Protein AF-A0A8J6H8M8-F1 (afdb_monomer_lite)

Radius of gyration: 42.15 Å; chains: 1; bounding box: 96×74×134 Å

Organism: Tenebrio molitor (NCBI:txid7067)

pLDDT: mean 73.3, std 17.49, range [31.73, 97.5]

InterPro domains:
  IPR005024 Snf7 family [PF03357] (13-196)
  IPR019358 NEMP family [PF10225] (205-386)
  IPR019358 NEMP family [PTHR13598] (204-412)

Sequence (413 aa):
MNRLFGRGKPKEPGPSITDCITGVDQRAEGVEKKIQTLENDLRKFRDQMSKMREGPGKNAVKAKALRILKQKKMYEQQLDNLRGQSFNMEQANYAHQALKDTHTTVVAMKDGMKQMKKEFKKINIDDIDDVQDELADLMEQADEVQEALGRSYNTPELDEDDLAAELDALGDEIALDDDTSYLDDMMKAPEAPKNKPESETDKNKKPVMYGVAACGWTVGIYLLQLLWDNVRIILLNYKSYVLWYAVITGIISFVVCYRWGPIENERSRNLIRWALQAGGLGAIFFSTHFQEAAMGQIVALLLFHNIPPSWLSQPKKYWKKRFPPKVKPLTNDEYYEQGVRETTRALKDLRNYCNSPECKQWQIALKLKDVKRFASFIEGSSHLSDEEILEYETSIHTTDLTDDESEYTEEEQ

Secondary structure (DSSP, 8-state):
---SSPPPPP-PPPPPHHHHHHHHHHHHHHHHHHHHHHHHHHHHHHHHHHTSPSSHHHHHHHHHHHHHHHHHHHHHHHHHHHHHHHHHHHHHHHHHHHHHHHHHHHHHHHHHHHHHHHHHTTS-GGGHHHHHHHHHHHHHHHHHHHHHHHT--------HHHHHHHHHHHHTTTTT----TTSGGG--PPPPPP----------SHHHHHHHHHHHHHHHHHHHHHHHHHHHHHHHHSHHHHHHHHHHHHHHHHHHHHHH-S---HHHHHHHHHHHHHHHHHHHHHH-S-HHHHHHHHHHHHHHHTS-HHHHHHHHHHHHHHS----PPPPHHHHHHHHHHHHHHHHHHHHHHHTSTTS-HHHHHTT-S-HHHHHHHHHT--SS-HHHHHHHHHHHHHHHHHHTTSSS-----

Structure (mmCIF, N/CA/C/O backbone):
data_AF-A0A8J6H8M8-F1
#
_entry.id   AF-A0A8J6H8M8-F1
#
loop_
_atom_site.group_PDB
_atom_site.id
_atom_site.type_symbol
_atom_site.label_atom_id
_atom_site.label_alt_id
_atom_site.label_comp_id
_atom_site.label_asym_id
_atom_site.label_entity_id
_atom_site.label_seq_id
_atom_site.pdbx_PDB_ins_code
_atom_site.Cartn_x
_atom_site.Cartn_y
_atom_site.Cartn_z
_atom_site.occupancy
_atom_site.B_iso_or_equiv
_atom_site.auth_seq_id
_atom_site.auth_comp_id
_atom_site.auth_asym_id
_atom_site.auth_atom_id
_atom_site.pdbx_PDB_model_num
ATOM 1 N N . MET A 1 1 ? -6.252 -37.979 -16.093 1.00 39.66 1 MET A N 1
ATOM 2 C CA . MET A 1 1 ? -5.726 -38.600 -14.858 1.00 39.66 1 MET A CA 1
ATOM 3 C C . MET A 1 1 ? -5.737 -37.556 -13.756 1.00 39.66 1 MET A C 1
ATOM 5 O O . MET A 1 1 ? -4.860 -36.711 -13.713 1.00 39.66 1 MET A O 1
ATOM 9 N N . ASN A 1 2 ? -6.775 -37.567 -12.923 1.00 43.62 2 ASN A N 1
ATOM 10 C CA . ASN A 1 2 ? -6.897 -36.692 -11.759 1.00 43.62 2 ASN A CA 1
ATOM 11 C C . ASN A 1 2 ? -6.797 -37.563 -10.508 1.00 43.62 2 ASN A C 1
ATOM 13 O O . ASN A 1 2 ? -7.384 -38.645 -10.516 1.00 43.62 2 ASN A O 1
ATOM 17 N N . ARG A 1 3 ? -6.179 -37.016 -9.447 1.00 56.25 3 ARG A N 1
ATOM 18 C CA . ARG A 1 3 ? -6.099 -37.492 -8.043 1.00 56.25 3 ARG A CA 1
ATOM 19 C C . ARG A 1 3 ? -4.729 -38.067 -7.656 1.00 56.25 3 ARG A C 1
ATOM 21 O O . ARG A 1 3 ? -4.477 -39.245 -7.859 1.00 56.25 3 ARG A O 1
ATOM 28 N N . LEU A 1 4 ? -3.895 -37.242 -7.014 1.00 56.88 4 LEU A N 1
ATOM 29 C CA . LEU A 1 4 ? -2.853 -37.737 -6.095 1.00 56.88 4 LEU A CA 1
ATOM 30 C C . LEU A 1 4 ? -2.537 -36.792 -4.919 1.00 56.88 4 LEU A C 1
ATOM 32 O O . LEU A 1 4 ? -1.989 -37.240 -3.922 1.00 56.88 4 LEU A O 1
ATOM 36 N N . PHE A 1 5 ? -2.950 -35.522 -4.963 1.00 56.94 5 PHE A N 1
ATOM 37 C CA . PHE A 1 5 ? -2.874 -34.628 -3.806 1.00 56.94 5 PHE A CA 1
ATOM 38 C C . PHE A 1 5 ? -4.255 -34.050 -3.525 1.00 56.94 5 PHE A C 1
ATOM 40 O O . PHE A 1 5 ? -4.879 -33.445 -4.399 1.00 56.94 5 PHE A O 1
ATOM 47 N N . GLY A 1 6 ? -4.766 -34.322 -2.323 1.00 48.16 6 GLY A N 1
ATOM 48 C CA . GLY A 1 6 ? -6.047 -33.810 -1.861 1.00 48.16 6 GLY A CA 1
ATOM 49 C C . GLY A 1 6 ? -6.087 -32.295 -2.015 1.00 48.16 6 GLY A C 1
ATOM 50 O O . GLY A 1 6 ? -5.167 -31.596 -1.593 1.00 48.16 6 GLY A O 1
ATOM 51 N N . ARG A 1 7 ? -7.158 -31.787 -2.633 1.00 53.78 7 ARG A N 1
ATOM 52 C CA . ARG A 1 7 ? -7.513 -30.370 -2.545 1.00 53.78 7 ARG A CA 1
ATOM 53 C C . ARG A 1 7 ? -7.527 -30.028 -1.054 1.00 53.78 7 ARG A C 1
ATOM 55 O O . ARG A 1 7 ? -8.325 -30.603 -0.314 1.00 53.78 7 ARG A O 1
ATOM 62 N N . GLY A 1 8 ? -6.644 -29.128 -0.617 1.00 54.72 8 GLY A N 1
ATOM 63 C CA . GLY A 1 8 ? -6.841 -28.451 0.660 1.00 54.72 8 GLY A CA 1
ATOM 64 C C . GLY A 1 8 ? -8.275 -27.933 0.676 1.00 54.72 8 GLY A C 1
ATOM 65 O O . GLY A 1 8 ? -8.757 -27.462 -0.362 1.00 54.72 8 GLY A O 1
ATOM 66 N N . LYS A 1 9 ? -8.982 -28.110 1.799 1.00 51.97 9 LYS A N 1
ATOM 67 C CA . LYS A 1 9 ? -10.339 -27.573 1.944 1.00 51.97 9 LYS A CA 1
ATOM 68 C C . LYS A 1 9 ? -10.310 -26.120 1.451 1.00 51.97 9 LYS A C 1
ATOM 70 O O . LYS A 1 9 ? -9.353 -25.422 1.803 1.00 51.97 9 LYS A O 1
ATOM 75 N N . PRO A 1 10 ? -11.258 -25.692 0.594 1.00 52.41 10 PRO A N 1
ATOM 76 C CA . PRO A 1 10 ? -11.319 -24.299 0.180 1.00 52.41 10 PRO A CA 1
ATOM 77 C C . PRO A 1 10 ? -11.256 -23.470 1.456 1.00 52.41 10 PRO A C 1
ATOM 79 O O . PRO A 1 10 ? -12.024 -23.716 2.383 1.00 52.41 10 PRO A O 1
ATOM 82 N N . LYS A 1 11 ? -10.240 -22.608 1.547 1.00 52.25 11 LYS A N 1
ATOM 83 C CA . LYS A 1 11 ? -10.073 -21.700 2.674 1.00 52.25 11 LYS A CA 1
ATOM 84 C C . LYS A 1 11 ? -11.365 -20.900 2.699 1.00 52.25 11 LYS A C 1
ATOM 86 O O . LYS A 1 11 ? -11.609 -20.157 1.749 1.00 52.25 11 LYS A O 1
ATOM 91 N N . GLU A 1 12 ? -12.225 -21.181 3.677 1.00 51.44 12 GLU A N 1
ATOM 92 C CA . GLU A 1 12 ? -13.502 -20.489 3.793 1.00 51.44 12 GLU A CA 1
ATOM 93 C C . GLU A 1 12 ? -13.186 -18.994 3.746 1.00 51.44 12 GLU A C 1
ATOM 95 O O . GLU A 1 12 ? -12.218 -18.563 4.395 1.00 51.44 12 GLU A O 1
ATOM 100 N N . PRO A 1 13 ? -13.878 -18.227 2.886 1.00 53.97 13 PRO A N 1
ATOM 101 C CA . PRO A 1 13 ? -13.680 -16.793 2.862 1.00 53.97 13 PRO A CA 1
ATOM 102 C C . PRO A 1 13 ? -13.843 -16.302 4.300 1.00 53.97 13 PRO A C 1
ATOM 104 O O . PRO A 1 13 ? -14.752 -16.737 5.008 1.00 53.97 13 PRO A O 1
ATOM 107 N N . GLY A 1 14 ? -12.903 -15.468 4.757 1.00 62.81 14 GLY A N 1
ATOM 108 C CA . GLY A 1 14 ? -13.049 -14.812 6.055 1.00 62.81 14 GLY A CA 1
ATOM 109 C C . GLY A 1 14 ? -14.428 -14.146 6.137 1.00 62.81 14 GLY A C 1
ATOM 110 O O . GLY A 1 14 ? -14.993 -13.840 5.083 1.00 62.81 14 GLY A O 1
ATOM 111 N N . PRO A 1 15 ? -14.977 -13.959 7.348 1.00 69.38 15 PRO A N 1
ATOM 112 C CA . PRO A 1 15 ? -16.349 -13.495 7.529 1.00 69.38 15 PRO A CA 1
ATOM 113 C C . PRO A 1 15 ? -16.613 -12.277 6.643 1.00 69.38 15 PRO A C 1
ATOM 115 O O . PRO A 1 15 ? -15.841 -11.313 6.661 1.00 69.38 15 PRO A O 1
ATOM 118 N N . SER A 1 16 ? -17.655 -12.369 5.815 1.00 81.25 16 SER A N 1
ATOM 119 C CA . SER A 1 16 ? -18.013 -11.294 4.898 1.00 81.25 16 SER A CA 1
ATOM 120 C C . SER A 1 16 ? -18.400 -10.059 5.707 1.00 81.25 16 SER A C 1
ATOM 122 O O . SER A 1 16 ? -18.915 -10.171 6.822 1.00 81.25 16 SER A O 1
ATOM 124 N N . ILE A 1 17 ? -18.201 -8.864 5.145 1.00 82.06 17 ILE A N 1
ATOM 125 C CA . ILE A 1 17 ? -18.669 -7.618 5.772 1.00 82.06 17 ILE A CA 1
ATOM 126 C C . ILE A 1 17 ? -20.177 -7.719 6.057 1.00 82.06 17 ILE A C 1
ATOM 128 O O . ILE A 1 17 ? -20.621 -7.322 7.130 1.00 82.06 17 ILE A O 1
ATOM 132 N N . THR A 1 18 ? -20.934 -8.369 5.167 1.00 86.44 18 THR A N 1
ATOM 133 C CA . THR A 1 18 ? -22.362 -8.680 5.348 1.00 86.44 18 THR A CA 1
ATOM 134 C C . THR A 1 18 ? -22.647 -9.573 6.557 1.00 86.44 18 THR A C 1
ATOM 136 O O . THR A 1 18 ? -23.628 -9.353 7.267 1.00 86.44 18 THR A O 1
ATOM 139 N N . ASP A 1 19 ? -21.788 -10.557 6.832 1.00 88.31 19 ASP A N 1
ATOM 140 C CA . ASP A 1 19 ? -21.957 -11.467 7.973 1.00 88.31 19 ASP A CA 1
ATOM 141 C C . ASP A 1 19 ? -21.694 -10.721 9.286 1.00 88.31 19 ASP A C 1
ATOM 143 O O . ASP A 1 19 ? -22.400 -10.902 10.279 1.00 88.31 19 ASP A O 1
ATOM 147 N N . CYS A 1 20 ? -20.697 -9.833 9.278 1.00 87.38 20 CYS A N 1
ATOM 148 C CA . CYS A 1 20 ? -20.386 -8.982 10.416 1.00 87.38 20 CYS A CA 1
ATOM 149 C C . CYS A 1 20 ? -21.499 -7.950 10.680 1.00 87.38 20 CYS A C 1
ATOM 151 O O . CYS A 1 20 ? -21.833 -7.755 11.848 1.00 87.38 20 CYS A O 1
ATOM 153 N N . ILE A 1 21 ? -22.090 -7.335 9.639 1.00 90.06 21 ILE A N 1
ATOM 154 C CA . ILE A 1 21 ? -23.266 -6.444 9.762 1.00 90.06 21 ILE A CA 1
ATOM 155 C C . ILE A 1 21 ? -24.411 -7.206 10.441 1.00 90.06 21 ILE A C 1
ATOM 157 O O . ILE A 1 21 ? -24.850 -6.825 11.523 1.00 90.06 21 ILE A O 1
ATOM 161 N N . THR A 1 22 ? -24.765 -8.380 9.905 1.00 92.38 22 THR A N 1
ATOM 162 C CA . THR A 1 22 ? -25.823 -9.242 10.465 1.00 92.38 22 THR A CA 1
ATOM 163 C C . THR A 1 22 ? -25.584 -9.561 11.949 1.00 92.38 22 THR A C 1
ATOM 165 O O . THR A 1 22 ? -26.508 -9.553 12.762 1.00 92.38 22 THR A O 1
ATOM 168 N N . GLY A 1 23 ? -24.332 -9.826 12.341 1.00 92.81 23 GLY A N 1
ATOM 169 C CA . GLY A 1 23 ? -23.974 -10.089 13.737 1.00 92.81 23 GLY A CA 1
ATOM 170 C C . GLY A 1 23 ? -24.020 -8.856 14.654 1.00 92.81 23 GLY A C 1
ATOM 171 O O . GLY A 1 23 ? -24.230 -8.993 15.864 1.00 92.81 23 GLY A O 1
ATOM 172 N N . VAL A 1 24 ? -23.802 -7.648 14.129 1.00 93.19 24 VAL A N 1
ATOM 173 C CA . VAL A 1 24 ? -24.000 -6.391 14.871 1.00 93.19 24 VAL A CA 1
ATOM 174 C C . VAL A 1 24 ? -25.494 -6.133 15.062 1.00 93.19 24 VAL A C 1
ATOM 176 O O . VAL A 1 24 ? -25.904 -5.870 16.194 1.00 93.19 24 VAL A O 1
ATOM 179 N N . ASP A 1 25 ? -26.301 -6.318 14.019 1.00 93.56 25 ASP A N 1
ATOM 180 C CA . ASP A 1 25 ? -27.749 -6.088 14.058 1.00 93.56 25 ASP A CA 1
ATOM 181 C C . ASP A 1 25 ? -28.451 -7.036 15.035 1.00 93.56 25 ASP A C 1
ATOM 183 O O . ASP A 1 25 ? -29.214 -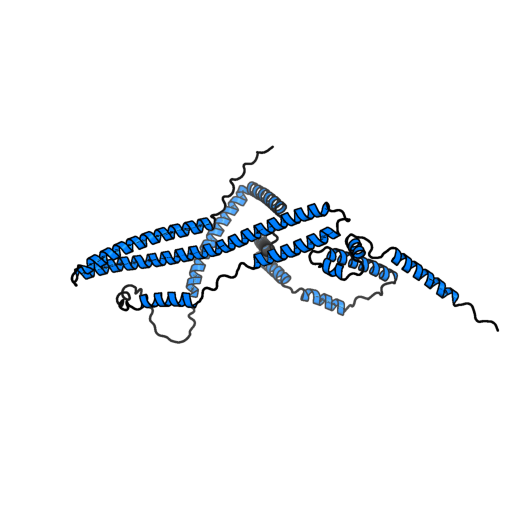6.598 15.893 1.00 93.56 25 ASP A O 1
ATOM 187 N N . GLN A 1 26 ? -28.097 -8.325 15.035 1.00 95.50 26 GLN A N 1
ATOM 188 C CA . GLN A 1 26 ? -28.624 -9.283 16.018 1.00 95.50 26 GLN A CA 1
ATOM 189 C C . GLN A 1 26 ? -28.301 -8.889 17.469 1.00 95.50 26 GLN A C 1
ATOM 191 O O . GLN A 1 26 ? -29.097 -9.121 18.386 1.00 95.50 26 GLN A O 1
ATOM 196 N N . ARG A 1 27 ? -27.127 -8.290 17.715 1.00 94.31 27 ARG A N 1
ATOM 197 C CA . ARG A 1 27 ? -26.779 -7.767 19.046 1.00 94.31 27 ARG A CA 1
ATOM 198 C C . ARG A 1 27 ? -27.591 -6.520 19.380 1.00 94.31 27 ARG A C 1
ATOM 200 O O . ARG A 1 27 ? -28.026 -6.405 20.526 1.00 94.31 27 ARG A O 1
ATOM 207 N N . ALA A 1 28 ? -27.809 -5.632 18.410 1.00 95.75 28 ALA A N 1
ATOM 208 C CA . ALA A 1 28 ? -28.655 -4.453 18.563 1.00 95.75 28 ALA A CA 1
ATOM 209 C C . ALA A 1 28 ? -30.096 -4.853 18.928 1.00 95.75 28 ALA A C 1
ATOM 211 O O . ALA A 1 28 ? -30.604 -4.393 19.950 1.00 95.75 28 ALA A O 1
ATOM 212 N N . GLU A 1 29 ? -30.693 -5.816 18.218 1.00 96.19 29 GLU A N 1
ATOM 213 C CA . GLU A 1 29 ? -32.016 -6.376 18.544 1.00 96.19 29 GLU A CA 1
ATOM 214 C C . GLU A 1 29 ? -32.074 -6.956 19.969 1.00 96.19 29 GLU A C 1
ATOM 216 O O . GLU A 1 29 ? -33.063 -6.815 20.696 1.00 96.19 29 GLU A O 1
ATOM 221 N N . GLY A 1 30 ? -31.002 -7.629 20.399 1.00 96.00 30 GLY A N 1
ATOM 222 C CA . GLY A 1 30 ? -30.894 -8.171 21.752 1.00 96.00 30 GLY A CA 1
ATOM 223 C C . GLY A 1 30 ? -30.878 -7.088 22.836 1.00 96.00 30 GLY A C 1
ATOM 224 O O . GLY A 1 30 ? -31.447 -7.288 23.914 1.00 96.00 30 GLY A O 1
ATOM 225 N N . VAL A 1 31 ? -30.237 -5.947 22.571 1.00 95.75 31 VAL A N 1
ATOM 226 C CA . VAL A 1 31 ? -30.236 -4.779 23.466 1.00 95.75 31 VAL A CA 1
ATOM 227 C C . VAL A 1 31 ? -31.598 -4.084 23.448 1.00 95.75 31 VAL A C 1
ATOM 229 O O . VAL A 1 31 ? -32.123 -3.758 24.512 1.00 95.75 31 VAL A O 1
ATOM 232 N N . GLU A 1 32 ? -32.228 -3.956 22.284 1.00 96.44 32 GLU A N 1
ATOM 233 C CA . GLU A 1 32 ? -33.553 -3.351 22.124 1.00 96.44 32 GLU A CA 1
ATOM 234 C C . GLU A 1 32 ? -34.635 -4.103 22.917 1.00 96.44 32 GLU A C 1
ATOM 236 O O . GLU A 1 32 ? -35.403 -3.496 23.664 1.00 96.44 32 GLU A O 1
ATOM 241 N N . LYS A 1 33 ? -34.616 -5.442 22.901 1.00 97.50 33 LYS A N 1
ATOM 242 C CA . LYS A 1 33 ? -35.502 -6.266 23.750 1.00 97.50 33 LYS A CA 1
ATOM 243 C C . LYS A 1 33 ? -35.306 -6.004 25.251 1.00 97.50 33 LYS A C 1
ATOM 245 O O . LYS A 1 33 ? -36.271 -6.027 26.023 1.00 97.50 33 LYS A O 1
ATOM 250 N N . LYS A 1 34 ? -34.069 -5.745 25.697 1.00 95.00 34 LYS A N 1
ATOM 251 C CA . LYS A 1 34 ? -33.790 -5.390 27.104 1.00 95.00 34 LYS A CA 1
ATOM 252 C C . LYS A 1 34 ? -34.345 -4.012 27.443 1.00 95.00 34 LYS A C 1
ATOM 254 O O . LYS A 1 34 ? -34.943 -3.865 28.507 1.00 95.00 34 LYS A O 1
ATOM 259 N N . ILE A 1 35 ? -34.198 -3.041 26.542 1.00 94.38 35 ILE A N 1
ATOM 260 C CA . ILE A 1 35 ? -34.778 -1.700 26.695 1.00 94.38 35 ILE A CA 1
ATOM 261 C C . ILE A 1 35 ? -36.300 -1.806 26.830 1.00 94.38 35 ILE A C 1
ATOM 263 O O . ILE A 1 35 ? -36.843 -1.313 27.815 1.00 94.38 35 ILE A O 1
ATOM 267 N N . GLN A 1 36 ? -36.973 -2.547 25.944 1.00 95.50 36 GLN A N 1
ATOM 268 C CA . GLN A 1 36 ? -38.426 -2.769 26.015 1.00 95.50 36 GLN A CA 1
ATOM 269 C C . GLN A 1 36 ? -38.870 -3.394 27.347 1.00 95.50 36 GLN A C 1
ATOM 271 O O . GLN A 1 36 ? -39.892 -3.018 27.921 1.00 95.50 36 GLN A O 1
ATOM 276 N N . THR A 1 37 ? -38.093 -4.341 27.881 1.00 95.38 37 THR A N 1
ATOM 277 C CA . THR A 1 37 ? -38.388 -4.949 29.189 1.00 95.38 37 THR A CA 1
ATOM 278 C C . THR A 1 37 ? -38.304 -3.911 30.315 1.00 95.38 37 THR A C 1
ATOM 280 O O . THR A 1 37 ? -39.209 -3.829 31.146 1.00 95.38 37 THR A O 1
ATOM 283 N N . LEU A 1 38 ? -37.259 -3.077 30.313 1.00 90.44 38 LEU A N 1
ATOM 284 C CA . LEU A 1 38 ? -37.078 -2.009 31.301 1.00 90.44 38 LEU A CA 1
ATOM 285 C C . LEU A 1 38 ? -38.152 -0.917 31.168 1.00 90.44 38 LEU A C 1
ATOM 287 O O . LEU A 1 38 ? -38.623 -0.407 32.183 1.00 90.44 38 LEU A O 1
ATOM 291 N N . GLU A 1 39 ? -38.602 -0.595 29.952 1.00 90.94 39 GLU A N 1
ATOM 292 C CA . GLU A 1 39 ? -39.735 0.314 29.723 1.00 90.94 39 GLU A CA 1
ATOM 293 C C . GLU A 1 39 ? -41.036 -0.214 30.313 1.00 90.94 39 GLU A C 1
ATOM 295 O O . GLU A 1 39 ? -41.773 0.530 30.963 1.00 90.94 39 GLU A O 1
ATOM 300 N N . ASN A 1 40 ? -41.312 -1.503 30.126 1.00 93.56 40 ASN A N 1
ATOM 301 C CA . ASN A 1 40 ? -42.493 -2.135 30.699 1.00 93.56 40 ASN A CA 1
ATOM 302 C C . ASN A 1 40 ? -42.470 -2.077 32.232 1.00 93.56 40 ASN A C 1
ATOM 304 O O . ASN A 1 40 ? -43.498 -1.812 32.859 1.00 93.56 40 ASN A O 1
ATOM 308 N N . ASP A 1 41 ? -41.305 -2.270 32.849 1.00 85.94 41 ASP A N 1
ATOM 309 C CA . ASP A 1 41 ? -41.158 -2.145 34.299 1.00 85.94 41 ASP A CA 1
ATOM 310 C C . ASP A 1 41 ? -41.286 -0.691 34.779 1.00 85.94 41 ASP A C 1
ATOM 312 O O . ASP A 1 41 ? -41.941 -0.437 35.793 1.00 85.94 41 ASP A O 1
ATOM 316 N N . LEU A 1 42 ? -40.767 0.284 34.024 1.00 82.44 42 LEU A N 1
ATOM 317 C CA . LEU A 1 42 ? -40.985 1.708 34.301 1.00 82.44 42 LEU A CA 1
ATOM 318 C C . LEU A 1 42 ? -42.466 2.091 34.227 1.00 82.44 42 LEU A C 1
ATOM 320 O O . LEU A 1 42 ? -42.943 2.814 35.104 1.00 82.44 42 LEU A O 1
ATOM 324 N N . ARG A 1 43 ? -43.218 1.569 33.248 1.00 87.44 43 ARG A N 1
ATOM 325 C CA . ARG A 1 43 ? -44.676 1.769 33.155 1.00 87.44 43 ARG A CA 1
ATOM 326 C C . ARG A 1 43 ? -45.392 1.239 34.400 1.00 87.44 43 ARG A C 1
ATOM 328 O O . ARG A 1 43 ? -46.186 1.965 34.994 1.00 87.44 43 ARG A O 1
ATOM 335 N N . LYS A 1 44 ? -45.048 0.032 34.870 1.00 89.00 44 LYS A N 1
ATOM 336 C CA . LYS A 1 44 ? -45.613 -0.535 36.112 1.00 89.00 44 LYS A CA 1
ATOM 337 C C . LYS A 1 44 ? -45.309 0.338 37.330 1.00 89.00 44 LYS A C 1
ATOM 339 O O . LYS A 1 44 ? -46.203 0.584 38.138 1.00 89.00 44 LYS A O 1
ATOM 344 N N . PHE A 1 45 ? -44.073 0.827 37.467 1.00 81.62 45 PHE A N 1
ATOM 345 C CA . PHE A 1 45 ? -43.720 1.719 38.574 1.00 81.62 45 PHE A CA 1
ATOM 346 C C . PHE A 1 45 ? -44.452 3.059 38.493 1.00 81.62 45 PHE A C 1
ATOM 348 O O . PHE A 1 45 ? -44.900 3.556 39.526 1.00 81.62 45 PHE A O 1
ATOM 355 N N . ARG A 1 46 ? -44.636 3.618 37.292 1.00 81.38 46 ARG A N 1
ATOM 356 C CA . ARG A 1 46 ? -45.435 4.832 37.071 1.00 81.38 46 ARG A CA 1
ATOM 357 C C . ARG A 1 46 ? -46.874 4.650 37.555 1.00 81.38 46 ARG A C 1
ATOM 359 O O . ARG A 1 46 ? -47.369 5.474 38.322 1.00 81.38 46 ARG A O 1
ATOM 366 N N . ASP A 1 47 ? -47.511 3.548 37.168 1.00 85.31 47 ASP A N 1
ATOM 367 C CA . ASP A 1 47 ? -48.899 3.245 37.534 1.00 85.31 47 ASP A CA 1
ATOM 368 C C . ASP A 1 47 ? -49.058 2.892 39.020 1.00 85.31 47 ASP A C 1
ATOM 370 O O . ASP A 1 47 ? -50.095 3.158 39.629 1.00 85.31 47 ASP A O 1
ATOM 374 N N . GLN A 1 48 ? -48.029 2.302 39.635 1.00 83.31 48 GLN A N 1
ATOM 375 C CA . GLN A 1 48 ? -47.997 2.082 41.077 1.00 83.31 48 GLN A CA 1
ATOM 376 C C . GLN A 1 48 ? -47.885 3.418 41.823 1.00 83.31 48 GLN A C 1
ATOM 378 O O . GLN A 1 48 ? -48.639 3.660 42.762 1.00 83.31 48 GLN A O 1
ATOM 383 N N . MET A 1 49 ? -46.986 4.306 41.389 1.00 82.38 49 MET A N 1
ATOM 384 C CA . MET A 1 49 ? -46.794 5.621 42.006 1.00 82.38 49 MET A CA 1
ATOM 385 C C . MET A 1 49 ? -48.014 6.538 41.855 1.00 82.38 49 MET A C 1
ATOM 387 O O . MET A 1 49 ? -48.280 7.314 42.772 1.00 82.38 49 MET A O 1
ATOM 391 N N . SER A 1 50 ? -48.770 6.450 40.754 1.00 83.88 50 SER A N 1
ATOM 392 C CA . SER A 1 50 ? -49.983 7.262 40.551 1.00 83.88 50 SER A CA 1
ATOM 393 C C . SER A 1 50 ? -51.115 6.903 41.521 1.00 83.88 50 SER A C 1
ATOM 395 O O . SER A 1 50 ? -51.896 7.770 41.903 1.00 83.88 50 SER A O 1
ATOM 397 N N . LYS A 1 51 ? -51.170 5.646 41.981 1.00 87.88 51 LYS A N 1
ATOM 398 C CA . LYS A 1 51 ? -52.152 5.149 42.965 1.00 87.88 51 LYS A CA 1
ATOM 399 C C . LYS A 1 51 ? -51.711 5.342 44.419 1.00 87.88 51 LYS A C 1
ATOM 401 O O . LYS A 1 51 ? -52.486 5.078 45.337 1.00 87.88 51 LYS A O 1
ATOM 406 N N . MET A 1 52 ? -50.467 5.765 44.649 1.00 82.12 52 MET A N 1
ATOM 407 C CA . MET A 1 52 ? -49.905 5.966 45.983 1.00 82.12 52 MET A CA 1
ATOM 408 C C . MET A 1 52 ? -50.008 7.428 46.415 1.00 82.12 52 MET A C 1
ATOM 410 O O . MET A 1 52 ? -49.666 8.349 45.671 1.00 82.12 52 MET A O 1
ATOM 414 N N . ARG A 1 53 ? -50.412 7.633 47.671 1.00 84.69 53 ARG A N 1
ATOM 415 C CA . ARG A 1 53 ? -50.334 8.933 48.342 1.00 84.69 53 ARG A CA 1
ATOM 416 C C . ARG A 1 53 ? -48.869 9.311 48.598 1.00 84.69 53 ARG A C 1
ATOM 418 O O . ARG A 1 53 ? -48.038 8.436 48.846 1.00 84.69 53 ARG A O 1
ATOM 425 N N . GLU A 1 54 ? -48.570 10.607 48.553 1.00 74.44 54 GLU A N 1
ATOM 426 C CA . GLU A 1 54 ? -47.242 11.144 48.871 1.00 74.44 54 GLU A CA 1
ATOM 427 C C . GLU A 1 54 ? -46.768 10.695 50.263 1.00 74.44 54 GLU A C 1
ATOM 429 O O . GLU A 1 54 ? -47.509 10.796 51.245 1.00 74.44 54 GLU A O 1
ATOM 434 N N . GLY A 1 55 ? -45.542 10.162 50.338 1.00 78.25 55 GLY A N 1
ATOM 435 C CA . GLY A 1 55 ? -44.956 9.659 51.582 1.00 78.25 55 GLY A CA 1
ATOM 436 C C . GLY A 1 55 ? -43.791 8.671 51.396 1.00 78.25 55 GLY A C 1
ATOM 437 O O . GLY A 1 55 ? -43.394 8.367 50.266 1.00 78.25 55 GLY A O 1
ATOM 438 N N . PRO A 1 56 ? -43.253 8.110 52.502 1.00 74.69 56 PRO A N 1
ATOM 439 C CA . PRO A 1 56 ? -42.062 7.248 52.485 1.00 74.69 56 PRO A CA 1
ATOM 440 C C . PRO A 1 56 ? -42.188 6.016 51.576 1.00 74.69 56 PRO A C 1
ATOM 442 O O . PRO A 1 56 ? -41.224 5.621 50.923 1.00 74.69 56 PRO A O 1
ATOM 445 N N . GLY A 1 57 ? -43.392 5.437 51.477 1.00 77.62 57 GLY A N 1
ATOM 446 C CA . GLY A 1 57 ? -43.667 4.306 50.586 1.00 77.62 57 GLY A CA 1
ATOM 447 C C . GLY A 1 57 ? -43.546 4.664 49.101 1.00 77.62 57 GLY A C 1
ATOM 448 O O . GLY A 1 57 ? -42.966 3.897 48.336 1.00 77.62 57 GLY A O 1
ATOM 449 N N . LYS A 1 58 ? -44.032 5.845 48.691 1.00 76.69 58 LYS A N 1
ATOM 450 C CA . LYS A 1 58 ? -43.930 6.328 47.304 1.00 76.69 58 LYS A CA 1
ATOM 451 C C . LYS A 1 58 ? -42.483 6.677 46.946 1.00 76.69 58 LYS A C 1
ATOM 453 O O . LYS A 1 58 ? -42.019 6.310 45.869 1.00 76.69 58 LYS A O 1
ATOM 458 N N . ASN A 1 59 ? -41.730 7.259 47.883 1.00 71.88 59 ASN A N 1
ATOM 459 C CA . ASN A 1 59 ? -40.301 7.546 47.711 1.00 71.88 59 ASN A CA 1
ATOM 460 C C . ASN A 1 59 ? -39.458 6.276 47.503 1.00 71.88 59 ASN A C 1
ATOM 462 O O . ASN A 1 59 ? -38.549 6.269 46.674 1.00 71.88 59 ASN A O 1
ATOM 466 N N . ALA A 1 60 ? -39.787 5.174 48.186 1.00 73.12 60 ALA A N 1
ATOM 467 C CA . ALA A 1 60 ? -39.114 3.891 47.979 1.00 73.12 60 ALA A CA 1
ATOM 468 C C . ALA A 1 60 ? -39.372 3.305 46.575 1.00 73.12 60 ALA A C 1
ATOM 470 O O . ALA A 1 60 ? -38.467 2.725 45.971 1.00 73.12 60 ALA A O 1
ATOM 471 N N . VAL A 1 61 ? -40.584 3.474 46.033 1.00 74.12 61 VAL A N 1
ATOM 472 C CA . VAL A 1 61 ? -40.922 3.066 44.656 1.00 74.12 61 VAL A CA 1
ATOM 473 C C . VAL A 1 61 ? -40.234 3.977 43.635 1.00 74.12 61 VAL A C 1
ATOM 475 O O . VAL A 1 61 ? -39.630 3.470 42.691 1.00 74.12 61 VAL A O 1
ATOM 478 N N . LYS A 1 62 ? -40.211 5.295 43.872 1.00 73.56 62 LYS A N 1
ATOM 479 C CA . LYS A 1 62 ? -39.478 6.274 43.050 1.00 73.56 62 LYS A CA 1
ATOM 480 C C . LYS A 1 62 ? -37.983 5.944 42.970 1.00 73.56 62 LYS A C 1
ATOM 482 O O . LYS A 1 62 ? -37.412 5.934 41.884 1.00 73.56 62 LYS A O 1
ATOM 487 N N . ALA A 1 63 ? -37.354 5.581 44.090 1.00 69.12 63 ALA A N 1
ATOM 488 C CA . ALA A 1 63 ? -35.946 5.175 44.120 1.00 69.12 63 ALA A CA 1
ATOM 489 C C . ALA A 1 63 ? -35.668 3.895 43.306 1.00 69.12 63 ALA A C 1
ATOM 491 O O . ALA A 1 63 ? -34.618 3.782 42.670 1.00 69.12 63 ALA A O 1
ATOM 492 N N . LYS A 1 64 ? -36.604 2.935 43.290 1.00 73.50 64 LYS A N 1
ATOM 493 C CA . LYS A 1 64 ? -36.512 1.735 42.439 1.00 73.50 64 LYS A CA 1
ATOM 494 C C . LYS A 1 64 ? -36.680 2.082 40.958 1.00 73.50 64 LYS A C 1
ATOM 496 O O . LYS A 1 64 ? -35.864 1.641 40.153 1.00 73.50 64 LYS A O 1
ATOM 501 N N . ALA A 1 65 ? -37.663 2.916 40.619 1.00 72.75 65 ALA A N 1
ATOM 502 C CA . ALA A 1 65 ? -37.890 3.386 39.253 1.00 72.75 65 ALA A CA 1
ATOM 503 C C . ALA A 1 65 ? -36.662 4.124 38.691 1.00 72.75 65 ALA A C 1
ATOM 505 O O . ALA A 1 65 ? -36.232 3.839 37.578 1.00 72.75 65 ALA A O 1
ATOM 506 N N . LEU A 1 66 ? -36.022 4.984 39.491 1.00 73.62 66 LEU A N 1
ATOM 507 C CA . LEU A 1 66 ? -34.797 5.691 39.098 1.00 73.62 66 LEU A CA 1
ATOM 508 C C . LEU A 1 66 ? -33.627 4.749 38.775 1.00 73.62 66 LEU A C 1
ATOM 510 O O . LEU A 1 66 ? -32.851 5.026 37.864 1.00 73.62 66 LEU A O 1
ATOM 514 N N . ARG A 1 67 ? -33.482 3.622 39.486 1.00 71.25 67 ARG A N 1
ATOM 515 C CA . ARG A 1 67 ? -32.437 2.628 39.176 1.00 71.25 67 ARG A CA 1
ATOM 516 C C . ARG A 1 67 ? -32.686 1.943 37.833 1.00 71.25 67 ARG A C 1
ATOM 518 O O . ARG A 1 67 ? -31.748 1.789 37.057 1.00 71.25 67 ARG A O 1
ATOM 525 N N . ILE A 1 68 ? -33.939 1.587 37.554 1.00 74.88 68 ILE A N 1
ATOM 526 C CA . ILE A 1 68 ? -34.339 0.992 36.272 1.00 74.88 68 ILE A CA 1
ATOM 527 C C . ILE A 1 68 ? -34.173 1.997 35.130 1.00 74.88 68 ILE A C 1
ATOM 529 O O . ILE A 1 68 ? -33.651 1.635 34.081 1.00 74.88 68 ILE A O 1
ATOM 533 N N . LEU A 1 69 ? -34.519 3.269 35.345 1.00 76.69 69 LEU A N 1
ATOM 534 C CA . LEU A 1 69 ? -34.332 4.326 34.350 1.00 76.69 69 LEU A CA 1
ATOM 535 C C . LEU A 1 69 ? -32.853 4.523 33.992 1.00 76.69 69 LEU A C 1
ATOM 537 O O . LEU A 1 69 ? -32.510 4.613 32.817 1.00 76.69 69 LEU A O 1
ATOM 541 N N . LYS A 1 70 ? -31.957 4.514 34.988 1.00 75.19 70 LYS A N 1
ATOM 542 C CA . LYS A 1 70 ? -30.505 4.555 34.745 1.00 75.19 70 LYS A CA 1
ATOM 543 C C . LYS A 1 70 ? -30.024 3.353 33.934 1.00 75.19 70 LYS A C 1
ATOM 545 O O . LYS A 1 70 ? -29.221 3.511 33.020 1.00 75.19 70 LYS A O 1
ATOM 550 N N . GLN A 1 71 ? -30.521 2.160 34.256 1.00 71.94 71 GLN A N 1
ATOM 551 C CA . GLN A 1 71 ? -30.190 0.948 33.513 1.00 71.94 71 GLN A CA 1
ATOM 552 C C . GLN A 1 71 ? -30.709 1.009 32.068 1.00 71.94 71 GLN A C 1
ATOM 554 O O . GLN A 1 71 ? -30.003 0.585 31.157 1.00 71.94 71 GLN A O 1
ATOM 559 N N . LYS A 1 72 ? -31.900 1.584 31.850 1.00 85.44 72 LYS A N 1
ATOM 560 C CA . LYS A 1 72 ? -32.465 1.828 30.518 1.00 85.44 72 LYS A CA 1
ATOM 561 C C . LYS A 1 72 ? -31.557 2.750 29.700 1.00 85.44 72 LYS A C 1
ATOM 563 O O . LYS A 1 72 ? -31.105 2.326 28.643 1.00 85.44 72 LYS A O 1
ATOM 568 N N . LYS A 1 73 ? -31.200 3.928 30.233 1.00 80.25 73 LYS A N 1
ATOM 569 C CA . LYS A 1 73 ? -30.308 4.883 29.545 1.00 80.25 73 LYS A CA 1
ATOM 570 C C . LYS A 1 73 ? -28.944 4.281 29.192 1.00 80.25 73 LYS A C 1
ATOM 572 O O . LYS A 1 73 ? -28.406 4.558 28.127 1.00 80.25 73 LYS A O 1
ATOM 577 N N . MET A 1 74 ? -28.394 3.416 30.048 1.00 82.88 74 MET A N 1
ATOM 578 C CA . MET A 1 74 ? -27.151 2.695 29.742 1.00 82.88 74 MET A CA 1
ATOM 579 C C . MET A 1 74 ? -27.304 1.766 28.524 1.00 82.88 74 MET A C 1
ATOM 581 O O . MET A 1 74 ? -26.390 1.679 27.706 1.00 82.88 74 MET A O 1
ATOM 585 N N . TYR A 1 75 ? -28.431 1.056 28.401 1.00 88.69 75 TYR A N 1
ATOM 586 C CA . TYR A 1 75 ? -28.690 0.188 27.250 1.00 88.69 75 TYR A CA 1
ATOM 587 C C . TYR A 1 75 ? -29.050 0.970 25.983 1.00 88.69 75 TYR A C 1
ATOM 589 O O . TYR A 1 75 ? -28.616 0.556 24.914 1.00 88.69 75 TYR A O 1
ATOM 597 N N . GLU A 1 76 ? -29.763 2.094 26.087 1.00 89.12 76 GLU A N 1
ATOM 598 C CA . GLU A 1 76 ? -29.998 3.015 24.960 1.00 89.12 76 GLU A CA 1
ATOM 599 C C . GLU A 1 76 ? -28.663 3.498 24.377 1.00 89.12 76 GLU A C 1
ATOM 601 O O . GLU A 1 76 ? -28.403 3.308 23.195 1.00 89.12 76 GLU A O 1
ATOM 606 N N . GLN A 1 77 ? -27.731 3.940 25.228 1.00 90.25 77 GLN A N 1
ATOM 607 C CA . GLN A 1 77 ? -26.391 4.326 24.779 1.00 90.25 77 GLN A CA 1
ATOM 608 C C . GLN A 1 77 ? -25.617 3.164 24.123 1.00 90.25 77 GLN A C 1
ATOM 610 O O . GLN A 1 77 ? -24.850 3.361 23.180 1.00 90.25 77 GLN A O 1
ATOM 615 N N . GLN A 1 78 ? -25.774 1.931 24.617 1.00 86.19 78 GLN A N 1
ATOM 616 C CA . GLN A 1 78 ? -25.178 0.755 23.968 1.00 86.19 78 GLN A CA 1
ATOM 617 C C . GLN A 1 78 ? -25.803 0.471 22.600 1.00 86.19 78 GLN A C 1
ATOM 619 O O . GLN A 1 78 ? -25.080 0.068 21.689 1.00 86.19 78 GLN A O 1
ATOM 624 N N . LEU A 1 79 ? -27.115 0.670 22.460 1.00 93.50 79 LEU A N 1
ATOM 625 C CA . LEU A 1 79 ? -27.832 0.508 21.200 1.00 93.50 79 LEU A CA 1
ATOM 626 C C . LEU A 1 79 ? -27.350 1.528 20.166 1.00 93.50 79 LEU A C 1
ATOM 628 O O . LEU A 1 79 ? -27.027 1.126 19.051 1.00 93.50 79 LEU A O 1
ATOM 632 N N . ASP A 1 80 ? -27.200 2.796 20.550 1.00 93.00 80 ASP A N 1
ATOM 633 C CA . ASP A 1 80 ? -26.701 3.854 19.661 1.00 93.00 80 ASP A CA 1
ATOM 634 C C . ASP A 1 80 ? -25.279 3.558 19.173 1.00 93.00 80 ASP A C 1
ATOM 636 O O . ASP A 1 80 ? -24.981 3.660 17.983 1.00 93.00 80 ASP A O 1
ATOM 640 N N . ASN A 1 81 ? -24.409 3.078 20.067 1.00 90.94 81 ASN A N 1
ATOM 641 C CA . ASN A 1 81 ? -23.061 2.649 19.696 1.00 90.94 81 ASN A CA 1
ATOM 642 C C . ASN A 1 81 ? -23.066 1.476 18.697 1.00 90.94 81 ASN A C 1
ATOM 644 O O . ASN A 1 81 ? -22.232 1.438 17.792 1.00 90.94 81 ASN A O 1
ATOM 648 N N . LEU A 1 82 ? -23.971 0.502 18.861 1.00 91.88 82 LEU A N 1
ATOM 649 C CA . LEU A 1 82 ? -24.096 -0.639 17.946 1.00 91.88 82 LEU A CA 1
ATOM 650 C C . LEU A 1 82 ? -24.687 -0.223 16.594 1.00 91.88 82 LEU A C 1
ATOM 652 O O . LEU A 1 82 ? -24.176 -0.654 15.564 1.00 91.88 82 LEU A O 1
ATOM 656 N N . ARG A 1 83 ? -25.699 0.651 16.586 1.00 92.19 83 ARG A N 1
ATOM 657 C CA . ARG A 1 83 ? -26.279 1.221 15.360 1.00 92.19 83 ARG A CA 1
ATOM 658 C C . ARG A 1 83 ? -25.248 2.040 14.586 1.00 92.19 83 ARG A C 1
ATOM 660 O O . ARG A 1 83 ? -25.104 1.845 13.385 1.00 92.19 83 ARG A O 1
ATOM 667 N N . GLY A 1 84 ? -24.445 2.855 15.273 1.00 92.12 84 GLY A N 1
ATOM 668 C CA . GLY A 1 84 ? -23.328 3.576 14.657 1.00 92.12 84 GLY A CA 1
ATOM 669 C C . GLY A 1 84 ? -22.248 2.648 14.082 1.00 92.12 84 GLY A C 1
ATOM 670 O O . GLY A 1 84 ? -21.705 2.916 13.012 1.00 92.12 84 GLY A O 1
ATOM 671 N N . GLN A 1 85 ? -21.949 1.524 14.748 1.00 88.25 85 GLN A N 1
ATOM 672 C CA . GLN A 1 85 ? -21.055 0.497 14.191 1.00 88.25 85 GLN A CA 1
ATOM 673 C C . GLN A 1 85 ? -21.640 -0.153 12.933 1.00 88.25 85 GLN A C 1
ATOM 675 O O . GLN A 1 85 ? -20.902 -0.310 11.961 1.00 88.25 85 GLN A O 1
ATOM 680 N N . SER A 1 86 ? -22.933 -0.495 12.941 1.00 89.19 86 SER A N 1
ATOM 681 C CA . SER A 1 86 ? -23.616 -1.081 11.780 1.00 89.19 86 SER A CA 1
ATOM 682 C C . SER A 1 86 ? -23.592 -0.118 10.591 1.00 89.19 86 SER A C 1
ATOM 684 O O . SER A 1 86 ? -23.093 -0.475 9.528 1.00 89.19 86 SER A O 1
ATOM 686 N N . PHE A 1 87 ? -23.941 1.153 10.808 1.00 91.88 87 PHE A N 1
ATOM 687 C CA . PHE A 1 87 ? -23.914 2.192 9.774 1.00 91.88 87 PHE A CA 1
ATOM 688 C C . PHE A 1 87 ? -22.526 2.389 9.142 1.00 91.88 87 PHE A C 1
ATOM 690 O O . PHE A 1 87 ? -22.381 2.416 7.919 1.00 91.88 87 PHE A O 1
ATOM 697 N N . ASN A 1 88 ? -21.470 2.466 9.960 1.00 86.50 88 ASN A N 1
ATOM 698 C CA . ASN A 1 88 ? -20.100 2.578 9.445 1.00 86.50 88 ASN A CA 1
ATOM 699 C C . ASN A 1 88 ? -19.700 1.355 8.601 1.00 86.50 88 ASN A C 1
ATOM 701 O O . ASN A 1 88 ? -18.963 1.477 7.620 1.00 86.50 88 ASN A O 1
ATOM 705 N N . MET A 1 89 ? -20.179 0.166 8.973 1.00 85.44 89 MET A N 1
ATOM 706 C CA . MET A 1 89 ? -19.930 -1.064 8.225 1.00 85.44 89 MET A CA 1
ATOM 707 C C . MET A 1 89 ? -20.756 -1.142 6.939 1.00 85.44 89 MET A C 1
ATOM 709 O O . MET A 1 89 ? -20.233 -1.601 5.925 1.00 85.44 89 MET A O 1
ATOM 713 N N . GLU A 1 90 ? -21.997 -0.660 6.942 1.00 88.69 90 GLU A N 1
ATOM 714 C CA . GLU A 1 90 ? -22.830 -0.532 5.746 1.00 88.69 90 GLU A CA 1
ATOM 715 C C . GLU A 1 90 ? -22.210 0.436 4.738 1.00 88.69 90 GLU A C 1
ATOM 717 O O . GLU A 1 90 ? -22.081 0.085 3.566 1.00 88.69 90 GLU A O 1
ATOM 722 N N . GLN A 1 91 ? -21.720 1.598 5.182 1.00 85.00 91 GLN A N 1
ATOM 723 C CA . GLN A 1 91 ? -21.000 2.540 4.318 1.00 85.00 91 GLN A CA 1
ATOM 724 C C . GLN A 1 91 ? -19.773 1.878 3.664 1.00 85.00 91 GLN A C 1
ATOM 726 O O . GLN A 1 91 ? -19.558 1.997 2.454 1.00 85.00 91 GLN A O 1
ATOM 731 N N . ALA A 1 92 ? -18.988 1.124 4.441 1.00 80.25 92 ALA A N 1
ATOM 732 C CA . ALA A 1 92 ? -17.855 0.367 3.910 1.00 80.25 92 ALA A CA 1
ATOM 733 C C . ALA A 1 92 ? -18.297 -0.743 2.935 1.00 80.25 92 ALA A C 1
ATOM 735 O O . ALA A 1 92 ? -17.607 -1.007 1.947 1.00 80.25 92 ALA A O 1
ATOM 736 N N . ASN A 1 93 ? -19.447 -1.377 3.180 1.00 85.81 93 ASN A N 1
ATOM 737 C CA . ASN A 1 93 ? -20.022 -2.395 2.305 1.00 85.81 93 ASN A CA 1
ATOM 738 C C . ASN A 1 93 ? -20.491 -1.803 0.966 1.00 85.81 93 ASN A C 1
ATOM 740 O O . ASN A 1 93 ? -20.237 -2.409 -0.072 1.00 85.81 93 ASN A O 1
ATOM 744 N N . TYR A 1 94 ? -21.079 -0.603 0.962 1.00 85.38 94 TYR A N 1
ATOM 745 C CA . TYR A 1 94 ? -21.417 0.125 -0.268 1.00 85.38 94 TYR A CA 1
ATOM 746 C C . TYR A 1 94 ? -20.174 0.413 -1.115 1.00 85.38 94 TYR A C 1
ATOM 748 O O . TYR A 1 94 ? -20.147 0.095 -2.303 1.00 85.38 94 TYR A O 1
ATOM 756 N N . ALA A 1 95 ? -19.105 0.933 -0.502 1.00 77.94 95 ALA A N 1
ATOM 757 C CA . ALA A 1 95 ? -17.839 1.148 -1.205 1.00 77.94 95 ALA A CA 1
ATOM 758 C C . ALA A 1 95 ? -17.248 -0.172 -1.740 1.00 77.94 95 ALA A C 1
ATOM 760 O O . ALA A 1 95 ? -16.734 -0.229 -2.858 1.00 77.94 95 ALA A O 1
ATOM 761 N N . HIS A 1 96 ? -17.349 -1.257 -0.967 1.00 74.69 96 HIS A N 1
ATOM 762 C CA . HIS A 1 96 ? -16.902 -2.583 -1.391 1.00 74.69 96 HIS A CA 1
ATOM 763 C C . HIS A 1 96 ? -17.700 -3.121 -2.592 1.00 74.69 96 HIS A C 1
ATOM 765 O O . HIS A 1 96 ? -17.108 -3.686 -3.514 1.00 74.69 96 HIS A O 1
ATOM 771 N N . GLN A 1 97 ? -19.021 -2.927 -2.606 1.00 81.44 97 GLN A N 1
ATOM 772 C CA . GLN A 1 97 ? -19.888 -3.309 -3.722 1.00 81.44 97 GLN A CA 1
ATOM 773 C C . GLN A 1 97 ? -19.581 -2.487 -4.977 1.00 81.44 97 GLN A C 1
ATOM 775 O O . GLN A 1 97 ? -19.321 -3.081 -6.019 1.00 81.44 97 GLN A O 1
ATOM 780 N N . ALA A 1 98 ? -19.451 -1.162 -4.864 1.00 77.62 98 ALA A N 1
ATOM 781 C CA . ALA A 1 98 ? -19.078 -0.296 -5.986 1.00 77.62 98 ALA A CA 1
ATOM 782 C C . ALA A 1 98 ? -17.739 -0.711 -6.631 1.00 77.62 98 ALA A C 1
ATOM 784 O O . ALA A 1 98 ? -17.602 -0.750 -7.857 1.00 77.62 98 ALA A O 1
ATOM 785 N N . LEU A 1 99 ? -16.750 -1.097 -5.816 1.00 69.44 99 LEU A N 1
ATOM 786 C CA . LEU A 1 99 ? -15.478 -1.638 -6.309 1.00 69.44 99 LEU A CA 1
ATOM 787 C C . LEU A 1 99 ? -15.647 -2.989 -7.020 1.00 69.44 99 LEU A C 1
ATOM 789 O O . LEU A 1 99 ? -14.991 -3.237 -8.035 1.00 69.44 99 LEU A O 1
ATOM 793 N N . LYS A 1 100 ? -16.510 -3.871 -6.506 1.00 79.25 100 LYS A N 1
ATOM 794 C CA . LYS A 1 100 ? -16.800 -5.175 -7.118 1.00 79.25 100 LYS A CA 1
ATOM 795 C C . LYS A 1 100 ? -17.521 -5.024 -8.460 1.00 79.25 100 LYS A C 1
ATOM 797 O O . LYS A 1 100 ? -17.189 -5.742 -9.409 1.00 79.25 100 LYS A O 1
ATOM 802 N N . ASP A 1 101 ? -18.446 -4.080 -8.552 1.00 78.56 101 ASP A N 1
ATOM 803 C CA . ASP A 1 101 ? -19.167 -3.765 -9.783 1.00 78.56 101 ASP A CA 1
ATOM 804 C C . ASP A 1 101 ? -18.208 -3.165 -10.812 1.00 78.56 101 ASP A C 1
ATOM 806 O O . ASP A 1 101 ? -18.112 -3.678 -11.924 1.00 78.56 101 ASP A O 1
ATOM 810 N N . THR A 1 102 ? -17.363 -2.211 -10.403 1.00 74.12 102 THR A N 1
ATOM 811 C CA . THR A 1 102 ? -16.294 -1.653 -11.253 1.00 74.12 102 THR A CA 1
ATOM 812 C C . THR A 1 102 ? -15.363 -2.745 -11.784 1.00 74.12 102 THR A C 1
ATOM 814 O O . THR A 1 102 ? -15.061 -2.791 -12.976 1.00 74.12 102 THR A O 1
ATOM 817 N N . HIS A 1 103 ? -14.921 -3.667 -10.925 1.00 66.75 103 HIS A N 1
ATOM 818 C CA . HIS A 1 103 ? -14.090 -4.795 -11.345 1.00 66.75 103 HIS A CA 1
ATOM 819 C C . HIS A 1 103 ? -14.808 -5.679 -12.375 1.00 66.75 103 HIS A C 1
ATOM 821 O O . HIS A 1 103 ? -14.205 -6.089 -13.367 1.00 66.75 103 HIS A O 1
ATOM 827 N N . THR A 1 104 ? -16.091 -5.972 -12.156 1.00 78.88 104 THR A N 1
ATOM 828 C CA . THR A 1 104 ? -16.902 -6.778 -13.079 1.00 78.88 104 THR A CA 1
ATOM 829 C C . THR A 1 104 ? -17.047 -6.083 -14.433 1.00 78.88 104 THR A C 1
ATOM 831 O O . THR A 1 104 ? -16.825 -6.725 -15.460 1.00 78.88 104 THR A O 1
ATOM 834 N N . THR A 1 105 ? -17.295 -4.772 -14.445 1.00 74.25 105 THR A N 1
ATOM 835 C CA . THR A 1 105 ? -17.326 -3.946 -15.660 1.00 74.25 105 THR A CA 1
ATOM 836 C C . THR A 1 105 ? -15.992 -3.992 -16.402 1.00 74.25 105 THR A C 1
ATOM 838 O O . THR A 1 105 ? -15.964 -4.287 -17.593 1.00 74.25 105 THR A O 1
ATOM 841 N N . VAL A 1 106 ? -14.862 -3.810 -15.711 1.00 63.97 106 VAL A N 1
ATOM 842 C CA . VAL A 1 106 ? -13.525 -3.874 -16.332 1.00 63.97 106 VAL A CA 1
ATOM 843 C C . VAL A 1 106 ? -13.235 -5.257 -16.927 1.00 63.97 106 VAL A C 1
ATOM 845 O O . VAL A 1 106 ? -12.658 -5.358 -18.012 1.00 63.97 106 VAL A O 1
ATOM 848 N N . VAL A 1 107 ? -13.635 -6.338 -16.249 1.00 77.75 107 VAL A N 1
ATOM 849 C CA . VAL A 1 107 ? -13.498 -7.703 -16.782 1.00 77.75 107 VAL A CA 1
ATOM 850 C C . VAL A 1 107 ? -14.352 -7.883 -18.038 1.00 77.75 107 VAL A C 1
ATOM 852 O O . VAL A 1 107 ? -13.839 -8.381 -19.041 1.00 77.75 107 VAL A O 1
ATOM 855 N N . ALA A 1 108 ? -15.607 -7.428 -18.015 1.00 80.31 108 ALA A N 1
ATOM 856 C CA . ALA A 1 108 ? -16.501 -7.488 -19.167 1.00 80.31 108 ALA A CA 1
ATOM 857 C C . ALA A 1 108 ? -15.949 -6.686 -20.358 1.00 80.31 108 ALA A C 1
ATOM 859 O O . ALA A 1 108 ? -15.882 -7.213 -21.466 1.00 80.31 108 ALA A O 1
ATOM 860 N N . MET A 1 109 ? -15.444 -5.469 -20.129 1.00 66.25 109 MET A N 1
ATOM 861 C CA . MET A 1 109 ? -14.798 -4.648 -21.162 1.00 66.25 109 MET A CA 1
ATOM 862 C C . MET A 1 109 ? -13.557 -5.329 -21.742 1.00 66.25 109 MET A C 1
ATOM 864 O O . MET A 1 109 ? -13.340 -5.324 -22.954 1.00 66.25 109 MET A O 1
ATOM 868 N N . LYS A 1 110 ? -12.733 -5.958 -20.896 1.00 61.09 110 LYS A N 1
ATOM 869 C CA . LYS A 1 110 ? -11.537 -6.682 -21.344 1.00 61.09 110 LYS A CA 1
ATOM 870 C C . LYS A 1 110 ? -11.892 -7.871 -22.229 1.00 61.09 110 LYS A C 1
ATOM 872 O O . LYS A 1 110 ? -11.180 -8.145 -23.197 1.00 61.09 110 LYS A O 1
ATOM 877 N N . ASP A 1 111 ? -12.957 -8.588 -21.899 1.00 76.25 111 ASP A N 1
ATOM 878 C CA . ASP A 1 111 ? -13.423 -9.704 -22.712 1.00 76.25 111 ASP A CA 1
ATOM 879 C C . ASP A 1 111 ? -14.126 -9.227 -23.993 1.00 76.25 111 ASP A C 1
ATOM 881 O O . ASP A 1 111 ? -13.874 -9.808 -25.050 1.00 76.25 111 ASP A O 1
ATOM 885 N N . GLY A 1 112 ? -14.868 -8.116 -23.948 1.00 76.00 112 GLY A N 1
ATOM 886 C CA . GLY A 1 112 ? -15.409 -7.430 -25.126 1.00 76.00 112 GLY A CA 1
ATOM 887 C C . GLY A 1 112 ? -14.315 -7.003 -26.107 1.00 76.00 112 GLY A C 1
ATOM 888 O O . GLY A 1 112 ? -14.349 -7.388 -27.272 1.00 76.00 112 GLY A O 1
ATOM 889 N N . MET A 1 113 ? -13.254 -6.339 -25.632 1.00 60.78 113 MET A N 1
ATOM 890 C CA . MET A 1 113 ? -12.109 -5.949 -26.470 1.00 60.78 113 MET A CA 1
ATOM 891 C C . MET A 1 113 ? -11.390 -7.148 -27.106 1.00 60.78 113 MET A C 1
ATOM 893 O O . MET A 1 113 ? -10.931 -7.072 -28.248 1.00 60.78 113 MET A O 1
ATOM 897 N N . LYS A 1 114 ? -11.282 -8.282 -26.398 1.00 68.50 114 LYS A N 1
ATOM 898 C CA . LYS A 1 114 ? -10.712 -9.512 -26.979 1.00 68.50 114 LYS A CA 1
ATOM 899 C C . LYS A 1 114 ? -11.590 -10.074 -28.092 1.00 68.50 114 LYS A C 1
ATOM 901 O O . LYS A 1 114 ? -11.045 -10.555 -29.086 1.00 68.50 114 LYS A O 1
ATOM 906 N N . GLN A 1 115 ? -12.910 -10.058 -27.911 1.00 72.00 115 GLN A N 1
ATOM 907 C CA . GLN A 1 115 ? -13.855 -10.503 -28.934 1.00 72.00 115 GLN A CA 1
ATOM 908 C C . GLN A 1 115 ? -13.819 -9.563 -30.142 1.00 72.00 115 GLN A C 1
ATOM 910 O O . GLN A 1 115 ? -13.625 -10.039 -31.255 1.00 72.00 115 GLN A O 1
ATOM 915 N N . MET A 1 116 ? -13.831 -8.248 -29.916 1.00 64.88 116 MET A N 1
ATOM 916 C CA . MET A 1 116 ? -13.712 -7.229 -30.962 1.00 64.88 116 MET A CA 1
ATOM 917 C C . MET A 1 116 ? -12.434 -7.415 -31.790 1.00 64.88 116 MET A C 1
ATOM 919 O O . MET A 1 116 ? -12.488 -7.511 -33.010 1.00 64.88 116 MET A O 1
ATOM 923 N N . LYS A 1 117 ? -11.279 -7.626 -31.143 1.00 62.09 117 LYS A N 1
ATOM 924 C CA . LYS A 1 117 ? -10.009 -7.926 -31.832 1.00 62.09 117 LYS A CA 1
ATOM 925 C C . LYS A 1 117 ? -10.045 -9.227 -32.645 1.00 62.09 117 LYS A C 1
ATOM 927 O O . LYS A 1 117 ? -9.272 -9.387 -33.589 1.00 62.09 117 LYS A O 1
ATOM 932 N N . LYS A 1 118 ? -10.868 -10.198 -32.247 1.00 76.69 118 LYS A N 1
ATOM 933 C CA . LYS A 1 118 ? -11.028 -11.469 -32.963 1.00 76.69 118 LYS A CA 1
ATOM 934 C C . LYS A 1 118 ? -11.914 -11.302 -34.195 1.00 76.69 118 LYS A C 1
ATOM 936 O O . LYS A 1 118 ? -11.600 -11.912 -35.212 1.00 76.69 118 LYS A O 1
ATOM 941 N N . GLU A 1 119 ? -12.967 -10.497 -34.106 1.00 70.38 119 GLU A N 1
ATOM 942 C CA . GLU A 1 119 ? -13.851 -10.193 -35.236 1.00 70.38 119 GLU A CA 1
ATOM 943 C C . GLU A 1 119 ? -13.180 -9.250 -36.245 1.00 70.38 119 GLU A C 1
ATOM 945 O O . GLU A 1 119 ? -13.199 -9.550 -37.431 1.00 70.38 119 GLU A O 1
ATOM 950 N N . PHE A 1 120 ? -12.417 -8.246 -35.795 1.00 61.16 120 PHE A N 1
ATOM 951 C CA . PHE A 1 120 ? -11.606 -7.385 -36.676 1.00 61.16 120 PHE A CA 1
ATOM 952 C C . PHE A 1 120 ? -10.630 -8.157 -37.576 1.00 61.16 120 PHE A C 1
ATOM 954 O O . PHE A 1 120 ? -10.312 -7.720 -38.673 1.00 61.16 120 PHE A O 1
ATOM 961 N N . LYS A 1 121 ? -10.145 -9.325 -37.136 1.00 68.44 121 LYS A N 1
ATOM 962 C CA . LYS A 1 121 ? -9.268 -10.184 -37.951 1.00 68.44 121 LYS A CA 1
ATOM 963 C C . LYS A 1 121 ? -9.993 -10.917 -39.082 1.00 68.44 121 LYS A C 1
ATOM 965 O O . LYS A 1 121 ? -9.321 -11.548 -39.893 1.00 68.44 121 LYS A O 1
ATOM 970 N N . LYS A 1 122 ? -11.327 -10.922 -39.083 1.00 66.38 122 LYS A N 1
ATOM 971 C CA . LYS A 1 122 ? -12.155 -11.574 -40.106 1.00 66.38 122 LYS A CA 1
ATOM 972 C C . LYS A 1 122 ? -12.674 -10.599 -41.164 1.00 66.38 122 LYS A C 1
ATOM 974 O O . LYS A 1 122 ? -13.191 -11.067 -42.170 1.00 66.38 122 LYS A O 1
ATOM 979 N N . ILE A 1 123 ? -12.550 -9.294 -40.932 1.00 60.56 123 ILE A N 1
ATOM 980 C CA . ILE A 1 123 ? -12.965 -8.252 -41.870 1.00 60.56 123 ILE A CA 1
ATOM 981 C C . ILE A 1 123 ? -11.862 -8.101 -42.926 1.00 60.56 123 ILE A C 1
ATOM 983 O O . ILE A 1 123 ? -10.693 -7.909 -42.582 1.00 60.56 123 ILE A O 1
ATOM 987 N N . ASN A 1 124 ? -12.222 -8.240 -44.204 1.00 47.50 124 ASN A N 1
ATOM 988 C CA . ASN A 1 124 ? -11.314 -7.988 -45.321 1.00 47.50 124 ASN A CA 1
ATOM 989 C C . ASN A 1 124 ? -11.255 -6.481 -45.615 1.00 47.50 124 ASN A C 1
ATOM 991 O O . ASN A 1 124 ? -12.217 -5.755 -45.404 1.00 47.50 124 ASN A O 1
ATOM 995 N N . ILE A 1 125 ? -10.110 -6.027 -46.125 1.00 52.91 125 ILE A N 1
ATOM 996 C CA . ILE A 1 125 ? -9.762 -4.619 -46.397 1.00 52.91 125 ILE A CA 1
ATOM 997 C C . ILE A 1 125 ? -10.741 -3.876 -47.336 1.00 52.91 125 ILE A C 1
ATOM 999 O O . ILE A 1 125 ? -10.709 -2.651 -47.377 1.00 52.91 125 ILE A O 1
ATOM 1003 N N . ASP A 1 126 ? -11.624 -4.581 -48.046 1.00 58.06 126 ASP A N 1
ATOM 1004 C CA . ASP A 1 126 ? -12.599 -3.976 -48.963 1.00 58.06 126 ASP A CA 1
ATOM 1005 C C . ASP A 1 126 ? -13.910 -3.529 -48.274 1.00 58.06 126 ASP A C 1
ATOM 1007 O O . ASP A 1 126 ? -14.667 -2.773 -48.872 1.00 58.06 126 ASP A O 1
ATOM 1011 N N . ASP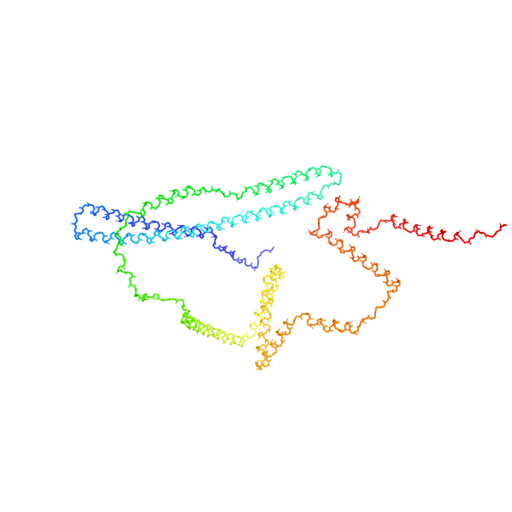 A 1 127 ? -14.141 -3.903 -47.006 1.00 57.16 127 ASP A N 1
ATOM 1012 C CA . ASP A 1 127 ? -15.319 -3.499 -46.207 1.00 57.16 127 ASP A CA 1
ATOM 1013 C C . ASP A 1 127 ? -14.998 -2.336 -45.228 1.00 57.16 127 ASP A C 1
ATOM 1015 O O . ASP A 1 127 ? -15.699 -2.102 -44.246 1.00 57.16 127 ASP A O 1
ATOM 1019 N N . ILE A 1 128 ? -13.882 -1.625 -45.444 1.00 55.06 128 ILE A N 1
ATOM 1020 C CA . ILE A 1 128 ? -13.336 -0.619 -44.507 1.00 55.06 128 ILE A CA 1
ATOM 1021 C C . ILE A 1 128 ? -14.236 0.613 -44.329 1.00 55.06 128 ILE A C 1
ATOM 1023 O O . ILE A 1 128 ? -14.195 1.225 -43.258 1.00 55.06 128 ILE A O 1
ATOM 1027 N N . ASP A 1 129 ? -15.035 0.968 -45.336 1.00 56.06 129 ASP A N 1
ATOM 1028 C CA . ASP A 1 129 ? -15.931 2.128 -45.258 1.00 56.06 129 ASP A CA 1
ATOM 1029 C C . ASP A 1 129 ? -17.111 1.862 -44.301 1.00 56.06 129 ASP A C 1
ATOM 1031 O O . ASP A 1 129 ? -17.397 2.707 -43.457 1.00 56.06 129 ASP A O 1
ATOM 1035 N N . ASP A 1 130 ? -17.686 0.652 -44.300 1.00 58.41 130 ASP A N 1
ATOM 1036 C CA . ASP A 1 130 ? -18.776 0.274 -43.379 1.00 58.41 130 ASP A CA 1
ATOM 1037 C C . ASP A 1 130 ? -18.287 0.149 -41.917 1.00 58.41 130 ASP A C 1
ATOM 1039 O O . ASP A 1 130 ? -19.018 0.418 -40.963 1.00 58.41 130 ASP A O 1
ATOM 1043 N N . VAL A 1 131 ? -17.012 -0.204 -41.716 1.00 56.84 131 VAL A N 1
ATOM 1044 C CA . VAL A 1 131 ? -16.404 -0.349 -40.379 1.00 56.84 131 VAL A CA 1
ATOM 1045 C C . VAL A 1 131 ? -16.076 0.993 -39.727 1.00 56.84 131 VAL A C 1
ATOM 1047 O O . VAL A 1 131 ? -16.022 1.072 -38.499 1.00 56.84 131 VAL A O 1
ATOM 1050 N N . GLN A 1 132 ? -15.831 2.049 -40.508 1.00 55.25 132 GLN A N 1
ATOM 1051 C CA . GLN A 1 132 ? -15.614 3.389 -39.952 1.00 55.25 132 GLN A CA 1
ATOM 1052 C C . GLN A 1 132 ? -16.892 3.959 -39.337 1.00 55.25 132 GLN A C 1
ATOM 1054 O O . GLN A 1 132 ? -16.818 4.530 -38.247 1.00 55.25 132 GLN A O 1
ATOM 1059 N N . ASP A 1 133 ? -18.035 3.740 -39.986 1.00 64.00 133 ASP A N 1
ATOM 1060 C CA . ASP A 1 133 ? -19.340 4.169 -39.480 1.00 64.00 133 ASP A CA 1
ATOM 1061 C C . ASP A 1 133 ? -19.723 3.375 -38.217 1.00 64.00 133 ASP A C 1
ATOM 1063 O O . ASP A 1 133 ? -20.065 3.968 -37.194 1.00 64.00 133 ASP A O 1
ATOM 1067 N N . GLU A 1 134 ? -19.521 2.050 -38.200 1.00 56.78 134 GLU A N 1
ATOM 1068 C CA . GLU A 1 134 ? -19.753 1.242 -36.990 1.00 56.78 134 GLU A CA 1
ATOM 1069 C C . GLU A 1 134 ? -18.789 1.589 -35.837 1.00 56.78 134 GLU A C 1
ATOM 1071 O O . GLU A 1 134 ? -19.164 1.511 -34.667 1.00 56.78 134 GLU A O 1
ATOM 1076 N N . LEU A 1 135 ? -17.541 1.985 -36.125 1.00 49.38 135 LEU A N 1
ATOM 1077 C CA . LEU A 1 135 ? -16.575 2.407 -35.102 1.00 49.38 135 LEU A CA 1
ATOM 1078 C C . LEU A 1 135 ? -16.937 3.774 -34.502 1.00 49.38 135 LEU A C 1
ATOM 1080 O O . LEU A 1 135 ? -16.700 3.987 -33.310 1.00 49.38 135 LEU A O 1
ATOM 1084 N N . ALA A 1 136 ? -17.507 4.677 -35.305 1.00 57.41 136 ALA A N 1
ATOM 1085 C CA . ALA A 1 136 ? -18.035 5.952 -34.833 1.00 57.41 136 ALA A CA 1
ATOM 1086 C C . ALA A 1 136 ? -19.224 5.732 -33.882 1.00 57.41 136 ALA A C 1
ATOM 1088 O O . ALA A 1 136 ? -19.191 6.238 -32.758 1.00 57.41 136 ALA A O 1
ATOM 1089 N N . ASP A 1 137 ? -20.176 4.873 -34.259 1.00 67.88 137 ASP A N 1
ATOM 1090 C CA . ASP A 1 137 ? -21.326 4.501 -33.421 1.00 67.88 137 ASP A CA 1
ATOM 1091 C C . ASP A 1 137 ? -20.894 3.819 -32.107 1.00 67.88 137 ASP A C 1
ATOM 1093 O O . ASP A 1 137 ? -21.479 4.032 -31.040 1.00 67.88 137 ASP A O 1
ATOM 1097 N N . LEU A 1 138 ? -19.835 3.002 -32.147 1.00 49.88 138 LEU A N 1
ATOM 1098 C CA . LEU A 1 138 ? -19.332 2.279 -30.974 1.00 49.88 138 LEU A CA 1
ATOM 1099 C C . LEU A 1 138 ? -18.533 3.179 -30.017 1.00 49.88 138 LEU A C 1
ATOM 1101 O O . LEU A 1 138 ? -18.514 2.927 -28.810 1.00 49.88 138 LEU A O 1
ATOM 1105 N N . MET A 1 139 ? -17.886 4.231 -30.534 1.00 52.59 139 MET A N 1
ATOM 1106 C CA . MET A 1 139 ? -17.273 5.279 -29.712 1.00 52.59 139 MET A CA 1
ATOM 1107 C C . MET A 1 139 ? -18.331 6.193 -29.083 1.00 52.59 139 MET A C 1
ATOM 1109 O O . MET A 1 139 ? -18.196 6.525 -27.907 1.00 52.59 139 MET A O 1
ATOM 1113 N N . GLU A 1 140 ? -19.405 6.519 -29.806 1.00 66.69 140 GLU A N 1
ATOM 1114 C CA . GLU A 1 140 ? -20.537 7.289 -29.273 1.00 66.69 140 GLU A CA 1
ATOM 1115 C C . GLU A 1 140 ? -21.254 6.531 -28.141 1.00 66.69 140 GLU A C 1
ATOM 1117 O O . GLU A 1 140 ? -21.487 7.095 -27.073 1.00 66.69 140 GLU A O 1
ATOM 1122 N N . GLN A 1 141 ? -21.477 5.218 -28.288 1.00 58.28 141 GLN A N 1
ATOM 1123 C CA . GLN A 1 141 ? -22.019 4.382 -27.206 1.00 58.28 141 GLN A CA 1
ATOM 1124 C C . GLN A 1 141 ? -21.071 4.255 -26.005 1.00 58.28 141 GLN A C 1
ATOM 1126 O O . GLN A 1 141 ? -21.527 4.143 -24.867 1.00 58.28 141 GLN A O 1
ATOM 1131 N N . ALA A 1 142 ? -19.752 4.252 -26.219 1.00 50.50 142 ALA A N 1
ATOM 1132 C CA . ALA A 1 142 ? -18.784 4.205 -25.124 1.00 50.50 142 ALA A CA 1
ATOM 1133 C C . ALA A 1 142 ? -18.785 5.508 -24.307 1.00 50.50 142 ALA A C 1
ATOM 1135 O O . ALA A 1 142 ? -18.729 5.448 -23.075 1.00 50.50 142 ALA A O 1
ATOM 1136 N N . ASP A 1 143 ? -18.909 6.657 -24.974 1.00 53.72 143 ASP A N 1
ATOM 1137 C CA . ASP A 1 143 ? -19.069 7.957 -24.320 1.00 53.72 143 ASP A CA 1
ATOM 1138 C C . ASP A 1 143 ? -20.438 8.068 -23.621 1.00 53.72 143 ASP A C 1
ATOM 1140 O O . ASP A 1 143 ? -20.497 8.527 -22.479 1.00 53.72 143 ASP A O 1
ATOM 1144 N N . GLU A 1 144 ? -21.517 7.535 -24.209 1.00 59.66 144 GLU A N 1
ATOM 1145 C CA .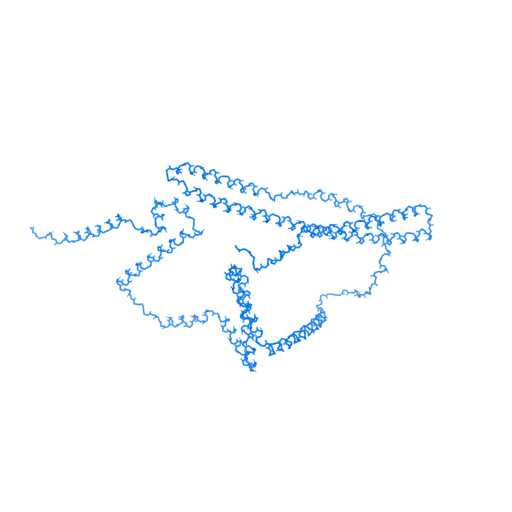 GLU A 1 144 ? -22.846 7.475 -23.579 1.00 59.66 144 GLU A CA 1
ATOM 1146 C C . GLU A 1 144 ? -22.862 6.558 -22.339 1.00 59.66 144 GLU A C 1
ATOM 1148 O O . GLU A 1 144 ? -23.461 6.894 -21.318 1.00 59.66 144 GLU A O 1
ATOM 1153 N N . VAL A 1 145 ? -22.141 5.431 -22.363 1.00 50.16 145 VAL A N 1
ATOM 1154 C CA . VAL A 1 145 ? -21.963 4.540 -21.201 1.00 50.16 145 VAL A CA 1
ATOM 1155 C C . VAL A 1 145 ? -21.112 5.202 -20.115 1.00 50.16 145 VAL A C 1
ATOM 1157 O O . VAL A 1 145 ? -21.410 5.049 -18.929 1.00 50.16 145 VAL A O 1
ATOM 1160 N N . GLN A 1 146 ? -20.076 5.957 -20.485 1.00 50.06 146 GLN A N 1
ATOM 1161 C CA . GLN A 1 146 ? -19.243 6.696 -19.535 1.00 50.06 146 GLN A CA 1
ATOM 1162 C C . GLN A 1 146 ? -20.004 7.879 -18.910 1.00 50.06 146 GLN A C 1
ATOM 1164 O O . GLN A 1 146 ? -19.839 8.147 -17.718 1.00 50.06 146 GLN A O 1
ATOM 1169 N N . GLU A 1 147 ? -20.899 8.526 -19.659 1.00 56.56 147 GLU A N 1
ATOM 1170 C CA . GLU A 1 147 ? -21.827 9.537 -19.148 1.00 56.56 147 GLU A CA 1
ATOM 1171 C C . GLU A 1 147 ? -22.932 8.912 -18.275 1.00 56.56 147 GLU A C 1
ATOM 1173 O O . GLU A 1 147 ? -23.228 9.419 -17.192 1.00 56.56 147 GLU A O 1
ATOM 1178 N N . ALA A 1 148 ? -23.489 7.764 -18.671 1.00 51.22 148 ALA A N 1
ATOM 1179 C CA . ALA A 1 148 ? -24.485 7.024 -17.895 1.00 51.22 148 ALA A CA 1
ATOM 1180 C C . ALA A 1 148 ? -23.915 6.484 -16.569 1.00 51.22 148 ALA A C 1
ATOM 1182 O O . ALA A 1 148 ? -24.598 6.520 -15.545 1.00 51.22 148 ALA A O 1
ATOM 1183 N N . LEU A 1 149 ? -22.652 6.043 -16.559 1.00 46.75 149 LEU A N 1
ATOM 1184 C CA . LEU A 1 149 ? -21.926 5.631 -15.351 1.00 46.75 149 LEU A CA 1
ATOM 1185 C C . LEU A 1 149 ? -21.440 6.829 -14.516 1.00 46.75 149 LEU A C 1
ATOM 1187 O O . LEU A 1 149 ? -21.338 6.718 -13.295 1.00 46.75 149 LEU A O 1
ATOM 1191 N N . GLY A 1 150 ? -21.178 7.981 -15.142 1.00 48.03 150 GLY A N 1
ATOM 1192 C CA . GLY A 1 150 ? -20.794 9.230 -14.473 1.00 48.03 150 GLY A CA 1
ATOM 1193 C C . GLY A 1 150 ? -21.951 9.965 -13.784 1.00 48.03 150 GLY A C 1
ATOM 1194 O O . GLY A 1 150 ? -21.713 10.821 -12.934 1.00 48.03 150 GLY A O 1
ATOM 1195 N N . ARG A 1 151 ? -23.205 9.614 -14.099 1.00 47.03 151 ARG A N 1
ATOM 1196 C CA . ARG A 1 151 ? -24.418 10.234 -13.532 1.00 47.03 151 ARG A CA 1
ATOM 1197 C C . ARG A 1 151 ? -24.825 9.725 -12.142 1.00 47.03 151 ARG A C 1
ATOM 1199 O O . ARG A 1 151 ? -25.771 10.255 -11.568 1.00 47.03 151 ARG A O 1
ATOM 1206 N N . SER A 1 152 ? -24.127 8.745 -11.566 1.00 43.50 152 SER A N 1
ATOM 1207 C CA . SER A 1 152 ? -24.510 8.133 -10.284 1.00 43.50 152 SER A CA 1
ATOM 1208 C C . SER A 1 152 ? -23.472 8.356 -9.184 1.00 43.50 152 SER A C 1
ATOM 1210 O O . SER A 1 152 ? -22.847 7.398 -8.753 1.00 43.50 152 SER A O 1
ATOM 1212 N N . TYR A 1 153 ? -23.304 9.594 -8.709 1.00 38.06 153 TYR A N 1
ATOM 1213 C CA . TYR A 1 153 ? -22.850 9.892 -7.333 1.00 38.06 153 TYR A CA 1
ATOM 1214 C C . TYR A 1 153 ? -23.222 11.322 -6.889 1.00 38.06 153 TYR A C 1
ATOM 1216 O O . TYR A 1 153 ? -22.502 11.949 -6.121 1.00 38.06 153 TYR A O 1
ATOM 1224 N N . ASN A 1 154 ? -24.377 11.837 -7.324 1.00 37.62 154 ASN A N 1
ATOM 1225 C CA . ASN A 1 154 ? -25.030 12.910 -6.574 1.00 37.62 154 ASN A CA 1
ATOM 1226 C C . ASN A 1 154 ? -25.872 12.252 -5.483 1.00 37.62 154 ASN A C 1
ATOM 1228 O O . ASN A 1 154 ? -26.997 11.813 -5.719 1.00 37.62 154 ASN A O 1
ATOM 1232 N N . THR A 1 155 ? -25.290 12.127 -4.292 1.00 42.91 155 THR A N 1
ATOM 1233 C CA . THR A 1 155 ? -26.065 11.981 -3.057 1.00 42.91 155 THR A CA 1
ATOM 1234 C C . THR A 1 155 ? -27.127 13.082 -3.025 1.00 42.91 155 THR A C 1
ATOM 1236 O O . THR A 1 155 ? -26.767 14.232 -3.280 1.00 42.91 155 THR A O 1
ATOM 1239 N N . PRO A 1 156 ? -28.405 12.767 -2.742 1.00 38.78 156 PRO A N 1
ATOM 1240 C CA . PRO A 1 156 ? -29.417 13.791 -2.518 1.00 38.78 156 PRO A CA 1
ATOM 1241 C C . PRO A 1 156 ? -28.903 14.745 -1.440 1.00 38.78 156 PRO A C 1
ATOM 1243 O O . PRO A 1 156 ? -28.551 14.292 -0.348 1.00 38.78 156 PRO A O 1
ATOM 1246 N N . GLU A 1 157 ? -28.799 16.034 -1.761 1.00 38.69 157 GLU A N 1
ATOM 1247 C CA . GLU A 1 157 ? -28.640 17.074 -0.749 1.00 38.69 157 GLU A CA 1
ATOM 1248 C C . GLU A 1 157 ? -29.884 16.989 0.139 1.00 38.69 157 GLU A C 1
ATOM 1250 O O . GLU A 1 157 ? -30.996 17.293 -0.289 1.00 38.69 157 GLU A O 1
ATOM 1255 N N . LEU A 1 158 ? -29.715 16.435 1.338 1.00 44.06 158 LEU A N 1
ATOM 1256 C CA . LEU A 1 158 ? -30.709 16.546 2.391 1.00 44.06 158 LEU A CA 1
ATOM 1257 C C . LEU A 1 158 ? -30.624 17.991 2.882 1.00 44.06 158 LEU A C 1
ATOM 1259 O O . LEU A 1 158 ? -29.552 18.408 3.322 1.00 44.06 158 LEU A O 1
ATOM 1263 N N . ASP A 1 159 ? -31.717 18.742 2.751 1.00 43.00 159 ASP A N 1
ATOM 1264 C CA . ASP A 1 159 ? -31.803 20.125 3.221 1.00 43.00 159 ASP A CA 1
ATOM 1265 C C . ASP A 1 159 ? -31.436 20.177 4.713 1.00 43.00 159 ASP A C 1
ATOM 1267 O O . ASP A 1 159 ? -32.075 19.531 5.549 1.00 43.00 159 ASP A O 1
ATOM 1271 N N . GLU A 1 160 ? -30.397 20.947 5.057 1.00 46.50 160 GLU A N 1
ATOM 1272 C CA . GLU A 1 160 ? -29.967 21.168 6.448 1.00 46.50 160 GLU A CA 1
ATOM 1273 C C . GLU A 1 160 ? -31.106 21.747 7.312 1.00 46.50 160 GLU A C 1
ATOM 1275 O O . GLU A 1 160 ? -31.119 21.544 8.527 1.00 46.50 160 GLU A O 1
ATOM 1280 N N . ASP A 1 161 ? -32.097 22.388 6.685 1.00 49.50 161 ASP A N 1
ATOM 1281 C CA . ASP A 1 161 ? -33.276 22.965 7.331 1.00 49.50 161 ASP A CA 1
ATOM 1282 C C . ASP A 1 161 ? -34.273 21.900 7.845 1.00 49.50 161 ASP A C 1
ATOM 1284 O O . ASP A 1 161 ? -34.887 22.102 8.894 1.00 49.50 161 ASP A O 1
ATOM 1288 N N . ASP A 1 162 ? -34.388 20.739 7.184 1.00 51.41 162 ASP A N 1
ATOM 1289 C CA . ASP A 1 162 ? -35.259 19.628 7.623 1.00 51.41 162 ASP A CA 1
ATOM 1290 C C . ASP A 1 162 ? -34.626 18.877 8.816 1.00 51.41 162 ASP A C 1
ATOM 1292 O O . ASP A 1 162 ? -35.302 18.488 9.771 1.00 51.41 162 ASP A O 1
ATOM 1296 N N . LEU A 1 163 ? -33.291 18.763 8.820 1.00 47.34 163 LEU A N 1
ATOM 1297 C CA . LEU A 1 163 ? -32.514 18.152 9.905 1.00 47.34 163 LEU A CA 1
ATOM 1298 C C . LEU A 1 163 ? -32.398 19.077 11.134 1.00 47.34 163 LEU A C 1
ATOM 1300 O O . LEU A 1 163 ? -32.364 18.603 12.272 1.00 47.34 163 LEU A O 1
ATOM 1304 N N . ALA A 1 164 ? -32.372 20.398 10.925 1.00 49.53 164 ALA A N 1
ATOM 1305 C CA . ALA A 1 164 ? -32.439 21.393 11.994 1.00 49.53 164 ALA A CA 1
ATOM 1306 C C . ALA A 1 164 ? -33.826 21.431 12.661 1.00 49.53 164 ALA A C 1
ATOM 1308 O O . ALA A 1 164 ? -33.904 21.575 13.881 1.00 49.53 164 ALA A O 1
ATOM 1309 N N . ALA A 1 165 ? -34.905 21.230 11.896 1.00 55.06 165 ALA A N 1
ATOM 1310 C CA . ALA A 1 165 ? -3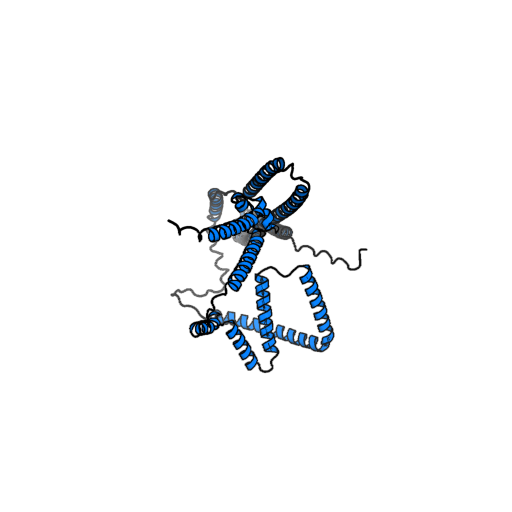6.266 21.130 12.423 1.00 55.06 165 ALA A CA 1
ATOM 1311 C C . ALA A 1 165 ? -36.491 19.854 13.264 1.00 55.06 165 ALA A C 1
ATOM 1313 O O . ALA A 1 165 ? -37.174 19.909 14.288 1.00 55.06 165 ALA A O 1
ATOM 1314 N N . GLU A 1 166 ? -35.872 18.722 12.899 1.00 48.56 166 GLU A N 1
ATOM 1315 C CA . GLU A 1 166 ? -35.868 17.511 13.741 1.00 48.56 166 GLU A CA 1
ATOM 1316 C C . GLU A 1 166 ? -34.972 17.647 14.993 1.00 48.56 166 GLU A C 1
ATOM 1318 O O . GLU A 1 166 ? -35.301 17.094 16.045 1.00 48.56 166 GLU A O 1
ATOM 1323 N N . LEU A 1 167 ? -33.868 18.409 14.929 1.00 44.00 167 LEU A N 1
ATOM 1324 C CA . LEU A 1 167 ? -32.982 18.671 16.075 1.00 44.00 167 LEU A CA 1
ATOM 1325 C C . LEU A 1 167 ? -33.612 19.619 17.111 1.00 44.00 167 LEU A C 1
ATOM 1327 O O . LEU A 1 167 ? -33.439 19.407 18.313 1.00 44.00 167 LEU A O 1
ATOM 1331 N N . ASP A 1 168 ? -34.362 20.630 16.667 1.00 50.22 168 ASP A N 1
ATOM 1332 C CA . ASP A 1 168 ? -35.089 21.561 17.546 1.00 50.22 168 ASP A CA 1
ATOM 1333 C C . ASP A 1 168 ? -36.240 20.842 18.279 1.00 50.22 168 ASP A C 1
ATOM 1335 O O . ASP A 1 168 ? -36.435 21.015 19.484 1.00 50.22 168 ASP A O 1
ATOM 1339 N N . ALA A 1 169 ? -36.902 19.893 17.602 1.00 52.88 169 ALA A N 1
ATOM 1340 C CA . ALA A 1 169 ? -37.887 18.998 18.214 1.00 52.88 169 ALA A CA 1
ATOM 1341 C C . ALA A 1 169 ? -37.285 18.056 19.282 1.00 52.88 169 ALA A C 1
ATOM 1343 O O . ALA A 1 169 ? -37.989 17.651 20.209 1.00 52.88 169 ALA A O 1
ATOM 1344 N N . LEU A 1 170 ? -35.986 17.734 19.196 1.00 41.25 170 LEU A N 1
ATOM 1345 C CA . LEU A 1 170 ? -35.253 16.952 20.204 1.00 41.25 170 LEU A CA 1
ATOM 1346 C C . LEU A 1 170 ? -34.737 17.821 21.376 1.00 41.25 170 LEU A C 1
ATOM 1348 O O . LEU A 1 170 ? -34.492 17.305 22.469 1.00 41.25 170 LEU A O 1
ATOM 1352 N N . GLY A 1 171 ? -34.563 19.132 21.161 1.00 40.25 171 GLY A N 1
ATOM 1353 C CA . GLY A 1 171 ? -34.121 20.106 22.168 1.00 40.25 171 GLY A CA 1
ATOM 1354 C C . GLY A 1 171 ? -35.210 20.477 23.178 1.00 40.25 171 GLY A C 1
ATOM 1355 O O . GLY A 1 171 ? -34.937 20.557 24.380 1.00 40.25 171 GLY A O 1
ATOM 1356 N N . ASP A 1 172 ? -36.456 20.599 22.720 1.00 39.59 172 ASP A N 1
ATOM 1357 C CA . ASP A 1 172 ? -37.607 20.941 23.568 1.00 39.59 172 ASP A CA 1
ATOM 1358 C C . ASP A 1 172 ? -38.047 19.799 24.508 1.00 39.59 172 ASP A C 1
ATOM 1360 O O . ASP A 1 172 ? -38.661 20.049 25.548 1.00 39.59 172 ASP A O 1
ATOM 1364 N N . GLU A 1 173 ? -37.668 18.544 24.230 1.00 43.69 173 GLU A N 1
ATOM 1365 C CA . GLU A 1 173 ? -37.910 17.409 25.140 1.00 43.69 173 GLU A CA 1
ATOM 1366 C C . GLU A 1 173 ? -36.831 17.282 26.245 1.00 43.69 173 GLU A C 1
ATOM 1368 O O . GLU A 1 173 ? -37.029 16.586 27.243 1.00 43.69 173 GLU A O 1
ATOM 1373 N N . ILE A 1 174 ? -35.700 17.994 26.125 1.00 41.41 174 ILE A N 1
ATOM 1374 C CA . ILE A 1 174 ? -34.610 18.013 27.125 1.00 41.41 174 ILE A CA 1
ATOM 1375 C C . ILE A 1 174 ? -34.749 19.193 28.108 1.00 41.41 174 ILE A C 1
ATOM 1377 O O . ILE A 1 174 ? -34.215 19.136 29.217 1.00 41.41 174 ILE A O 1
ATOM 1381 N N . ALA A 1 175 ? -35.505 20.237 27.760 1.00 40.75 175 ALA A N 1
ATOM 1382 C CA . ALA A 1 175 ? -35.584 21.484 28.527 1.00 40.75 175 ALA A CA 1
ATOM 1383 C C . ALA A 1 175 ? -36.564 21.484 29.726 1.00 40.75 175 ALA A C 1
ATOM 1385 O O . ALA A 1 175 ? -36.700 22.512 30.389 1.00 40.75 175 ALA A O 1
ATOM 1386 N N . LEU A 1 176 ? -37.243 20.368 30.037 1.00 43.44 176 LEU A N 1
ATOM 1387 C CA . LEU A 1 176 ? -38.324 20.337 31.043 1.00 43.44 176 LEU A CA 1
ATOM 1388 C C . LEU A 1 176 ? -38.116 19.436 32.274 1.00 43.44 176 LEU A C 1
ATOM 1390 O O . LEU A 1 176 ? -39.055 19.261 33.042 1.00 43.44 176 LEU A O 1
ATOM 1394 N N . ASP A 1 177 ? -36.905 18.940 32.538 1.00 37.44 177 ASP A N 1
ATOM 1395 C CA . ASP A 1 177 ? -36.589 18.252 33.807 1.00 37.44 177 ASP A CA 1
ATOM 1396 C C . ASP A 1 177 ? -35.255 18.758 34.400 1.00 37.44 177 ASP A C 1
ATOM 1398 O O . ASP A 1 177 ? -34.305 18.012 34.650 1.00 37.44 177 ASP A O 1
ATOM 1402 N N . ASP A 1 178 ? -35.192 20.071 34.637 1.00 39.59 178 ASP A N 1
ATOM 1403 C CA . ASP A 1 178 ? -34.140 20.736 35.416 1.00 39.59 178 ASP A CA 1
ATOM 1404 C C . ASP A 1 178 ? -34.394 20.580 36.927 1.00 39.59 178 ASP A C 1
ATOM 1406 O O . ASP A 1 178 ? -34.730 21.532 37.622 1.00 39.59 178 ASP A O 1
ATOM 1410 N N . ASP A 1 179 ? -34.289 19.347 37.436 1.00 39.03 179 ASP A N 1
ATOM 1411 C CA . ASP A 1 179 ? -34.199 19.098 38.883 1.00 39.03 179 ASP A CA 1
ATOM 1412 C C . ASP A 1 179 ? -33.567 17.724 39.198 1.00 39.03 179 ASP A C 1
ATOM 1414 O O . ASP A 1 179 ? -34.147 16.827 39.821 1.00 39.03 179 ASP A O 1
ATOM 1418 N N . THR A 1 180 ? -32.311 17.528 38.778 1.00 41.28 180 THR A N 1
ATOM 1419 C CA . THR A 1 180 ? -31.480 16.393 39.230 1.00 41.28 180 THR A CA 1
ATOM 1420 C C . THR A 1 180 ? -30.246 16.839 40.009 1.00 41.28 180 THR A C 1
ATOM 1422 O O . THR A 1 180 ? -29.135 16.382 39.750 1.00 41.28 180 THR A O 1
ATOM 1425 N N . SER A 1 181 ? -30.436 17.661 41.045 1.00 42.94 181 SER A N 1
ATOM 1426 C CA . SER A 1 181 ? -29.372 18.050 41.992 1.00 42.94 181 SER A CA 1
ATOM 1427 C C . SER A 1 181 ? -28.919 16.920 42.945 1.00 42.94 181 SER A C 1
ATOM 1429 O O . SER A 1 181 ? -28.179 17.169 43.893 1.00 42.94 181 SER A O 1
ATOM 1431 N N . TYR A 1 182 ? -29.368 15.673 42.745 1.00 47.00 182 TYR A N 1
ATOM 1432 C CA . TYR A 1 182 ? -29.133 14.549 43.670 1.00 47.00 182 TYR A CA 1
ATOM 1433 C C . TYR A 1 182 ? -28.196 13.455 43.126 1.00 47.00 182 TYR A C 1
ATOM 1435 O O . TYR A 1 182 ? -28.004 12.428 43.778 1.00 47.00 182 TYR A O 1
ATOM 1443 N N . LEU A 1 183 ? -27.626 13.634 41.927 1.00 40.97 183 LEU A N 1
ATOM 1444 C CA . LEU A 1 183 ? -26.667 12.687 41.335 1.00 40.97 183 LEU A CA 1
ATOM 1445 C C . LEU A 1 183 ? -25.201 13.107 41.464 1.00 40.97 183 LEU A C 1
ATOM 1447 O O . LEU A 1 183 ? -24.329 12.301 41.141 1.00 40.97 183 LEU A O 1
ATOM 1451 N N . ASP A 1 184 ? -24.937 14.301 41.989 1.00 40.50 184 ASP A N 1
ATOM 1452 C CA . ASP A 1 184 ? -23.577 14.821 42.148 1.00 40.50 184 ASP A CA 1
ATOM 1453 C C . ASP A 1 184 ? -22.845 14.211 43.366 1.00 40.50 184 ASP A C 1
ATOM 1455 O O . ASP A 1 184 ? -21.626 14.069 43.366 1.00 40.50 184 ASP A O 1
ATOM 1459 N N . ASP A 1 185 ? -23.578 13.711 44.371 1.00 41.72 185 ASP A N 1
ATOM 1460 C CA . ASP A 1 185 ? -22.986 13.311 45.663 1.00 41.72 185 ASP A CA 1
ATOM 1461 C C . ASP A 1 185 ? -22.644 11.806 45.791 1.00 41.72 185 ASP A C 1
ATOM 1463 O O . ASP A 1 185 ? -22.260 11.320 46.852 1.00 41.72 185 ASP A O 1
ATOM 1467 N N . MET A 1 186 ? -22.763 11.026 44.705 1.00 42.03 186 MET A N 1
ATOM 1468 C CA . MET A 1 186 ? -22.378 9.597 44.676 1.00 42.03 186 MET A CA 1
ATOM 1469 C C . MET A 1 186 ? -21.288 9.247 43.648 1.00 42.03 186 MET A C 1
ATOM 1471 O O . MET A 1 186 ? -20.888 8.086 43.567 1.00 42.03 186 MET A O 1
ATOM 1475 N N . MET A 1 187 ? -20.769 10.223 42.893 1.00 41.09 187 MET A N 1
ATOM 1476 C CA . MET A 1 187 ? -19.672 10.035 41.923 1.00 41.09 187 MET A CA 1
ATOM 1477 C C . MET A 1 187 ? -18.395 10.818 42.273 1.00 41.09 187 MET A C 1
ATOM 1479 O O . MET A 1 187 ? -17.554 11.075 41.414 1.00 41.09 187 MET A O 1
ATOM 1483 N N . LYS A 1 188 ? -18.190 11.124 43.558 1.00 40.41 188 LYS A N 1
ATOM 1484 C CA . LYS A 1 188 ? -16.949 11.725 44.055 1.00 40.41 188 LYS A CA 1
ATOM 1485 C C . LYS A 1 188 ? -15.929 10.651 44.461 1.00 40.41 188 LYS A C 1
ATOM 1487 O O . LYS A 1 188 ? -15.835 10.254 45.619 1.00 40.41 188 LYS A O 1
ATOM 1492 N N . ALA A 1 189 ? -15.145 10.182 43.487 1.00 36.12 189 ALA A N 1
ATOM 1493 C CA . ALA A 1 189 ? -13.753 9.794 43.745 1.00 36.12 189 ALA A CA 1
ATOM 1494 C C . ALA A 1 189 ? -12.940 11.088 44.013 1.00 36.12 189 ALA A C 1
ATOM 1496 O O . ALA A 1 189 ? -13.337 12.149 43.531 1.00 36.12 189 ALA A O 1
ATOM 1497 N N . PRO A 1 190 ? -11.871 11.057 44.827 1.00 34.66 190 PRO A N 1
ATOM 1498 C CA . PRO A 1 190 ? -11.385 12.232 45.552 1.00 34.66 190 PRO A CA 1
ATOM 1499 C C . PRO A 1 190 ? -10.866 13.347 44.634 1.00 34.66 190 PRO A C 1
ATOM 1501 O O . PRO A 1 190 ? -10.227 13.096 43.612 1.00 34.66 190 PRO A O 1
ATOM 1504 N N . GLU A 1 191 ? -11.131 14.589 45.040 1.00 38.81 191 GLU A N 1
ATOM 1505 C CA . GLU A 1 191 ? -10.744 15.814 44.340 1.00 38.81 191 GLU A CA 1
ATOM 1506 C C . GLU A 1 191 ? -9.234 16.060 44.377 1.00 38.81 191 GLU A C 1
ATOM 1508 O O . GLU A 1 191 ? -8.612 16.099 45.440 1.00 38.81 191 GLU A O 1
ATOM 1513 N N . ALA A 1 192 ? -8.668 16.350 43.204 1.00 31.73 192 ALA A N 1
ATOM 1514 C CA . ALA A 1 192 ? -7.504 17.215 43.116 1.00 31.73 192 ALA A CA 1
ATOM 1515 C C . ALA A 1 192 ? -7.948 18.674 43.368 1.00 31.73 192 ALA A C 1
ATOM 1517 O O . ALA A 1 192 ? -8.961 19.105 42.805 1.00 31.73 192 ALA A O 1
ATOM 1518 N N . PRO A 1 193 ? -7.213 19.451 44.181 1.00 34.41 193 PRO A N 1
ATOM 1519 C CA . PRO A 1 193 ? -7.540 20.843 44.449 1.00 34.41 193 PRO A CA 1
ATOM 1520 C C . PRO A 1 193 ? -7.332 21.704 43.196 1.00 34.41 193 PRO A C 1
ATOM 1522 O O . PRO A 1 193 ? -6.296 21.645 42.534 1.00 34.41 193 PRO A O 1
ATOM 1525 N N . LYS A 1 194 ? -8.330 22.542 42.898 1.00 36.69 194 LYS A N 1
ATOM 1526 C CA . LYS A 1 194 ? -8.224 23.674 41.975 1.00 36.69 194 LYS A CA 1
ATOM 1527 C C . LYS A 1 194 ? -7.611 24.853 42.724 1.00 36.69 194 LYS A C 1
ATOM 1529 O O . LYS A 1 194 ? -8.165 25.277 43.728 1.00 36.69 194 LYS A O 1
ATOM 1534 N N . ASN A 1 195 ? -6.539 25.414 42.183 1.00 32.94 195 ASN A N 1
ATOM 1535 C CA . ASN A 1 195 ? -6.340 26.857 42.076 1.00 32.94 195 ASN A CA 1
ATOM 1536 C C . ASN A 1 195 ? -5.408 27.089 40.881 1.00 32.94 195 ASN A C 1
ATOM 1538 O O . ASN A 1 195 ? -4.345 26.478 40.803 1.00 32.94 195 ASN A O 1
ATOM 1542 N N . LYS A 1 196 ? -5.841 27.921 39.923 1.00 46.75 196 LYS A N 1
ATOM 1543 C CA . LYS A 1 196 ? -4.985 28.405 38.828 1.00 46.75 196 LYS A CA 1
ATOM 1544 C C . LYS A 1 196 ? -3.725 29.031 39.441 1.00 46.75 196 LYS A C 1
ATOM 1546 O O . LYS A 1 196 ? -3.842 29.781 40.410 1.00 46.75 196 LYS A O 1
ATOM 1551 N N . PRO A 1 197 ? -2.558 28.770 38.850 1.00 32.38 197 PRO A N 1
ATOM 1552 C CA . PRO A 1 197 ? -1.956 29.847 38.083 1.00 32.38 197 PRO A CA 1
ATOM 1553 C C . PRO A 1 197 ? -1.422 29.365 36.731 1.00 32.38 197 PRO A C 1
ATOM 1555 O O . PRO A 1 197 ? -1.518 28.197 36.373 1.00 32.38 197 PRO A O 1
ATOM 1558 N N . GLU A 1 198 ? -0.979 30.353 35.972 1.00 33.06 198 GLU A N 1
ATOM 1559 C CA . GLU A 1 198 ? -0.207 30.353 34.733 1.00 33.06 198 GLU A CA 1
ATOM 1560 C C . GLU A 1 198 ? 0.542 29.080 34.307 1.00 33.06 198 GLU A C 1
ATOM 1562 O O . GLU A 1 198 ? 0.954 28.225 35.083 1.00 33.06 198 GLU A O 1
ATOM 1567 N N . SER A 1 199 ? 0.763 29.024 32.995 1.00 38.94 199 SER A N 1
ATOM 1568 C CA . SER A 1 199 ? 1.597 28.068 32.281 1.00 38.94 199 SER A CA 1
ATOM 1569 C C . SER A 1 199 ? 2.919 27.737 32.989 1.00 38.94 199 SER A C 1
ATOM 1571 O O . SER A 1 199 ? 3.882 28.492 32.878 1.00 38.94 199 SER A O 1
ATOM 1573 N N . GLU A 1 200 ? 3.016 26.544 33.574 1.00 35.69 200 GLU A N 1
ATOM 1574 C CA . GLU A 1 200 ? 4.290 25.847 33.751 1.00 35.69 200 GLU A CA 1
ATOM 1575 C C . GLU A 1 200 ? 4.167 24.361 33.382 1.00 35.69 200 GLU A C 1
ATOM 1577 O O . GLU A 1 200 ? 3.314 23.610 33.851 1.00 35.69 200 GLU A O 1
ATOM 1582 N N . THR A 1 201 ? 5.045 23.949 32.471 1.00 41.12 201 THR A N 1
ATOM 1583 C CA . THR A 1 201 ? 5.247 22.590 31.957 1.00 41.12 201 THR A CA 1
ATOM 1584 C C . THR A 1 201 ? 5.610 21.597 33.070 1.00 41.12 201 THR A C 1
ATOM 1586 O O . THR A 1 201 ? 6.750 21.580 33.536 1.00 41.12 201 THR A O 1
ATOM 1589 N N . ASP A 1 202 ? 4.685 20.709 33.444 1.00 40.91 202 ASP A N 1
ATOM 1590 C CA . ASP A 1 202 ? 4.925 19.686 34.469 1.00 40.91 202 ASP A CA 1
ATOM 1591 C C . ASP A 1 202 ? 5.643 18.442 33.892 1.00 40.91 202 ASP A C 1
ATOM 1593 O O . ASP A 1 202 ? 5.140 17.720 33.021 1.00 40.91 202 ASP A O 1
ATOM 1597 N N . LYS A 1 203 ? 6.881 18.211 34.347 1.00 46.41 203 LYS A N 1
ATOM 1598 C CA . LYS A 1 203 ? 7.863 17.265 33.775 1.00 46.41 203 LYS A CA 1
ATOM 1599 C C . LYS A 1 203 ? 7.699 15.807 34.252 1.00 46.41 203 LYS A C 1
ATOM 1601 O O . LYS A 1 203 ? 8.442 14.944 33.785 1.00 46.41 203 LYS A O 1
ATOM 1606 N N . ASN A 1 204 ? 6.720 15.488 35.109 1.00 52.44 204 ASN A N 1
ATOM 1607 C CA . ASN A 1 204 ? 6.701 14.232 35.885 1.00 52.44 204 ASN A CA 1
ATOM 1608 C C . ASN A 1 204 ? 5.714 13.116 35.466 1.00 52.44 204 ASN A C 1
ATOM 1610 O O . ASN A 1 204 ? 5.728 12.048 36.073 1.00 52.44 204 ASN A O 1
ATOM 1614 N N . LYS A 1 205 ? 4.929 13.252 34.385 1.00 48.34 205 LYS A N 1
ATOM 1615 C CA . LYS A 1 205 ? 4.139 12.113 33.832 1.00 48.34 205 LYS A CA 1
ATOM 1616 C C . LYS A 1 205 ? 4.954 11.161 32.944 1.00 48.34 205 LYS A C 1
ATOM 1618 O O . LYS A 1 205 ? 4.609 9.996 32.769 1.00 48.34 205 LYS A O 1
ATOM 1623 N N . LYS A 1 206 ? 6.075 11.652 32.420 1.00 51.22 206 LYS A N 1
ATOM 1624 C CA . LYS A 1 206 ? 7.037 10.903 31.607 1.00 51.22 206 LYS A CA 1
ATOM 1625 C C . LYS A 1 206 ? 7.695 9.713 32.346 1.00 51.22 206 LYS A C 1
ATOM 1627 O O . LYS A 1 206 ? 7.697 8.630 31.769 1.00 51.22 206 LYS A O 1
ATOM 1632 N N . PRO A 1 207 ? 8.204 9.826 33.594 1.00 57.56 207 PRO A N 1
ATOM 1633 C CA . PRO A 1 207 ? 8.909 8.726 34.268 1.00 57.56 207 PRO A CA 1
ATOM 1634 C C . PRO A 1 207 ? 8.050 7.481 34.533 1.00 57.56 207 PRO A C 1
ATOM 1636 O O . PRO A 1 207 ? 8.572 6.374 34.456 1.00 57.56 207 PRO A O 1
ATOM 1639 N N . VAL A 1 208 ? 6.741 7.620 34.777 1.00 62.53 208 VAL A N 1
ATOM 1640 C CA . VAL A 1 208 ? 5.844 6.464 34.996 1.00 62.53 208 VAL A CA 1
ATOM 1641 C C . VAL A 1 208 ? 5.566 5.719 33.685 1.00 62.53 208 VAL A C 1
ATOM 1643 O O . VAL A 1 208 ? 5.603 4.490 33.652 1.00 62.53 208 VAL A O 1
ATOM 1646 N N . MET A 1 209 ? 5.372 6.450 32.581 1.00 63.12 209 MET A N 1
ATOM 1647 C CA . MET A 1 209 ? 5.225 5.864 31.242 1.00 63.12 209 MET A CA 1
ATOM 1648 C C . MET A 1 209 ? 6.513 5.156 30.796 1.00 63.12 209 MET A C 1
ATOM 1650 O O . MET A 1 209 ? 6.453 4.042 30.274 1.00 63.12 209 MET A O 1
ATOM 1654 N N . TYR A 1 210 ? 7.678 5.754 31.073 1.00 66.94 210 TYR A N 1
ATOM 1655 C CA . TYR A 1 210 ? 8.970 5.104 30.855 1.00 66.94 210 TYR A CA 1
ATOM 1656 C C . TYR A 1 210 ? 9.172 3.895 31.769 1.00 66.94 210 TYR A C 1
ATOM 1658 O O . TYR A 1 210 ? 9.730 2.915 31.306 1.00 66.94 210 TYR A O 1
ATOM 1666 N N . GLY A 1 211 ? 8.678 3.909 33.011 1.00 72.12 211 GLY A N 1
ATOM 1667 C CA . GLY A 1 211 ? 8.751 2.771 33.932 1.00 72.12 211 GLY A CA 1
ATOM 1668 C C . GLY A 1 211 ? 7.954 1.550 33.462 1.00 72.12 211 GLY A C 1
ATOM 1669 O O . GLY A 1 211 ? 8.463 0.435 33.495 1.00 72.12 211 GLY A O 1
ATOM 1670 N N . VAL A 1 212 ? 6.734 1.744 32.948 1.00 73.25 212 VAL A N 1
ATOM 1671 C CA . VAL A 1 212 ? 5.908 0.641 32.412 1.00 73.25 212 VAL A CA 1
ATOM 1672 C C . VAL A 1 212 ? 6.459 0.133 31.076 1.00 73.25 212 VAL A C 1
ATOM 1674 O O . VAL A 1 212 ? 6.563 -1.079 30.879 1.00 73.25 212 VAL A O 1
ATOM 1677 N N . ALA A 1 213 ? 6.904 1.030 30.189 1.00 74.62 213 ALA A N 1
ATOM 1678 C CA . ALA A 1 213 ? 7.635 0.644 28.980 1.00 74.62 213 ALA A CA 1
ATOM 1679 C C . ALA A 1 213 ? 8.934 -0.110 29.331 1.00 74.62 213 ALA A C 1
ATOM 1681 O O . ALA A 1 213 ? 9.262 -1.112 28.690 1.00 74.62 213 ALA A O 1
ATOM 1682 N N . ALA A 1 214 ? 9.607 0.310 30.410 1.00 73.88 214 ALA A N 1
ATOM 1683 C CA . ALA A 1 214 ? 10.816 -0.304 30.941 1.00 73.88 214 ALA A CA 1
ATOM 1684 C C . ALA A 1 214 ? 10.581 -1.640 31.687 1.00 73.88 214 ALA A C 1
ATOM 1686 O O . ALA A 1 214 ? 11.527 -2.373 31.961 1.00 73.88 214 ALA A O 1
ATOM 1687 N N . CYS A 1 215 ? 9.344 -2.022 31.976 1.00 74.56 215 CYS A N 1
ATOM 1688 C CA . CYS A 1 215 ? 9.027 -3.372 32.452 1.00 74.56 215 CYS A CA 1
ATOM 1689 C C . CYS A 1 215 ? 8.509 -4.263 31.312 1.00 74.56 215 CYS A C 1
ATOM 1691 O O . CYS A 1 215 ? 8.733 -5.468 31.311 1.00 74.56 215 CYS A O 1
ATOM 1693 N N . GLY A 1 216 ? 7.866 -3.679 30.297 1.00 82.06 216 GLY A N 1
ATOM 1694 C CA . GLY A 1 216 ? 7.408 -4.413 29.115 1.00 82.06 216 GLY A CA 1
ATOM 1695 C C . GLY A 1 216 ? 8.555 -4.899 28.225 1.00 82.06 216 GLY A C 1
ATOM 1696 O O . GLY A 1 216 ? 8.562 -6.055 27.803 1.00 82.06 216 GLY A O 1
ATOM 1697 N N . TRP A 1 217 ? 9.562 -4.053 27.972 1.00 84.25 217 TRP A N 1
ATOM 1698 C CA . TRP A 1 217 ? 10.727 -4.443 27.161 1.00 84.25 217 TRP A CA 1
ATOM 1699 C C . TRP A 1 217 ? 11.588 -5.532 27.821 1.00 84.25 217 TRP A C 1
ATOM 1701 O O . TRP A 1 217 ? 12.129 -6.361 27.101 1.00 84.25 217 TRP A O 1
ATOM 1711 N N . THR A 1 218 ? 11.685 -5.604 29.154 1.00 87.44 218 THR A N 1
ATOM 1712 C CA . THR A 1 218 ? 12.465 -6.652 29.838 1.00 87.44 218 THR A CA 1
ATOM 1713 C C . THR A 1 218 ? 11.777 -8.005 29.748 1.00 87.44 218 THR A C 1
ATOM 1715 O O . THR A 1 218 ? 12.440 -9.000 29.468 1.00 87.44 218 THR A O 1
ATOM 1718 N N . VAL A 1 219 ? 10.449 -8.048 29.898 1.00 87.44 219 VAL A N 1
ATOM 1719 C CA . VAL A 1 219 ? 9.652 -9.262 29.663 1.00 87.44 219 VAL A CA 1
ATOM 1720 C C . VAL A 1 219 ? 9.747 -9.690 28.198 1.00 87.44 219 VAL A C 1
ATOM 1722 O O . VAL A 1 219 ? 9.938 -10.871 27.912 1.00 87.44 219 VAL A O 1
ATOM 1725 N N . GLY A 1 220 ? 9.691 -8.733 27.266 1.00 87.00 220 GLY A N 1
ATOM 1726 C CA . GLY A 1 220 ? 9.909 -8.988 25.843 1.00 87.00 220 GLY A CA 1
ATOM 1727 C C . GLY A 1 220 ? 11.292 -9.577 25.558 1.00 87.00 220 GLY A C 1
ATOM 1728 O O . GLY A 1 220 ? 11.391 -10.598 24.885 1.00 87.00 220 GLY A O 1
ATOM 1729 N N . ILE A 1 221 ? 12.352 -8.989 26.121 1.00 86.12 221 ILE A N 1
ATOM 1730 C CA . ILE A 1 221 ? 13.733 -9.476 25.993 1.00 86.12 221 ILE A CA 1
ATOM 1731 C C . ILE A 1 221 ? 13.886 -10.864 26.620 1.00 86.12 221 ILE A C 1
ATOM 1733 O O . ILE A 1 221 ? 14.525 -11.716 26.014 1.00 86.12 221 ILE A O 1
ATOM 1737 N N . TYR A 1 222 ? 13.275 -11.125 27.775 1.00 88.38 222 TYR A N 1
ATOM 1738 C CA . TYR A 1 222 ? 13.322 -12.434 28.430 1.00 88.38 222 TYR A CA 1
ATOM 1739 C C . TYR A 1 222 ? 12.662 -13.527 27.580 1.00 88.38 222 TYR A C 1
ATOM 1741 O O . TYR A 1 222 ? 13.239 -14.595 27.383 1.00 88.38 222 TYR A O 1
ATOM 1749 N N . LEU A 1 223 ? 11.486 -13.253 27.006 1.00 85.75 223 LEU A N 1
ATOM 1750 C CA . LEU A 1 223 ? 10.832 -14.179 26.075 1.00 85.75 223 LEU A CA 1
ATOM 1751 C C . LEU A 1 223 ? 11.658 -14.383 24.800 1.00 85.75 223 LEU A C 1
ATOM 1753 O O . LEU A 1 223 ? 11.722 -15.495 24.276 1.00 85.75 223 LEU A O 1
ATOM 1757 N N . LEU A 1 224 ? 12.320 -13.330 24.316 1.00 86.00 224 LEU A N 1
ATOM 1758 C CA . LEU A 1 224 ? 13.192 -13.401 23.147 1.00 86.00 224 LEU A CA 1
ATOM 1759 C C . LEU A 1 224 ? 14.458 -14.224 23.429 1.00 86.00 224 LEU A C 1
ATOM 1761 O O . LEU A 1 224 ? 14.867 -15.016 22.586 1.00 86.00 224 LEU A O 1
ATOM 1765 N N . GLN A 1 225 ? 15.045 -14.077 24.619 1.00 84.81 225 GLN A N 1
ATOM 1766 C CA . GLN A 1 225 ? 16.170 -14.884 25.100 1.00 84.81 225 GLN A CA 1
ATOM 1767 C C . GLN A 1 225 ? 15.764 -16.352 25.247 1.00 84.81 225 GLN A C 1
ATOM 1769 O O . GLN A 1 225 ? 16.450 -17.227 24.728 1.00 84.81 225 GLN A O 1
ATOM 1774 N N . LEU A 1 226 ? 14.600 -16.621 25.846 1.00 82.88 226 LEU A N 1
ATOM 1775 C CA . LEU A 1 226 ? 14.058 -17.972 25.982 1.00 82.88 226 LEU A CA 1
ATOM 1776 C C . LEU A 1 226 ? 13.833 -18.637 24.617 1.00 82.88 226 LEU A C 1
ATOM 1778 O O . LEU A 1 226 ? 14.153 -19.811 24.426 1.00 82.88 226 LEU A O 1
ATOM 1782 N N . LEU A 1 227 ? 13.293 -17.895 23.648 1.00 85.31 227 LEU A N 1
ATOM 1783 C CA . LEU A 1 227 ? 13.164 -18.373 22.274 1.00 85.31 227 LEU A CA 1
ATOM 1784 C C . LEU A 1 227 ? 14.533 -18.619 21.640 1.00 85.31 227 LEU A C 1
ATOM 1786 O O . LEU A 1 227 ? 14.721 -19.653 21.010 1.00 85.31 227 LEU A O 1
ATOM 1790 N N . TRP A 1 228 ? 15.489 -17.709 21.819 1.00 84.69 228 TRP A N 1
ATOM 1791 C CA . TRP A 1 228 ? 16.828 -17.824 21.245 1.00 84.69 228 TRP A CA 1
ATOM 1792 C C . TRP A 1 228 ? 17.594 -19.041 21.767 1.00 84.69 228 TRP A C 1
ATOM 1794 O O . TRP A 1 228 ? 18.215 -19.757 20.980 1.00 84.69 228 TRP A O 1
ATOM 1804 N N . ASP A 1 229 ? 17.509 -19.321 23.064 1.00 85.44 229 ASP A N 1
ATOM 1805 C CA . ASP A 1 229 ? 18.169 -20.473 23.676 1.00 85.44 229 ASP A CA 1
ATOM 1806 C C . ASP A 1 229 ? 17.543 -21.788 23.202 1.00 85.44 229 ASP A C 1
ATOM 1808 O O . ASP A 1 229 ? 18.257 -22.706 22.790 1.00 85.44 229 ASP A O 1
ATOM 1812 N N . ASN A 1 230 ? 16.211 -21.853 23.138 1.00 85.00 230 ASN A N 1
ATOM 1813 C CA . ASN A 1 230 ? 15.508 -23.006 22.575 1.00 85.00 230 ASN A CA 1
ATOM 1814 C C . ASN A 1 230 ? 15.828 -23.203 21.088 1.00 85.00 230 ASN A C 1
ATOM 1816 O O . ASN A 1 230 ? 16.080 -24.326 20.649 1.00 85.00 230 ASN A O 1
ATOM 1820 N N . VAL A 1 231 ? 15.883 -22.119 20.310 1.00 83.94 231 VAL A N 1
ATOM 1821 C CA . VAL A 1 231 ? 16.276 -22.160 18.898 1.00 83.94 231 VAL A CA 1
ATOM 1822 C C . VAL A 1 231 ? 17.711 -22.650 18.762 1.00 83.94 231 VAL A C 1
ATOM 1824 O O . VAL A 1 231 ? 17.945 -23.527 17.939 1.00 83.94 231 VAL A O 1
ATOM 1827 N N . ARG A 1 232 ? 18.660 -22.174 19.578 1.00 83.31 232 ARG A N 1
ATOM 1828 C CA . ARG A 1 232 ? 20.048 -22.667 19.583 1.00 83.31 232 ARG A CA 1
ATOM 1829 C C . ARG A 1 232 ? 20.124 -24.162 19.864 1.00 83.31 232 ARG A C 1
ATOM 1831 O O . ARG A 1 232 ? 20.834 -24.865 19.148 1.00 83.31 232 ARG A O 1
ATOM 1838 N N . ILE A 1 233 ? 19.387 -24.648 20.862 1.00 84.00 233 ILE A N 1
ATOM 1839 C CA . ILE A 1 233 ? 19.329 -26.077 21.194 1.00 84.00 233 ILE A CA 1
ATOM 1840 C C . ILE A 1 233 ? 18.795 -26.874 19.999 1.00 84.00 233 ILE A C 1
ATOM 1842 O O . ILE A 1 233 ? 19.392 -27.881 19.619 1.00 84.00 233 ILE A O 1
ATOM 1846 N N . ILE A 1 234 ? 17.724 -26.401 19.354 1.00 82.50 234 ILE A N 1
ATOM 1847 C CA . ILE A 1 234 ? 17.154 -27.044 18.163 1.00 82.50 234 ILE A CA 1
ATOM 1848 C C . ILE A 1 234 ? 18.155 -27.030 16.995 1.00 82.50 234 ILE A C 1
ATOM 1850 O O . ILE A 1 234 ? 18.335 -28.045 16.323 1.00 82.50 234 ILE A O 1
ATOM 1854 N N . LEU A 1 235 ? 18.849 -25.913 16.771 1.00 80.25 235 LEU A N 1
ATOM 1855 C CA . LEU A 1 235 ? 19.803 -25.738 15.673 1.00 80.25 235 LEU A CA 1
ATOM 1856 C C . LEU A 1 235 ? 21.049 -26.617 15.828 1.00 80.25 235 LEU A C 1
ATOM 1858 O O . LEU A 1 235 ? 21.569 -27.120 14.831 1.00 80.25 235 LEU A O 1
ATOM 1862 N N . LEU A 1 236 ? 21.520 -26.812 17.062 1.00 78.88 236 LEU A N 1
ATOM 1863 C CA . LEU A 1 236 ? 22.700 -27.624 17.357 1.00 78.88 236 LEU A CA 1
ATOM 1864 C C . LEU A 1 236 ? 22.372 -29.122 17.419 1.00 78.88 236 LEU A C 1
ATOM 1866 O O . LEU A 1 236 ? 23.103 -29.913 16.826 1.00 78.88 236 LEU A O 1
ATOM 1870 N N . ASN A 1 237 ? 21.257 -29.515 18.044 1.00 87.12 237 ASN A N 1
ATOM 1871 C CA . ASN A 1 237 ? 20.883 -30.929 18.174 1.00 87.12 237 ASN A CA 1
ATOM 1872 C C . ASN A 1 237 ? 20.229 -31.510 16.910 1.00 87.12 237 ASN A C 1
ATOM 1874 O O . ASN A 1 237 ? 20.375 -32.700 16.644 1.00 87.12 237 ASN A O 1
ATOM 1878 N N . TYR A 1 238 ? 19.538 -30.695 16.104 1.00 89.31 238 TYR A N 1
ATOM 1879 C CA . TYR A 1 238 ? 18.797 -31.150 14.917 1.00 89.31 238 TYR A CA 1
ATOM 1880 C C . TYR A 1 238 ? 19.295 -30.520 13.611 1.00 89.31 238 TYR A C 1
ATOM 1882 O O . TYR A 1 238 ? 18.538 -30.399 12.646 1.00 89.31 238 TYR A O 1
ATOM 1890 N N . LYS A 1 239 ? 20.584 -30.157 13.545 1.00 85.94 239 LYS A N 1
ATOM 1891 C CA . LYS A 1 239 ? 21.209 -29.459 12.406 1.00 85.94 239 LYS A CA 1
ATOM 1892 C C . LYS A 1 239 ? 20.818 -30.031 11.036 1.00 85.94 239 LYS A C 1
ATOM 1894 O O . LYS A 1 239 ? 20.516 -29.272 10.123 1.00 85.94 239 LYS A O 1
ATOM 1899 N N . SER A 1 240 ? 20.791 -31.357 10.888 1.00 84.06 240 SER A N 1
ATOM 1900 C CA . SER A 1 240 ? 20.433 -32.009 9.617 1.00 84.06 240 SER A CA 1
ATOM 1901 C C . SER A 1 240 ? 18.974 -31.759 9.201 1.00 84.06 240 SER A C 1
ATOM 1903 O O . SER A 1 240 ? 18.715 -31.403 8.053 1.00 84.06 240 SER A O 1
ATOM 1905 N N . TYR A 1 241 ? 18.024 -31.863 10.134 1.00 88.56 241 TYR A N 1
ATOM 1906 C CA . TYR A 1 241 ? 16.600 -31.627 9.867 1.00 88.56 241 TYR A CA 1
ATOM 1907 C C . TYR A 1 241 ? 16.309 -30.158 9.570 1.00 88.56 241 TYR A C 1
ATOM 1909 O O . TYR A 1 241 ? 15.534 -29.852 8.667 1.00 88.56 241 TYR A O 1
ATOM 1917 N N . VAL A 1 242 ? 16.972 -29.247 10.286 1.00 86.94 242 VAL A N 1
ATOM 1918 C CA . VAL A 1 242 ? 16.854 -27.802 10.051 1.00 86.94 242 VAL A CA 1
ATOM 1919 C C . VAL A 1 242 ? 17.381 -27.431 8.663 1.00 86.94 242 VAL A C 1
ATOM 1921 O O . VAL A 1 242 ? 16.743 -26.650 7.958 1.00 86.94 242 VAL A O 1
ATOM 1924 N N . LEU A 1 243 ? 18.498 -28.028 8.231 1.00 86.12 243 LEU A N 1
ATOM 1925 C CA . LEU A 1 243 ? 19.034 -27.828 6.882 1.00 86.12 243 LEU A CA 1
ATOM 1926 C C . LEU A 1 243 ? 18.056 -28.310 5.805 1.00 86.12 243 LEU A C 1
ATOM 1928 O O . LEU A 1 243 ? 17.771 -27.566 4.869 1.00 86.12 243 LEU A O 1
ATOM 1932 N N . TRP A 1 244 ? 17.489 -29.509 5.953 1.00 91.44 244 TRP A N 1
ATOM 1933 C CA . TRP A 1 244 ? 16.493 -30.019 5.007 1.00 91.44 244 TRP A CA 1
ATOM 1934 C C . TRP A 1 244 ? 15.216 -29.178 4.981 1.00 91.44 244 TRP A C 1
ATOM 1936 O O . TRP A 1 244 ? 14.702 -28.883 3.903 1.00 91.44 244 TRP A O 1
ATOM 1946 N N . TYR A 1 245 ? 14.734 -28.725 6.138 1.00 90.88 245 TYR A N 1
ATOM 1947 C CA . TYR A 1 245 ? 13.593 -27.816 6.220 1.00 90.88 245 TYR A CA 1
ATOM 1948 C C . TYR A 1 245 ? 13.868 -26.488 5.497 1.00 90.88 245 TYR A C 1
ATOM 1950 O O . TYR A 1 245 ? 13.037 -26.030 4.713 1.00 90.88 245 TYR A O 1
ATOM 1958 N N . ALA A 1 246 ? 15.048 -25.892 5.691 1.00 89.25 246 ALA A N 1
ATOM 1959 C CA . ALA A 1 246 ? 15.439 -24.650 5.022 1.00 89.25 246 ALA A CA 1
ATOM 1960 C C . ALA A 1 246 ? 15.542 -24.819 3.496 1.00 89.25 246 ALA A C 1
ATOM 1962 O O . ALA A 1 246 ? 15.059 -23.974 2.744 1.00 89.25 246 ALA A O 1
ATOM 1963 N N . VAL A 1 247 ? 16.106 -25.936 3.025 1.00 91.44 247 VAL A N 1
ATOM 1964 C CA . VAL A 1 247 ? 16.204 -26.246 1.590 1.00 91.44 247 VAL A CA 1
ATOM 1965 C C . VAL A 1 247 ? 14.815 -26.431 0.976 1.00 91.44 247 VAL A C 1
ATOM 1967 O O . VAL A 1 247 ? 14.501 -25.805 -0.034 1.00 91.44 247 VAL A O 1
ATOM 1970 N N . ILE A 1 248 ? 13.953 -27.235 1.602 1.00 92.44 248 ILE A N 1
ATOM 1971 C CA . ILE A 1 248 ? 12.606 -27.517 1.089 1.00 92.44 248 ILE A CA 1
ATOM 1972 C C . ILE A 1 248 ? 11.753 -26.242 1.072 1.00 92.44 248 ILE A C 1
ATOM 1974 O O . ILE A 1 248 ? 11.120 -25.939 0.063 1.00 92.44 248 ILE A O 1
ATOM 1978 N N . THR A 1 249 ? 11.766 -25.454 2.149 1.00 93.81 249 THR A N 1
ATOM 1979 C CA . THR A 1 249 ? 11.004 -24.193 2.218 1.00 93.81 249 THR A CA 1
ATOM 1980 C C . THR A 1 249 ? 11.549 -23.124 1.270 1.00 93.81 249 THR A C 1
ATOM 1982 O O . THR A 1 249 ? 10.758 -22.389 0.675 1.00 93.81 249 THR A O 1
ATOM 1985 N N . GLY A 1 250 ? 12.867 -23.072 1.056 1.00 90.50 250 GLY A N 1
ATOM 1986 C CA . GLY A 1 250 ? 13.505 -22.207 0.064 1.00 90.50 250 GLY A CA 1
ATOM 1987 C C . GLY A 1 250 ? 13.105 -22.566 -1.368 1.00 90.50 250 GLY A C 1
ATOM 1988 O O . GLY A 1 250 ? 12.718 -21.686 -2.133 1.00 90.50 250 GLY A O 1
ATOM 1989 N N . ILE A 1 251 ? 13.105 -23.859 -1.711 1.00 91.56 251 ILE A N 1
ATOM 1990 C CA . ILE A 1 251 ? 12.658 -24.352 -3.024 1.00 91.56 251 ILE A CA 1
ATOM 1991 C C . ILE A 1 251 ? 11.168 -24.059 -3.232 1.00 91.56 251 ILE A C 1
ATOM 1993 O O . ILE A 1 251 ? 10.787 -23.554 -4.286 1.00 91.56 251 ILE A O 1
ATOM 1997 N N . I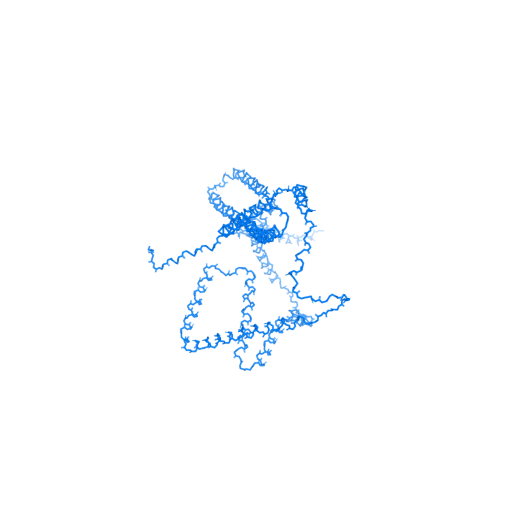LE A 1 252 ? 10.320 -24.312 -2.230 1.00 89.25 252 ILE A N 1
ATOM 1998 C CA . ILE A 1 252 ? 8.883 -24.002 -2.305 1.00 89.25 252 ILE A CA 1
ATOM 1999 C C . ILE A 1 252 ? 8.668 -22.498 -2.508 1.00 89.25 252 ILE A C 1
ATOM 2001 O O . ILE A 1 252 ? 7.919 -22.107 -3.399 1.00 89.25 252 ILE A O 1
ATOM 2005 N N . SER A 1 253 ? 9.358 -21.653 -1.739 1.00 87.75 253 SER A N 1
ATOM 2006 C CA . SER A 1 253 ? 9.271 -20.194 -1.879 1.00 87.75 253 SER A CA 1
ATOM 2007 C C . SER A 1 253 ? 9.731 -19.733 -3.264 1.00 87.75 253 SER A C 1
ATOM 2009 O O . SER A 1 253 ? 9.085 -18.885 -3.872 1.00 87.75 253 SER A O 1
ATOM 2011 N N . PHE A 1 254 ? 10.792 -20.333 -3.811 1.00 83.94 254 PHE A N 1
ATOM 2012 C CA . PHE A 1 254 ? 11.270 -20.043 -5.162 1.00 83.94 254 PHE A CA 1
ATOM 2013 C C . PHE A 1 254 ? 10.241 -20.421 -6.233 1.00 83.94 254 PHE A C 1
ATOM 2015 O O . PHE A 1 254 ? 9.956 -19.617 -7.116 1.00 83.94 254 PHE A O 1
ATOM 2022 N N . VAL A 1 255 ? 9.625 -21.603 -6.132 1.00 87.81 255 VAL A N 1
ATOM 2023 C CA . VAL A 1 255 ? 8.578 -22.056 -7.065 1.00 87.81 255 VAL A CA 1
ATOM 2024 C C . VAL A 1 255 ? 7.336 -21.163 -6.989 1.00 87.81 255 VAL A C 1
ATOM 2026 O O . VAL A 1 255 ? 6.746 -20.839 -8.019 1.00 87.81 255 VAL A O 1
ATOM 2029 N N . VAL A 1 256 ? 6.956 -20.728 -5.787 1.00 83.94 256 VAL A N 1
ATOM 2030 C CA . VAL A 1 256 ? 5.832 -19.809 -5.559 1.00 83.94 256 VAL A CA 1
ATOM 2031 C C . VAL A 1 256 ? 6.117 -18.432 -6.171 1.00 83.94 256 VAL A C 1
ATOM 2033 O O . VAL A 1 256 ? 5.286 -17.919 -6.920 1.00 83.94 256 VAL A O 1
ATOM 2036 N N . CYS A 1 257 ? 7.305 -17.870 -5.938 1.00 80.12 257 CYS A N 1
ATOM 2037 C CA . CYS A 1 257 ? 7.729 -16.597 -6.529 1.00 80.12 257 CYS A CA 1
ATOM 2038 C C . CYS A 1 257 ? 7.885 -16.677 -8.056 1.00 80.12 257 CYS A C 1
ATOM 2040 O O . CYS A 1 257 ? 7.541 -15.729 -8.757 1.00 80.12 257 CYS A O 1
ATOM 2042 N N . TYR A 1 258 ? 8.356 -17.809 -8.589 1.00 81.50 258 TYR A N 1
ATOM 2043 C CA . TYR A 1 258 ? 8.457 -18.036 -10.033 1.00 81.50 258 TYR A CA 1
ATOM 2044 C C . TYR A 1 258 ? 7.076 -18.127 -10.698 1.00 81.50 258 TYR A C 1
ATOM 2046 O O . TYR A 1 258 ? 6.904 -17.704 -11.837 1.00 81.50 258 TYR A O 1
ATOM 2054 N N . ARG A 1 259 ? 6.073 -18.659 -9.986 1.00 81.56 259 ARG A N 1
ATOM 2055 C CA . ARG A 1 259 ? 4.717 -18.850 -10.513 1.00 81.56 259 ARG A CA 1
ATOM 2056 C C . ARG A 1 259 ? 3.834 -17.603 -10.422 1.00 81.56 259 ARG A C 1
ATOM 2058 O O . ARG A 1 259 ? 3.034 -17.394 -11.330 1.00 81.56 259 ARG A O 1
ATOM 2065 N N . TRP A 1 260 ? 3.926 -16.824 -9.344 1.00 77.62 260 TRP A N 1
ATOM 2066 C CA . TRP A 1 260 ? 3.087 -15.633 -9.132 1.00 77.62 260 TRP A CA 1
ATOM 2067 C C . TRP A 1 260 ? 3.748 -14.309 -9.528 1.00 77.62 260 TRP A C 1
ATOM 2069 O O . TRP A 1 260 ? 3.066 -13.290 -9.563 1.00 77.62 260 TRP A O 1
ATOM 2079 N N . GLY A 1 261 ? 5.029 -14.336 -9.896 1.00 67.81 261 GLY A N 1
ATOM 2080 C CA . GLY A 1 261 ? 5.784 -13.146 -10.272 1.00 67.81 261 GLY A CA 1
ATOM 2081 C C . GLY A 1 261 ? 6.359 -12.403 -9.057 1.00 67.81 261 GLY A C 1
ATOM 2082 O O . GLY A 1 261 ? 5.901 -12.584 -7.924 1.00 67.81 261 GLY A O 1
ATOM 2083 N N . PRO A 1 262 ? 7.416 -11.595 -9.260 1.00 69.19 262 PRO A N 1
ATOM 2084 C CA . PRO A 1 262 ? 8.008 -10.796 -8.197 1.00 69.19 262 PRO A CA 1
ATOM 2085 C C . PRO A 1 262 ? 7.023 -9.726 -7.713 1.00 69.19 262 PRO A C 1
ATOM 2087 O O . PRO A 1 262 ? 6.209 -9.211 -8.470 1.00 69.19 262 PRO A O 1
ATOM 2090 N N . ILE A 1 263 ? 7.116 -9.380 -6.432 1.00 64.19 263 ILE A N 1
ATOM 2091 C CA . ILE A 1 263 ? 6.208 -8.438 -5.776 1.00 64.19 263 ILE A CA 1
ATOM 2092 C C . ILE A 1 263 ? 6.377 -7.042 -6.415 1.00 64.19 263 ILE A C 1
ATOM 2094 O O . ILE A 1 263 ? 7.391 -6.380 -6.191 1.00 64.19 263 ILE A O 1
ATOM 2098 N N . GLU A 1 264 ? 5.393 -6.601 -7.205 1.00 67.94 264 GLU A N 1
ATOM 2099 C CA . GLU A 1 264 ? 5.440 -5.352 -7.995 1.00 67.94 264 GLU A CA 1
ATOM 2100 C C . GLU A 1 264 ? 5.273 -4.073 -7.163 1.00 67.94 264 GLU A C 1
ATOM 2102 O O . GLU A 1 264 ? 5.655 -2.986 -7.596 1.00 67.94 264 GLU A O 1
ATOM 2107 N N . ASN A 1 265 ? 4.757 -4.181 -5.938 1.00 77.31 265 ASN A N 1
ATOM 2108 C CA . ASN A 1 265 ? 4.504 -3.017 -5.097 1.00 77.31 265 ASN A CA 1
ATOM 2109 C C . ASN A 1 265 ? 5.825 -2.335 -4.685 1.00 77.31 265 ASN A C 1
ATOM 2111 O O . ASN A 1 265 ? 6.700 -2.924 -4.038 1.00 77.31 265 ASN A O 1
ATOM 2115 N N . GLU A 1 266 ? 5.964 -1.046 -5.001 1.00 78.00 266 GLU A N 1
ATOM 2116 C CA . GLU A 1 266 ? 7.187 -0.280 -4.726 1.00 78.00 266 GLU A CA 1
ATOM 2117 C C . GLU A 1 266 ? 7.525 -0.227 -3.228 1.00 78.00 266 GLU A C 1
ATOM 2119 O O . GLU A 1 266 ? 8.686 -0.373 -2.832 1.00 78.00 266 GLU A O 1
ATOM 2124 N N . ARG A 1 267 ? 6.497 -0.109 -2.380 1.00 77.38 267 ARG A N 1
ATOM 2125 C CA . ARG A 1 267 ? 6.644 -0.119 -0.918 1.00 77.38 267 ARG A CA 1
ATOM 2126 C C . ARG A 1 267 ? 7.242 -1.431 -0.413 1.00 77.38 267 ARG A C 1
ATOM 2128 O O . ARG A 1 267 ? 8.158 -1.396 0.402 1.00 77.38 267 ARG A O 1
ATOM 2135 N N . SER A 1 268 ? 6.789 -2.579 -0.919 1.00 76.81 268 SER A N 1
ATOM 2136 C CA . SER A 1 268 ? 7.354 -3.879 -0.535 1.00 76.81 268 SER A CA 1
ATOM 2137 C C . SER A 1 268 ? 8.758 -4.085 -1.080 1.00 76.81 268 SER A C 1
ATOM 2139 O O . SER A 1 268 ? 9.594 -4.645 -0.382 1.00 76.81 268 SER A O 1
ATOM 2141 N N . ARG A 1 269 ? 9.065 -3.580 -2.280 1.00 78.00 269 ARG A N 1
ATOM 2142 C CA . ARG A 1 269 ? 10.429 -3.626 -2.818 1.00 78.00 269 ARG A CA 1
ATOM 2143 C C . ARG A 1 269 ? 11.394 -2.841 -1.934 1.00 78.00 269 ARG A C 1
ATOM 2145 O O . ARG A 1 269 ? 12.479 -3.328 -1.628 1.00 78.00 269 ARG A O 1
ATOM 2152 N N . ASN A 1 270 ? 10.990 -1.653 -1.492 1.00 81.94 270 ASN A N 1
ATOM 2153 C CA . ASN A 1 270 ? 11.786 -0.854 -0.567 1.00 81.94 270 ASN A CA 1
ATOM 2154 C C . ASN A 1 270 ? 11.895 -1.541 0.799 1.00 81.94 270 ASN A C 1
ATOM 2156 O O . ASN A 1 270 ? 13.000 -1.664 1.314 1.00 81.94 270 ASN A O 1
ATOM 2160 N N . LEU A 1 271 ? 10.801 -2.082 1.341 1.00 82.12 271 LEU A N 1
ATOM 2161 C CA . LEU A 1 271 ? 10.814 -2.813 2.611 1.00 82.12 271 LEU A CA 1
ATOM 2162 C C . LEU A 1 271 ? 11.757 -4.026 2.579 1.00 82.12 271 LEU A C 1
ATOM 2164 O O . LEU A 1 271 ? 12.538 -4.213 3.505 1.00 82.12 271 LEU A O 1
ATOM 2168 N N . ILE A 1 272 ? 11.731 -4.812 1.500 1.00 81.56 272 ILE A N 1
ATOM 2169 C CA . ILE A 1 272 ? 12.625 -5.962 1.314 1.00 81.56 272 ILE A CA 1
ATOM 2170 C C . ILE A 1 272 ? 14.079 -5.498 1.213 1.00 81.56 272 ILE A C 1
ATOM 2172 O O . ILE A 1 272 ? 14.939 -6.093 1.852 1.00 81.56 272 ILE A O 1
ATOM 2176 N N . ARG A 1 273 ? 14.367 -4.419 0.471 1.00 83.25 273 ARG A N 1
ATOM 2177 C CA . ARG A 1 273 ? 15.720 -3.837 0.400 1.00 83.25 273 ARG A CA 1
ATOM 2178 C C . ARG A 1 273 ? 16.234 -3.441 1.786 1.00 83.25 273 ARG A C 1
ATOM 2180 O O . ARG A 1 273 ? 17.327 -3.862 2.154 1.00 83.25 273 ARG A O 1
ATOM 2187 N N . TRP A 1 274 ? 15.435 -2.707 2.563 1.00 84.62 274 TRP A N 1
ATOM 2188 C CA . TRP A 1 274 ? 15.786 -2.303 3.929 1.00 84.62 274 TRP A CA 1
ATOM 2189 C C . TRP A 1 274 ? 15.963 -3.506 4.859 1.00 84.62 274 TRP A C 1
ATOM 2191 O O . TRP A 1 274 ? 16.939 -3.562 5.602 1.00 84.62 274 TRP A O 1
ATOM 2201 N N . ALA A 1 275 ? 15.073 -4.498 4.785 1.00 82.81 275 ALA A N 1
ATOM 2202 C CA . ALA A 1 275 ? 15.155 -5.711 5.596 1.00 82.81 275 ALA A CA 1
ATOM 2203 C C . ALA A 1 275 ? 16.415 -6.531 5.280 1.00 82.81 275 ALA A C 1
ATOM 2205 O O . ALA A 1 275 ? 17.085 -7.014 6.191 1.00 82.81 275 ALA A O 1
ATOM 2206 N N . LEU A 1 276 ? 16.773 -6.652 4.000 1.00 84.06 276 LEU A N 1
ATOM 2207 C CA . LEU A 1 276 ? 17.944 -7.410 3.561 1.00 84.06 276 LEU A CA 1
ATOM 2208 C C . LEU A 1 276 ? 19.251 -6.691 3.928 1.00 84.06 276 LEU A C 1
ATOM 2210 O O . LEU A 1 276 ? 20.207 -7.332 4.358 1.00 84.06 276 LEU A O 1
ATOM 2214 N N . GLN A 1 277 ? 19.276 -5.358 3.834 1.00 85.25 277 GLN A N 1
ATOM 2215 C CA . GLN A 1 277 ? 20.399 -4.532 4.288 1.00 85.25 277 GLN A CA 1
ATOM 2216 C C . GLN A 1 277 ? 20.568 -4.579 5.812 1.00 85.25 277 GLN A C 1
ATOM 2218 O O . GLN A 1 277 ? 21.680 -4.791 6.294 1.00 85.25 277 GLN A O 1
ATOM 2223 N N . ALA A 1 278 ? 19.479 -4.451 6.575 1.00 85.44 278 ALA A N 1
ATOM 2224 C CA . ALA A 1 278 ? 19.500 -4.562 8.033 1.00 85.44 278 ALA A CA 1
ATOM 2225 C C . ALA A 1 278 ? 19.928 -5.967 8.489 1.00 85.44 278 ALA A C 1
ATOM 2227 O O . ALA A 1 278 ? 20.757 -6.101 9.389 1.00 85.44 278 ALA A O 1
ATOM 2228 N N . GLY A 1 279 ? 19.430 -7.013 7.821 1.00 85.81 279 GLY A N 1
ATOM 2229 C CA . GLY A 1 279 ? 19.851 -8.394 8.048 1.00 85.81 279 GLY A CA 1
ATOM 2230 C C . GLY A 1 279 ? 21.335 -8.614 7.748 1.00 85.81 279 GLY A C 1
ATOM 2231 O O . GLY A 1 279 ? 22.026 -9.257 8.534 1.00 85.81 279 GLY A O 1
ATOM 2232 N N . GLY A 1 280 ? 21.852 -8.026 6.663 1.00 85.06 280 GLY A N 1
ATOM 2233 C CA . GLY A 1 280 ? 23.275 -8.063 6.317 1.00 85.06 280 GLY A CA 1
ATOM 2234 C C . GLY A 1 280 ? 24.168 -7.373 7.354 1.00 85.06 280 GLY A C 1
ATOM 2235 O O . GLY A 1 280 ? 25.176 -7.941 7.768 1.00 85.06 280 GLY A O 1
ATOM 2236 N N . LEU A 1 281 ? 23.776 -6.189 7.836 1.00 86.62 281 LEU A N 1
ATOM 2237 C CA . LEU A 1 281 ? 24.491 -5.490 8.913 1.00 86.62 281 LEU A CA 1
ATOM 2238 C C . LEU A 1 281 ? 24.462 -6.288 10.225 1.00 86.62 281 LEU A C 1
ATOM 2240 O O . LEU A 1 281 ? 25.488 -6.409 10.895 1.00 86.62 281 LEU A O 1
ATOM 2244 N N . GLY A 1 282 ? 23.318 -6.894 10.556 1.00 84.00 282 GLY A N 1
ATOM 2245 C CA . GLY A 1 282 ? 23.190 -7.796 11.700 1.00 84.00 282 GLY A CA 1
ATOM 2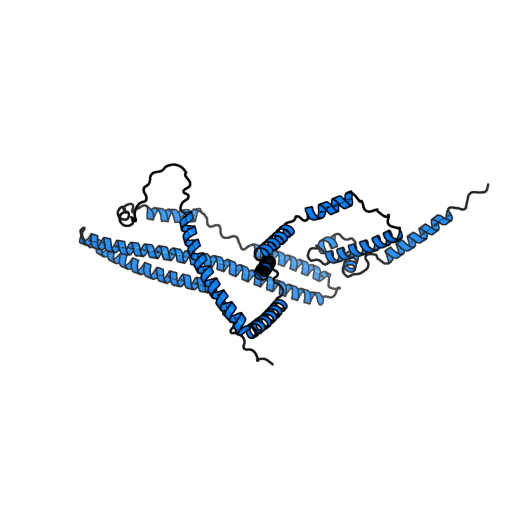246 C C . GLY A 1 282 ? 24.098 -9.021 11.577 1.00 84.00 282 GLY A C 1
ATOM 2247 O O . GLY A 1 282 ? 24.789 -9.373 12.528 1.00 84.00 282 GLY A O 1
ATOM 2248 N N . ALA A 1 283 ? 24.173 -9.640 10.398 1.00 83.44 283 ALA A N 1
ATOM 2249 C CA . ALA A 1 283 ? 25.062 -10.774 10.155 1.00 83.44 283 ALA A CA 1
ATOM 2250 C C . ALA A 1 283 ? 26.545 -10.398 10.320 1.00 83.44 283 ALA A C 1
ATOM 2252 O O . ALA A 1 283 ? 27.291 -11.146 10.949 1.00 83.44 283 ALA A O 1
ATOM 2253 N N . ILE A 1 284 ? 26.972 -9.226 9.831 1.00 85.19 284 ILE A N 1
ATOM 2254 C CA . ILE A 1 284 ? 28.337 -8.711 10.050 1.00 85.19 284 ILE A CA 1
ATOM 2255 C C . ILE A 1 284 ? 28.617 -8.569 11.552 1.00 85.19 284 ILE A C 1
ATOM 2257 O O . ILE A 1 284 ? 29.647 -9.049 12.029 1.00 85.19 284 ILE A O 1
ATOM 2261 N N . PHE A 1 285 ? 27.671 -8.001 12.304 1.00 85.19 285 PHE A N 1
ATOM 2262 C CA . PHE A 1 285 ? 27.783 -7.837 13.753 1.00 85.19 285 PHE A CA 1
ATOM 2263 C C . PHE A 1 285 ? 27.882 -9.176 14.504 1.00 85.19 285 PHE A C 1
ATOM 2265 O O . PHE A 1 285 ? 28.738 -9.333 15.369 1.00 85.19 285 PHE A O 1
ATOM 2272 N N . PHE A 1 286 ? 27.052 -10.164 14.155 1.00 81.44 286 PHE A N 1
ATOM 2273 C CA . PHE A 1 286 ? 27.040 -11.473 14.823 1.00 81.44 286 PHE A CA 1
ATOM 2274 C C . PHE A 1 286 ? 28.142 -12.434 14.352 1.00 81.44 286 PHE A C 1
ATOM 2276 O O . PHE A 1 286 ? 28.453 -13.390 15.058 1.00 81.44 286 PHE A O 1
ATOM 2283 N N . SER A 1 287 ? 28.730 -12.207 13.174 1.00 82.50 287 SER A N 1
ATOM 2284 C CA . SER A 1 287 ? 29.801 -13.053 12.621 1.00 82.50 287 SER A CA 1
ATOM 2285 C C . SER A 1 287 ? 31.186 -12.758 13.202 1.00 82.50 287 SER A C 1
ATOM 2287 O O . SER A 1 287 ? 32.081 -13.595 13.096 1.00 82.50 287 SER A O 1
ATOM 2289 N N . THR A 1 288 ? 31.375 -11.593 13.828 1.00 88.00 288 THR A N 1
ATOM 2290 C CA . THR A 1 288 ? 32.690 -11.129 14.285 1.00 88.00 288 THR A CA 1
ATOM 2291 C C . THR A 1 288 ? 32.792 -11.200 15.807 1.00 88.00 288 THR A C 1
ATOM 2293 O O . THR A 1 288 ? 31.993 -10.605 16.521 1.00 88.00 288 THR A O 1
ATOM 2296 N N . HIS A 1 289 ? 33.816 -11.890 16.319 1.00 82.56 289 HIS A N 1
ATOM 2297 C CA . HIS A 1 289 ? 34.072 -11.991 17.764 1.00 82.56 289 HIS A CA 1
ATOM 2298 C C . HIS A 1 289 ? 34.464 -10.648 18.415 1.00 82.56 289 HIS A C 1
ATOM 2300 O O . HIS A 1 289 ? 34.219 -10.449 19.602 1.00 82.56 289 HIS A O 1
ATOM 2306 N N . PHE A 1 290 ? 35.046 -9.720 17.648 1.00 87.75 290 PHE A N 1
ATOM 2307 C CA . PHE A 1 290 ? 35.410 -8.375 18.100 1.00 87.75 290 PHE A CA 1
ATOM 2308 C C . PHE A 1 290 ? 34.290 -7.371 17.802 1.00 87.75 290 PHE A C 1
ATOM 2310 O O . PHE A 1 290 ? 34.219 -6.804 16.710 1.00 87.75 290 PHE A O 1
ATOM 2317 N N . GLN A 1 291 ? 33.425 -7.133 18.789 1.00 82.06 291 GLN A N 1
ATOM 2318 C CA . GLN A 1 291 ? 32.246 -6.271 18.633 1.00 82.06 291 GLN A CA 1
ATOM 2319 C C . GLN A 1 291 ? 32.607 -4.805 18.334 1.00 82.06 291 GLN A C 1
ATOM 2321 O O . GLN A 1 291 ? 31.930 -4.162 17.536 1.00 82.06 291 GLN A O 1
ATOM 2326 N N . GLU A 1 292 ? 33.702 -4.287 18.898 1.00 86.31 292 GLU A N 1
ATOM 2327 C CA . GLU A 1 292 ? 34.170 -2.911 18.663 1.00 86.31 292 GLU A CA 1
ATOM 2328 C C . GLU A 1 292 ? 34.606 -2.685 17.207 1.00 86.31 292 GLU A C 1
ATOM 2330 O O . GLU A 1 292 ? 34.218 -1.701 16.575 1.00 86.31 292 GLU A O 1
ATOM 2335 N N . ALA A 1 293 ? 35.350 -3.639 16.638 1.00 86.25 293 ALA A N 1
ATOM 2336 C CA . ALA A 1 293 ? 35.779 -3.592 15.242 1.00 86.25 293 ALA A CA 1
ATOM 2337 C C . ALA A 1 293 ? 34.590 -3.750 14.278 1.00 86.25 293 ALA A C 1
ATOM 2339 O O . ALA A 1 293 ? 34.503 -3.034 13.279 1.00 86.25 293 ALA A O 1
ATOM 2340 N N . ALA A 1 294 ? 33.637 -4.632 14.603 1.00 86.94 294 ALA A N 1
ATOM 2341 C CA . ALA A 1 294 ? 32.424 -4.828 13.811 1.00 86.94 294 ALA A CA 1
ATOM 2342 C C . ALA A 1 294 ? 31.544 -3.568 13.782 1.00 86.94 294 ALA A C 1
ATOM 2344 O O . ALA A 1 294 ? 31.066 -3.170 12.719 1.00 86.94 294 ALA A O 1
ATOM 2345 N N . MET A 1 295 ? 31.387 -2.892 14.926 1.00 86.00 295 MET A N 1
ATOM 2346 C CA . MET A 1 295 ? 30.686 -1.608 15.004 1.00 86.00 295 MET A CA 1
ATOM 2347 C C . MET A 1 295 ? 31.401 -0.524 14.195 1.00 86.00 295 MET A C 1
ATOM 2349 O O . MET A 1 295 ? 30.748 0.204 13.447 1.00 86.00 295 MET A O 1
ATOM 2353 N N . GLY A 1 296 ? 32.734 -0.456 14.271 1.00 89.00 296 GLY A N 1
ATOM 2354 C CA . GLY A 1 296 ? 33.532 0.459 13.451 1.00 89.00 296 GLY A CA 1
ATOM 2355 C C . GLY A 1 296 ? 33.326 0.240 11.948 1.00 89.00 296 GLY A C 1
ATOM 2356 O O . GLY A 1 296 ? 33.136 1.200 11.200 1.00 89.00 296 GLY A O 1
ATOM 2357 N N . GLN A 1 297 ? 33.276 -1.016 11.502 1.00 86.06 297 GLN A N 1
ATOM 2358 C CA . GLN A 1 297 ? 33.040 -1.364 10.100 1.00 86.06 297 GLN A CA 1
ATOM 2359 C C . GLN A 1 297 ? 31.614 -1.027 9.636 1.00 86.06 297 GLN A C 1
ATOM 2361 O O . GLN A 1 297 ? 31.435 -0.526 8.525 1.00 86.06 297 GLN A O 1
ATOM 2366 N N . ILE A 1 298 ? 30.601 -1.238 10.482 1.00 89.12 298 ILE A N 1
ATOM 2367 C CA . ILE A 1 298 ? 29.213 -0.838 10.198 1.00 89.12 298 ILE A CA 1
ATOM 2368 C C . ILE A 1 298 ? 29.112 0.683 10.053 1.00 89.12 298 ILE A C 1
ATOM 2370 O O . ILE A 1 298 ? 28.527 1.173 9.086 1.00 89.12 298 ILE A O 1
ATOM 2374 N N . VAL A 1 299 ? 29.725 1.435 10.970 1.00 90.31 299 VAL A N 1
ATOM 2375 C CA . VAL A 1 299 ? 29.759 2.902 10.905 1.00 90.31 299 VAL A CA 1
ATOM 2376 C C . VAL A 1 299 ? 30.473 3.368 9.636 1.00 90.31 299 VAL A C 1
ATOM 2378 O O . VAL A 1 299 ? 29.953 4.235 8.940 1.00 90.31 299 VAL A O 1
ATOM 2381 N N . ALA A 1 300 ? 31.603 2.760 9.265 1.00 89.19 300 ALA A N 1
ATOM 2382 C CA . ALA A 1 300 ? 32.313 3.092 8.030 1.00 89.19 300 ALA A CA 1
ATOM 2383 C C . ALA A 1 300 ? 31.462 2.852 6.767 1.00 89.19 300 ALA A C 1
ATOM 2385 O O . ALA A 1 300 ? 31.449 3.694 5.868 1.00 89.19 300 ALA A O 1
ATOM 2386 N N . LEU A 1 301 ? 30.708 1.747 6.706 1.00 88.38 301 LEU A N 1
ATOM 2387 C CA . LEU A 1 301 ? 29.799 1.448 5.593 1.00 88.38 301 LEU A CA 1
ATOM 2388 C C . LEU A 1 301 ? 28.629 2.435 5.513 1.00 88.38 301 LEU A C 1
ATOM 2390 O O . LEU A 1 301 ? 28.282 2.886 4.421 1.00 88.38 301 LEU A O 1
ATOM 2394 N N . LEU A 1 302 ? 28.038 2.799 6.654 1.00 88.19 302 LEU A N 1
ATOM 2395 C CA . LEU A 1 302 ? 26.956 3.785 6.710 1.00 88.19 302 LEU A CA 1
ATOM 2396 C C . LEU A 1 302 ? 27.444 5.181 6.321 1.00 88.19 302 LEU A C 1
ATOM 2398 O O . LEU A 1 302 ? 26.764 5.873 5.565 1.00 88.19 302 LEU A O 1
ATOM 2402 N N . LEU A 1 303 ? 28.635 5.568 6.782 1.00 88.81 303 LEU A N 1
ATOM 2403 C CA . LEU A 1 303 ? 29.277 6.813 6.377 1.00 88.81 303 LEU A CA 1
ATOM 2404 C C . LEU A 1 303 ? 29.511 6.823 4.870 1.00 88.81 303 LEU A C 1
ATOM 2406 O O . LEU A 1 303 ? 29.105 7.776 4.220 1.00 88.81 303 LEU A O 1
ATOM 2410 N N . PHE A 1 304 ? 30.073 5.751 4.303 1.00 87.00 304 PHE A N 1
ATOM 2411 C CA . PHE A 1 304 ? 30.312 5.644 2.864 1.00 87.00 304 PHE A CA 1
ATOM 2412 C C . PHE A 1 304 ? 29.018 5.693 2.039 1.00 87.00 304 PHE A C 1
ATOM 2414 O O . PHE A 1 304 ? 28.979 6.344 0.998 1.00 87.00 304 PHE A O 1
ATOM 2421 N N . HIS A 1 305 ? 27.944 5.056 2.511 1.00 86.50 305 HIS A N 1
ATOM 2422 C CA . HIS A 1 305 ? 26.643 5.082 1.839 1.00 86.50 305 HIS A CA 1
ATOM 2423 C C . HIS A 1 305 ? 25.986 6.471 1.858 1.00 86.50 305 HIS A C 1
ATOM 2425 O O . HIS A 1 305 ? 25.295 6.837 0.911 1.00 86.50 305 HIS A O 1
ATOM 2431 N N . ASN A 1 306 ? 26.219 7.253 2.915 1.00 86.50 306 ASN A N 1
ATOM 2432 C CA . ASN A 1 306 ? 25.675 8.602 3.069 1.00 86.50 306 ASN A CA 1
ATOM 2433 C C . ASN A 1 306 ? 26.557 9.684 2.410 1.00 86.50 306 ASN A C 1
ATOM 2435 O O . ASN A 1 306 ? 26.252 10.873 2.486 1.00 86.50 306 ASN A O 1
ATOM 2439 N N . ILE A 1 307 ? 27.657 9.303 1.745 1.00 85.94 307 ILE A N 1
ATOM 2440 C CA . ILE A 1 307 ? 28.464 10.259 0.985 1.00 85.94 307 ILE A CA 1
ATOM 2441 C C . ILE A 1 307 ? 27.654 10.725 -0.233 1.00 85.94 307 ILE A C 1
ATOM 2443 O O . ILE A 1 307 ? 27.316 9.910 -1.097 1.00 85.94 307 ILE A O 1
ATOM 2447 N N . PRO A 1 308 ? 27.390 12.037 -0.379 1.00 81.75 308 PRO A N 1
ATOM 2448 C CA . PRO A 1 308 ? 26.700 12.540 -1.552 1.00 81.75 308 PRO A CA 1
ATOM 2449 C C . PRO A 1 308 ? 27.533 12.251 -2.814 1.00 81.75 308 PRO A C 1
ATOM 2451 O O . PRO A 1 308 ? 28.742 12.514 -2.825 1.00 81.75 308 PRO A O 1
ATOM 2454 N N . PRO A 1 309 ? 26.914 11.799 -3.923 1.00 76.88 309 PRO A N 1
ATOM 2455 C CA . PRO A 1 309 ? 27.625 11.477 -5.168 1.00 76.88 309 PRO A CA 1
ATOM 2456 C C . PRO A 1 309 ? 28.384 12.686 -5.734 1.00 76.88 309 PRO A C 1
ATOM 2458 O O . PRO A 1 309 ? 29.377 12.545 -6.452 1.00 76.88 309 PRO A O 1
ATOM 2461 N N . SER A 1 310 ? 27.968 13.893 -5.347 1.00 76.25 310 SER A N 1
ATOM 2462 C CA . SER A 1 310 ? 28.692 15.134 -5.582 1.00 76.25 310 SER A CA 1
ATOM 2463 C C . SER A 1 310 ? 30.138 15.047 -5.104 1.00 76.25 310 SER A C 1
ATOM 2465 O O . SER A 1 310 ? 31.021 15.345 -5.902 1.00 76.25 310 SER A O 1
ATOM 2467 N N . TRP A 1 311 ? 30.405 14.575 -3.882 1.00 78.81 311 TRP A N 1
ATOM 2468 C CA . TRP A 1 311 ? 31.756 14.518 -3.308 1.00 78.81 311 TRP A CA 1
ATOM 2469 C C . TRP A 1 311 ? 32.672 13.540 -4.049 1.00 78.81 311 TRP A C 1
ATOM 2471 O O . TRP A 1 311 ? 33.848 13.828 -4.234 1.00 78.81 311 TRP A O 1
ATOM 2481 N N . LEU A 1 312 ? 32.115 12.451 -4.586 1.00 78.31 312 LEU A N 1
ATOM 2482 C CA . LEU A 1 312 ? 32.820 11.522 -5.479 1.00 78.31 312 LEU A CA 1
ATOM 2483 C C . LEU A 1 312 ? 33.075 12.129 -6.872 1.00 78.31 312 LEU A C 1
ATOM 2485 O O . LEU A 1 312 ? 34.100 11.868 -7.501 1.00 78.31 312 LEU A O 1
ATOM 2489 N N . SER A 1 313 ? 32.165 12.972 -7.368 1.00 78.75 313 SER A N 1
ATOM 2490 C CA . SER A 1 313 ? 32.298 13.619 -8.680 1.00 78.75 313 SER A CA 1
ATOM 2491 C C . SER A 1 313 ? 33.190 14.869 -8.675 1.00 78.75 313 SER A C 1
ATOM 2493 O O . SER A 1 313 ? 33.786 15.177 -9.705 1.00 78.75 313 SER A O 1
ATOM 2495 N N . GLN A 1 314 ? 33.308 15.579 -7.547 1.00 80.75 314 GLN A N 1
ATOM 2496 C CA . GLN A 1 314 ? 34.129 16.787 -7.395 1.00 80.75 314 GLN A CA 1
ATOM 2497 C C . GLN A 1 314 ? 35.608 16.568 -7.749 1.00 80.75 314 GLN A C 1
ATOM 2499 O O . GLN A 1 314 ? 36.111 17.320 -8.583 1.00 80.75 314 GLN A O 1
ATOM 2504 N N . PRO A 1 315 ? 36.316 15.544 -7.231 1.00 84.94 315 PRO A N 1
ATOM 2505 C CA . PRO A 1 315 ? 37.700 15.291 -7.617 1.00 84.94 315 PRO A CA 1
ATOM 2506 C C . PRO A 1 315 ? 37.802 14.923 -9.098 1.00 84.94 315 PRO A C 1
ATOM 2508 O O . PRO A 1 315 ? 38.713 15.384 -9.770 1.00 84.94 315 PRO A O 1
ATOM 2511 N N . LYS A 1 316 ? 36.830 14.190 -9.659 1.00 81.44 316 LYS A N 1
ATOM 2512 C CA . LYS A 1 316 ? 36.794 13.871 -11.097 1.00 81.44 316 LYS A CA 1
ATOM 2513 C C . LYS A 1 316 ? 36.588 15.120 -11.964 1.00 81.44 316 LYS A C 1
ATOM 2515 O O . LYS A 1 316 ? 37.229 15.254 -13.002 1.00 81.44 316 LYS A O 1
ATOM 2520 N N . LYS A 1 317 ? 35.716 16.043 -11.545 1.00 82.50 317 LYS A N 1
ATOM 2521 C CA . LYS A 1 317 ? 35.487 17.343 -12.202 1.00 82.50 317 LYS A CA 1
ATOM 2522 C C . LYS A 1 317 ? 36.714 18.242 -12.088 1.00 82.50 317 LYS A C 1
ATOM 2524 O O . LYS A 1 317 ? 37.133 18.817 -13.086 1.00 82.50 317 LYS A O 1
ATOM 2529 N N . TYR A 1 318 ? 37.315 18.315 -10.905 1.00 85.31 318 TYR A N 1
ATOM 2530 C CA . TYR A 1 318 ? 38.562 19.030 -10.661 1.00 85.31 318 TYR A CA 1
ATOM 2531 C C . TYR A 1 318 ? 39.697 18.479 -11.532 1.00 85.31 318 TYR A C 1
ATOM 2533 O O . TYR A 1 318 ? 40.384 19.245 -12.199 1.00 85.31 318 TYR A O 1
ATOM 2541 N N . TRP A 1 319 ? 39.836 17.155 -11.609 1.00 84.31 319 TRP A N 1
ATOM 2542 C CA . TRP A 1 319 ? 40.857 16.489 -12.413 1.00 84.31 319 TRP A CA 1
ATOM 2543 C C . TRP A 1 319 ? 40.641 16.716 -13.911 1.00 84.31 319 TRP A C 1
ATOM 2545 O O . TRP A 1 319 ? 41.583 17.082 -14.597 1.00 84.31 319 TRP A O 1
ATOM 2555 N N . LYS A 1 320 ? 39.399 16.636 -14.410 1.00 82.50 320 LYS A N 1
ATOM 2556 C CA . LYS A 1 320 ? 39.057 17.007 -15.798 1.00 82.50 320 LYS A CA 1
ATOM 2557 C C . LYS A 1 320 ? 39.265 18.495 -16.103 1.00 82.50 320 LYS A C 1
ATOM 2559 O O . LYS A 1 320 ? 39.562 18.841 -17.237 1.00 82.50 320 LYS A O 1
ATOM 2564 N N . LYS A 1 321 ? 39.098 19.381 -15.117 1.00 83.19 321 LYS A N 1
ATOM 2565 C CA . LYS A 1 321 ? 39.352 20.824 -15.265 1.00 83.19 321 LYS A CA 1
ATOM 2566 C C . LYS A 1 321 ? 40.850 21.138 -15.259 1.00 83.19 321 LYS A C 1
ATOM 2568 O O . LYS A 1 321 ? 41.288 22.048 -15.952 1.00 83.19 321 LYS A O 1
ATOM 2573 N N . ARG A 1 322 ? 41.629 20.396 -14.470 1.00 86.50 322 ARG A N 1
ATOM 2574 C CA . ARG A 1 322 ? 43.085 20.548 -14.358 1.00 86.50 322 ARG A CA 1
ATOM 2575 C C . ARG A 1 322 ? 43.837 19.859 -15.497 1.00 86.50 322 ARG A C 1
ATOM 2577 O O . ARG A 1 322 ? 44.877 20.355 -15.913 1.00 86.50 322 ARG A O 1
ATOM 2584 N N . PHE A 1 323 ? 43.288 18.760 -16.000 1.00 84.31 323 PHE A N 1
ATOM 2585 C CA . PHE A 1 323 ? 43.777 17.981 -17.130 1.00 84.31 323 PHE A CA 1
ATOM 2586 C C . PHE A 1 323 ? 42.625 17.793 -18.125 1.00 84.31 323 PHE A C 1
ATOM 2588 O O . PHE A 1 323 ? 41.961 16.749 -18.112 1.00 84.31 323 PHE A O 1
ATOM 2595 N N . PRO A 1 324 ? 42.330 18.815 -18.951 1.00 80.81 324 PRO A N 1
ATOM 2596 C CA . PRO A 1 324 ? 41.318 18.685 -19.985 1.00 80.81 324 PRO A CA 1
ATOM 2597 C C . PRO A 1 324 ? 41.721 17.558 -20.947 1.00 80.81 324 PRO A C 1
ATOM 2599 O O . PRO A 1 324 ? 42.876 17.508 -21.384 1.00 80.81 324 PRO A O 1
ATOM 2602 N N . PRO A 1 325 ? 40.806 16.626 -21.265 1.00 77.81 325 PRO A N 1
ATOM 2603 C CA . PRO A 1 325 ? 41.087 15.598 -22.254 1.00 77.81 325 PRO A CA 1
ATOM 2604 C C . PRO A 1 325 ? 41.378 16.274 -23.595 1.00 77.81 325 PRO A C 1
ATOM 2606 O O . PRO A 1 325 ? 40.690 17.220 -23.980 1.00 77.81 325 PRO A O 1
ATOM 2609 N N . LYS A 1 326 ? 42.405 15.803 -24.307 1.00 75.50 326 LYS A N 1
ATOM 2610 C CA . LYS A 1 326 ? 42.710 16.307 -25.648 1.00 75.50 326 LYS A CA 1
ATOM 2611 C C . LYS A 1 326 ? 41.535 15.962 -26.562 1.00 75.50 326 LYS A C 1
ATOM 2613 O O . LYS A 1 326 ? 41.256 14.785 -26.777 1.00 75.50 326 LYS A O 1
ATOM 2618 N N . VAL A 1 327 ? 40.843 16.980 -27.067 1.00 69.31 327 VAL A N 1
ATOM 2619 C CA . VAL A 1 327 ? 39.807 16.806 -28.086 1.00 69.31 327 VAL A CA 1
ATOM 2620 C C . VAL A 1 327 ? 40.534 16.492 -29.388 1.00 69.31 327 VAL A C 1
ATOM 2622 O O . VAL A 1 327 ? 41.193 17.360 -29.955 1.00 69.31 327 VAL A O 1
ATOM 2625 N N . LYS A 1 328 ? 40.497 15.227 -29.810 1.00 78.88 328 LYS A N 1
ATOM 2626 C CA . LYS A 1 328 ? 40.957 14.832 -31.141 1.00 78.88 328 LYS A CA 1
ATOM 2627 C C . LYS A 1 328 ? 39.811 15.165 -32.106 1.00 78.88 328 LYS A C 1
ATOM 2629 O O . LYS A 1 328 ? 38.709 14.676 -31.854 1.00 78.88 328 LYS A O 1
ATOM 2634 N N . PRO A 1 329 ? 40.011 16.021 -33.127 1.00 80.25 329 PRO A N 1
ATOM 2635 C CA . PRO A 1 329 ? 38.997 16.199 -34.155 1.00 80.25 329 PRO A CA 1
ATOM 2636 C C . PRO A 1 329 ? 38.728 14.840 -34.796 1.00 80.25 329 PRO A C 1
ATOM 2638 O O . PRO A 1 329 ? 39.656 14.057 -35.021 1.00 80.25 329 PRO A O 1
ATOM 2641 N N . LEU A 1 330 ? 37.449 14.561 -34.998 1.00 82.94 330 LEU A N 1
ATOM 2642 C CA . LEU A 1 330 ? 36.982 13.339 -35.625 1.00 82.94 330 LEU A CA 1
ATOM 2643 C C . LEU A 1 330 ? 37.505 13.325 -37.065 1.00 82.94 330 LEU A C 1
ATOM 2645 O O . LEU A 1 330 ? 37.451 14.357 -37.739 1.00 82.94 330 LEU A O 1
ATOM 2649 N N . THR A 1 331 ? 38.053 12.203 -37.526 1.00 88.38 331 THR A N 1
ATOM 2650 C CA . THR A 1 331 ? 38.335 12.075 -38.963 1.00 88.38 331 THR A CA 1
ATOM 2651 C C . THR A 1 331 ? 37.014 12.079 -39.737 1.00 88.38 331 THR A C 1
ATOM 2653 O O . THR A 1 331 ? 35.965 11.776 -39.165 1.00 88.38 331 THR A O 1
ATOM 2656 N N . ASN A 1 332 ? 37.037 12.421 -41.030 1.00 87.00 332 ASN A N 1
ATOM 2657 C CA . ASN A 1 332 ? 35.819 12.388 -41.851 1.00 87.00 332 ASN A CA 1
ATOM 2658 C C . ASN A 1 332 ? 35.147 11.007 -41.787 1.00 87.00 332 ASN A C 1
ATOM 2660 O O . ASN A 1 332 ? 33.942 10.929 -41.571 1.00 87.00 332 ASN A O 1
ATOM 2664 N N . ASP A 1 333 ? 35.927 9.927 -41.842 1.00 88.25 333 ASP A N 1
ATOM 2665 C CA . ASP A 1 333 ? 35.412 8.557 -41.726 1.00 88.25 333 ASP A CA 1
ATOM 2666 C C . ASP A 1 333 ? 34.735 8.298 -40.371 1.00 88.25 333 ASP A C 1
ATOM 2668 O O . ASP A 1 333 ? 33.620 7.781 -40.311 1.00 88.25 333 ASP A O 1
ATOM 2672 N N . GLU A 1 334 ? 35.368 8.716 -39.268 1.00 87.38 334 GLU A N 1
ATOM 2673 C CA . GLU A 1 334 ? 34.796 8.588 -37.924 1.00 87.38 334 GLU A CA 1
ATOM 2674 C C . GLU A 1 334 ? 33.504 9.432 -37.782 1.00 87.38 334 GLU A C 1
ATOM 2676 O O . GLU A 1 334 ? 32.580 9.026 -37.072 1.00 87.38 334 GLU A O 1
ATOM 2681 N N . TYR A 1 335 ? 33.401 10.572 -38.482 1.00 89.19 335 TYR A N 1
ATOM 2682 C CA . TYR A 1 335 ? 32.196 11.411 -38.536 1.00 89.19 335 TYR A CA 1
ATOM 2683 C C . TYR A 1 335 ? 31.052 10.731 -39.284 1.00 89.19 335 TYR A C 1
ATOM 2685 O O . TYR A 1 335 ? 29.937 10.676 -38.757 1.00 89.19 335 TYR A O 1
ATOM 2693 N N . TYR A 1 336 ? 31.323 10.150 -40.454 1.00 87.94 336 TYR A N 1
ATOM 2694 C CA . TYR A 1 336 ? 30.325 9.381 -41.197 1.00 87.94 336 TYR A CA 1
ATOM 2695 C C . TYR A 1 336 ? 29.834 8.179 -40.391 1.00 87.94 336 TYR A C 1
ATOM 2697 O O . TYR A 1 336 ? 28.627 7.988 -40.234 1.00 87.94 336 TYR A O 1
ATOM 2705 N N . GLU A 1 337 ? 30.745 7.406 -39.795 1.00 90.62 337 GLU A N 1
ATOM 2706 C CA . GLU A 1 337 ? 30.369 6.270 -38.953 1.00 90.62 337 GLU A CA 1
ATOM 2707 C C . GLU A 1 337 ? 29.530 6.680 -37.738 1.00 90.62 337 GLU A C 1
ATOM 2709 O O . GLU A 1 337 ? 28.609 5.958 -37.339 1.00 90.62 337 GLU A O 1
ATOM 2714 N N . GLN A 1 338 ? 29.860 7.812 -37.112 1.00 91.12 338 GLN A N 1
ATOM 2715 C CA . GLN A 1 338 ? 29.089 8.334 -35.992 1.00 91.12 338 GLN A CA 1
ATOM 2716 C C . GLN A 1 338 ? 27.698 8.784 -36.449 1.00 91.12 338 GLN A C 1
ATOM 2718 O O . GLN A 1 338 ? 26.716 8.465 -35.777 1.00 91.12 338 GLN A O 1
ATOM 2723 N N . GLY A 1 339 ? 27.601 9.450 -37.602 1.00 92.19 339 GLY A N 1
ATOM 2724 C CA . GLY A 1 339 ? 26.332 9.823 -38.221 1.00 92.19 339 GLY A CA 1
ATOM 2725 C C . GLY A 1 339 ? 25.442 8.606 -38.468 1.00 92.19 339 GLY A C 1
ATOM 2726 O O . GLY A 1 339 ? 24.293 8.584 -38.034 1.00 92.19 339 GLY A O 1
ATOM 2727 N N . VAL A 1 340 ? 25.985 7.542 -39.066 1.00 91.94 340 VAL A N 1
ATOM 2728 C CA . VAL A 1 340 ? 25.243 6.293 -39.310 1.00 91.94 340 VAL A CA 1
ATOM 2729 C C . VAL A 1 340 ? 24.773 5.659 -37.999 1.00 91.94 340 VAL A C 1
ATOM 2731 O O . VAL A 1 340 ? 23.608 5.262 -37.880 1.00 91.94 340 VAL A O 1
ATOM 2734 N N . ARG A 1 341 ? 25.649 5.580 -36.989 1.00 91.88 341 ARG A N 1
ATOM 2735 C CA . ARG A 1 341 ? 25.319 4.980 -35.686 1.00 91.88 341 ARG A CA 1
ATOM 2736 C C . ARG A 1 341 ? 24.230 5.748 -34.945 1.00 91.88 341 ARG A C 1
ATOM 2738 O O . ARG A 1 341 ? 23.277 5.126 -34.475 1.00 91.88 341 ARG A O 1
ATOM 2745 N N . GLU A 1 342 ? 24.358 7.066 -34.838 1.00 91.94 342 GLU A N 1
ATOM 2746 C CA . GLU A 1 342 ? 23.387 7.896 -34.122 1.00 91.94 342 GLU A CA 1
ATOM 2747 C C . GLU A 1 342 ? 22.052 7.974 -34.870 1.00 91.94 342 GLU A C 1
ATOM 2749 O O . GLU A 1 342 ? 21.009 7.825 -34.238 1.00 91.94 342 GLU A O 1
ATOM 2754 N N . THR A 1 343 ? 22.053 8.079 -36.205 1.00 92.31 343 THR A N 1
ATOM 2755 C CA . THR A 1 343 ? 20.817 8.034 -37.008 1.00 92.31 343 THR A CA 1
ATOM 2756 C C . THR A 1 343 ? 20.097 6.699 -36.832 1.00 92.31 343 THR A C 1
ATOM 2758 O O . THR A 1 343 ? 18.903 6.667 -36.539 1.00 92.31 343 THR A O 1
ATOM 2761 N N . THR A 1 344 ? 20.820 5.577 -36.907 1.00 91.12 344 THR A N 1
ATOM 2762 C CA . THR A 1 344 ? 20.232 4.241 -36.697 1.00 91.12 344 THR A CA 1
ATOM 2763 C C . THR A 1 344 ? 19.651 4.097 -35.291 1.00 91.12 344 THR A C 1
ATOM 2765 O O . THR A 1 344 ? 18.560 3.548 -35.108 1.00 91.12 344 THR A O 1
ATOM 2768 N N . ARG A 1 345 ? 20.365 4.601 -34.279 1.00 94.56 345 ARG A N 1
ATOM 2769 C CA . ARG A 1 345 ? 19.912 4.583 -32.888 1.00 94.56 345 ARG A CA 1
ATOM 2770 C C . ARG A 1 345 ? 18.662 5.437 -32.691 1.00 94.56 345 ARG A C 1
ATOM 2772 O O . ARG A 1 345 ? 17.689 4.939 -32.135 1.00 94.56 345 ARG A O 1
ATOM 2779 N N . ALA A 1 346 ? 18.666 6.670 -33.187 1.00 94.25 346 ALA A N 1
ATOM 2780 C CA . ALA A 1 346 ? 17.541 7.591 -33.084 1.00 94.25 346 ALA A CA 1
ATOM 2781 C C . ALA A 1 346 ? 16.289 7.036 -33.777 1.00 94.25 346 ALA A C 1
ATOM 2783 O O . ALA A 1 346 ? 15.205 7.069 -33.199 1.00 94.25 346 ALA A O 1
ATOM 2784 N N . LEU A 1 347 ? 16.432 6.446 -34.970 1.00 92.88 347 LEU A N 1
ATOM 2785 C CA . LEU A 1 347 ? 15.322 5.797 -35.676 1.00 92.88 347 LEU A CA 1
ATOM 2786 C C . LEU A 1 347 ? 14.762 4.605 -34.888 1.00 92.88 347 LEU A C 1
ATOM 2788 O O . LEU A 1 347 ? 13.547 4.426 -34.818 1.00 92.88 347 LEU A O 1
ATOM 2792 N N . LYS A 1 348 ? 15.624 3.801 -34.256 1.00 92.31 348 LYS A N 1
ATOM 2793 C CA . LYS A 1 348 ? 15.200 2.683 -33.402 1.00 92.31 348 LYS A CA 1
ATOM 2794 C C . LYS A 1 348 ? 14.464 3.162 -32.151 1.00 92.31 348 LYS A C 1
ATOM 2796 O O . LYS A 1 348 ? 13.430 2.596 -31.799 1.00 92.31 348 LYS A O 1
ATOM 2801 N N . ASP A 1 349 ? 14.979 4.197 -31.496 1.00 92.62 349 ASP A N 1
ATOM 2802 C CA . ASP A 1 349 ? 14.348 4.794 -30.319 1.00 92.62 349 ASP A CA 1
ATOM 2803 C C . ASP A 1 349 ? 12.984 5.397 -30.683 1.00 92.62 349 ASP A C 1
ATOM 2805 O O . ASP A 1 349 ? 12.008 5.191 -29.959 1.00 92.62 349 ASP A O 1
ATOM 2809 N N . LEU A 1 350 ? 12.875 6.029 -31.856 1.00 90.69 350 LEU A N 1
ATOM 2810 C CA . LEU A 1 350 ? 11.616 6.552 -32.382 1.00 90.69 350 LEU A CA 1
ATOM 2811 C C . LEU A 1 350 ? 10.599 5.434 -32.658 1.00 90.69 350 LEU A C 1
ATOM 2813 O O . LEU A 1 350 ? 9.450 5.551 -32.242 1.00 90.69 350 LEU A O 1
ATOM 2817 N N . ARG A 1 351 ? 11.012 4.309 -33.260 1.00 89.44 351 ARG A N 1
ATOM 2818 C CA . ARG A 1 351 ? 10.141 3.127 -33.437 1.00 89.44 351 ARG A CA 1
ATOM 2819 C C . ARG A 1 351 ? 9.641 2.570 -32.106 1.00 89.44 351 ARG A C 1
ATOM 2821 O O . ARG A 1 351 ? 8.460 2.261 -31.970 1.00 89.44 351 ARG A O 1
ATOM 2828 N N . ASN A 1 352 ? 10.524 2.447 -31.117 1.00 89.00 352 ASN A N 1
ATOM 2829 C CA . ASN A 1 352 ? 10.154 1.958 -29.788 1.00 89.00 352 ASN A CA 1
ATOM 2830 C C . ASN A 1 352 ? 9.161 2.899 -29.099 1.00 89.00 352 ASN A C 1
ATOM 2832 O O . ASN A 1 352 ? 8.197 2.431 -28.499 1.00 89.00 352 ASN A O 1
ATOM 2836 N N . TYR A 1 353 ? 9.372 4.213 -29.216 1.00 88.81 353 TYR A N 1
ATOM 2837 C CA . TYR A 1 353 ? 8.440 5.212 -28.705 1.00 88.81 353 TYR A CA 1
ATOM 2838 C C . TYR A 1 353 ? 7.082 5.111 -29.402 1.00 88.81 353 TYR A C 1
ATOM 2840 O O . TYR A 1 353 ? 6.060 5.037 -28.730 1.00 88.81 353 TYR A O 1
ATOM 2848 N N . CYS A 1 354 ? 7.056 5.016 -30.733 1.00 84.44 354 CYS A N 1
ATOM 2849 C CA . CYS A 1 354 ? 5.819 4.851 -31.491 1.00 84.44 354 CYS A CA 1
ATOM 2850 C C . CYS A 1 354 ? 5.060 3.563 -31.145 1.00 84.44 354 CYS A C 1
ATOM 2852 O O . CYS A 1 354 ? 3.839 3.579 -31.209 1.00 84.44 354 CYS A O 1
ATOM 2854 N N . ASN A 1 355 ? 5.734 2.492 -30.719 1.00 82.75 355 ASN A N 1
ATOM 2855 C CA . ASN A 1 355 ? 5.105 1.251 -30.243 1.00 82.75 355 ASN A CA 1
ATOM 2856 C C . ASN A 1 355 ? 4.727 1.266 -28.745 1.00 82.75 355 ASN A C 1
ATOM 2858 O O . ASN A 1 355 ? 4.101 0.322 -28.259 1.00 82.75 355 ASN A O 1
ATOM 2862 N N . SER A 1 356 ? 5.109 2.307 -28.000 1.00 87.25 356 SER A N 1
ATOM 2863 C CA . SER A 1 356 ? 4.818 2.453 -26.570 1.00 87.25 356 SER A CA 1
ATOM 2864 C C . SER A 1 356 ? 3.368 2.904 -26.331 1.00 87.25 356 SER A C 1
ATOM 2866 O O . SER A 1 356 ? 2.864 3.736 -27.089 1.00 87.25 356 SER A O 1
ATOM 2868 N N . PRO A 1 357 ? 2.705 2.452 -25.245 1.00 78.38 357 PRO A N 1
ATOM 2869 C CA . PRO A 1 357 ? 1.364 2.915 -24.866 1.00 78.38 357 PRO A CA 1
ATOM 2870 C C . PRO A 1 357 ? 1.279 4.418 -24.539 1.00 78.38 357 PRO A C 1
ATOM 2872 O O . PRO A 1 357 ? 0.182 4.958 -24.453 1.00 78.38 357 PRO A O 1
ATOM 2875 N N . GLU A 1 358 ? 2.411 5.106 -24.359 1.00 78.12 358 GLU A N 1
ATOM 2876 C CA . GLU A 1 358 ? 2.463 6.558 -24.124 1.00 78.12 358 GLU A CA 1
ATOM 2877 C C . GLU A 1 358 ? 2.372 7.393 -25.414 1.00 78.12 358 GLU A C 1
ATOM 2879 O O . GLU A 1 358 ? 2.182 8.611 -25.359 1.00 78.12 358 GLU A O 1
ATOM 2884 N N . CYS A 1 359 ? 2.521 6.766 -26.584 1.00 80.06 359 CYS A N 1
ATOM 2885 C CA . CYS A 1 359 ? 2.498 7.470 -27.857 1.00 80.06 359 CYS A CA 1
ATOM 2886 C C . CYS A 1 359 ? 1.066 7.629 -28.376 1.00 80.06 359 CYS A C 1
ATOM 2888 O O . CYS A 1 359 ? 0.339 6.659 -28.586 1.00 80.06 359 CYS A O 1
ATOM 2890 N N . LYS A 1 360 ? 0.667 8.875 -28.652 1.00 83.00 360 LYS A N 1
ATOM 2891 C CA . LYS A 1 360 ? -0.624 9.206 -29.274 1.00 83.00 360 LYS A CA 1
ATOM 2892 C C . LYS A 1 360 ? -0.567 8.966 -30.787 1.00 83.00 360 LYS A C 1
ATOM 2894 O O . LYS A 1 360 ? -0.626 9.909 -31.575 1.00 83.00 360 LYS A O 1
ATOM 2899 N N . GLN A 1 361 ? -0.438 7.700 -31.177 1.00 80.88 361 GLN A N 1
ATOM 2900 C CA . GLN A 1 361 ? -0.223 7.243 -32.557 1.00 80.88 361 GLN A CA 1
ATOM 2901 C C . GLN A 1 361 ? -1.216 7.872 -33.550 1.00 80.88 361 GLN A C 1
ATOM 2903 O O . GLN A 1 361 ? -0.802 8.409 -34.574 1.00 80.88 361 GLN A O 1
ATOM 2908 N N . TRP A 1 362 ? -2.506 7.908 -33.204 1.00 74.81 362 TRP A N 1
ATOM 2909 C CA . TRP A 1 362 ? -3.563 8.474 -34.051 1.00 74.81 362 TRP A CA 1
ATOM 2910 C C . TRP A 1 362 ? -3.472 9.995 -34.224 1.00 74.81 362 TRP A C 1
ATOM 2912 O O . TRP A 1 362 ? -3.686 10.506 -35.318 1.00 74.81 362 TRP A O 1
ATOM 2922 N N . GLN A 1 363 ? -3.064 10.734 -33.188 1.00 81.38 363 GLN A N 1
ATOM 2923 C CA . GLN A 1 363 ? -2.854 12.184 -33.308 1.00 81.38 363 GLN A CA 1
ATOM 2924 C C . GLN A 1 363 ? -1.650 12.527 -34.188 1.00 81.38 363 GLN A C 1
ATOM 2926 O O . GLN A 1 363 ? -1.628 13.582 -34.819 1.00 81.38 363 GLN A O 1
ATOM 2931 N N . ILE A 1 364 ? -0.637 11.659 -34.202 1.00 82.69 364 ILE A N 1
ATOM 2932 C CA . ILE A 1 364 ? 0.530 11.801 -35.072 1.00 82.69 364 ILE A CA 1
ATOM 2933 C C . ILE A 1 364 ? 0.137 11.450 -36.508 1.00 82.69 364 ILE A C 1
ATOM 2935 O O . ILE A 1 364 ? 0.422 12.235 -37.405 1.00 82.69 364 ILE A O 1
ATOM 2939 N N . ALA A 1 365 ? -0.582 10.344 -36.717 1.00 79.69 365 ALA A N 1
ATOM 2940 C CA . ALA A 1 365 ? -1.068 9.926 -38.032 1.00 79.69 365 ALA A CA 1
ATOM 2941 C C . ALA A 1 365 ? -1.875 11.031 -38.735 1.00 79.69 365 ALA A C 1
ATOM 2943 O O . ALA A 1 365 ? -1.612 11.327 -39.894 1.00 79.69 365 ALA A O 1
ATOM 2944 N N . LEU A 1 366 ? -2.760 11.731 -38.016 1.00 79.06 366 LEU A N 1
ATOM 2945 C CA . LEU A 1 366 ? -3.551 12.845 -38.564 1.00 79.06 366 LEU A CA 1
ATOM 2946 C C . LEU A 1 366 ? -2.720 14.052 -39.033 1.00 79.06 366 LEU A C 1
ATOM 2948 O O . LEU A 1 366 ? -3.203 14.869 -39.811 1.00 79.06 366 LEU A O 1
ATOM 2952 N N . LYS A 1 367 ? -1.486 14.201 -38.541 1.00 85.25 367 LYS A N 1
ATOM 2953 C CA . LYS A 1 367 ? -0.586 15.311 -38.894 1.00 85.25 367 LYS A CA 1
ATOM 2954 C C . LYS A 1 367 ? 0.435 14.936 -39.964 1.00 85.25 367 LYS A C 1
ATOM 2956 O O . LYS A 1 367 ? 1.152 15.811 -40.447 1.00 85.25 367 LYS A O 1
ATOM 2961 N N . LEU A 1 368 ? 0.560 13.651 -40.284 1.00 84.44 368 LEU A N 1
ATOM 2962 C CA . LEU A 1 368 ? 1.550 13.157 -41.228 1.00 84.44 368 LEU A CA 1
ATOM 2963 C C . LEU A 1 368 ? 1.024 13.244 -42.659 1.00 84.44 368 LEU A C 1
ATOM 2965 O O . LEU A 1 368 ? -0.139 12.973 -42.933 1.00 84.44 368 LEU A O 1
ATOM 2969 N N . LYS A 1 369 ? 1.923 13.594 -43.582 1.00 82.38 369 LYS A N 1
ATOM 2970 C CA . LYS A 1 369 ? 1.621 13.683 -45.016 1.00 82.38 369 LYS A CA 1
ATOM 2971 C C . LYS A 1 369 ? 1.351 12.308 -45.642 1.00 82.38 369 LYS A C 1
ATOM 2973 O O . LYS A 1 369 ? 0.530 12.208 -46.544 1.00 82.38 369 LYS A O 1
ATOM 2978 N N . ASP A 1 370 ? 2.038 11.269 -45.163 1.00 82.25 370 ASP A N 1
ATOM 2979 C CA . ASP A 1 370 ? 1.871 9.883 -45.608 1.00 82.25 370 ASP A CA 1
ATOM 2980 C C . ASP A 1 370 ? 1.857 8.937 -44.398 1.00 82.25 370 ASP A C 1
ATOM 2982 O O . ASP A 1 370 ? 2.887 8.622 -43.793 1.00 82.25 370 ASP A O 1
ATOM 2986 N N . VAL A 1 371 ? 0.653 8.499 -44.031 1.00 84.81 371 VAL A N 1
ATOM 2987 C CA . VAL A 1 371 ? 0.418 7.600 -42.893 1.00 84.81 371 VAL A CA 1
ATOM 2988 C C . VAL A 1 371 ? 0.872 6.173 -43.204 1.00 84.81 371 VAL A C 1
ATOM 2990 O O . VAL A 1 371 ? 1.342 5.467 -42.310 1.00 84.81 371 VAL A O 1
ATOM 2993 N N . LYS A 1 372 ? 0.790 5.749 -44.471 1.00 82.44 372 LYS A N 1
ATOM 2994 C CA . LYS A 1 372 ? 1.150 4.392 -44.897 1.00 82.44 372 LYS A CA 1
ATOM 2995 C C . LYS A 1 372 ? 2.654 4.171 -44.766 1.00 82.44 372 LYS A C 1
ATOM 2997 O O . LYS A 1 372 ? 3.075 3.162 -44.202 1.00 82.44 372 LYS A O 1
ATOM 3002 N N . ARG A 1 373 ? 3.454 5.150 -45.195 1.00 82.94 373 ARG A N 1
ATOM 3003 C CA . ARG A 1 373 ? 4.917 5.131 -45.051 1.00 82.94 373 ARG A CA 1
ATOM 3004 C C . ARG A 1 373 ? 5.369 5.141 -43.586 1.00 82.94 373 ARG A C 1
ATOM 3006 O O . ARG A 1 373 ? 6.343 4.482 -43.218 1.00 82.94 373 ARG A O 1
ATOM 3013 N N . PHE A 1 374 ? 4.646 5.856 -42.729 1.00 85.44 374 PHE A N 1
ATOM 3014 C CA . PHE A 1 374 ? 4.900 5.859 -41.288 1.00 85.44 374 PHE A CA 1
ATOM 3015 C C . PHE A 1 374 ? 4.580 4.508 -40.636 1.00 85.44 374 PHE A C 1
ATOM 3017 O O . PHE A 1 374 ? 5.380 4.003 -39.847 1.00 85.44 374 PHE A O 1
ATOM 3024 N N . ALA A 1 375 ? 3.458 3.884 -41.004 1.00 84.44 375 ALA A N 1
ATOM 3025 C CA . ALA A 1 375 ? 3.095 2.555 -40.520 1.00 84.44 375 ALA A CA 1
ATOM 3026 C C . ALA A 1 375 ? 4.134 1.495 -40.930 1.00 84.44 375 ALA A C 1
ATOM 3028 O O . ALA A 1 375 ? 4.617 0.751 -40.074 1.00 84.44 375 ALA A O 1
ATOM 3029 N N . SER A 1 376 ? 4.571 1.490 -42.196 1.00 85.44 376 SER A N 1
ATOM 3030 C CA . SER A 1 376 ? 5.619 0.569 -42.664 1.00 85.44 376 SER A CA 1
ATOM 3031 C C . SER A 1 376 ? 6.960 0.793 -41.959 1.00 85.44 376 SER A C 1
ATOM 3033 O O . SER A 1 376 ? 7.696 -0.163 -41.703 1.00 85.44 376 SER A O 1
ATOM 3035 N N . PHE A 1 377 ? 7.281 2.042 -41.604 1.00 88.25 377 PHE A N 1
ATOM 3036 C CA . PHE A 1 377 ? 8.476 2.372 -40.829 1.00 88.25 377 PHE A CA 1
ATOM 3037 C C . PHE A 1 377 ? 8.415 1.825 -39.392 1.00 88.25 377 PHE A C 1
ATOM 3039 O O . PHE A 1 377 ? 9.419 1.298 -38.904 1.00 88.25 377 PHE A O 1
ATOM 3046 N N . ILE A 1 378 ? 7.257 1.910 -38.722 1.00 86.19 378 ILE A N 1
ATOM 3047 C CA . ILE A 1 378 ? 7.050 1.344 -37.375 1.00 86.19 378 ILE A CA 1
ATOM 3048 C C . ILE A 1 378 ? 7.190 -0.183 -37.391 1.00 86.19 378 ILE A C 1
ATOM 3050 O O . ILE A 1 378 ? 7.780 -0.749 -36.468 1.00 86.19 378 ILE A O 1
ATOM 3054 N N . GLU A 1 379 ? 6.696 -0.837 -38.446 1.00 84.75 379 GLU A N 1
ATOM 3055 C CA . GLU A 1 379 ? 6.780 -2.291 -38.637 1.00 84.75 379 GLU A CA 1
ATOM 3056 C C . GLU A 1 379 ? 8.217 -2.781 -38.903 1.00 84.75 379 GLU A C 1
ATOM 3058 O O . GLU A 1 379 ? 8.545 -3.938 -38.648 1.00 84.75 379 GLU A O 1
ATOM 3063 N N . GLY A 1 380 ? 9.111 -1.884 -39.332 1.00 83.00 380 GLY A N 1
ATOM 3064 C CA . GLY A 1 380 ? 10.545 -2.154 -39.443 1.00 83.00 380 GLY A CA 1
ATOM 3065 C C . GLY A 1 380 ? 11.182 -1.756 -40.773 1.00 83.00 380 GLY A C 1
ATOM 3066 O O . GLY A 1 380 ? 12.413 -1.796 -40.870 1.00 83.00 380 GLY A O 1
ATOM 3067 N N . SER A 1 381 ? 10.387 -1.327 -41.755 1.00 85.44 381 SER A N 1
ATOM 3068 C CA . SER A 1 381 ? 10.840 -0.958 -43.106 1.00 85.44 381 SER A CA 1
ATOM 3069 C C . SER A 1 381 ? 11.709 0.305 -43.113 1.00 85.44 381 SER A C 1
ATOM 3071 O O . SER A 1 381 ? 11.690 1.086 -42.157 1.00 85.44 381 SER A O 1
ATOM 3073 N N . SER A 1 382 ? 12.496 0.505 -44.177 1.00 85.62 382 SER A N 1
ATOM 3074 C CA . SER A 1 382 ? 13.366 1.683 -44.324 1.00 85.62 382 SER A CA 1
ATOM 3075 C C . SER A 1 382 ? 12.585 2.993 -44.166 1.00 85.62 382 SER A C 1
ATOM 3077 O O . SER A 1 382 ? 11.412 3.087 -44.521 1.00 85.62 382 SER A O 1
ATOM 3079 N N . HIS A 1 383 ? 13.242 4.004 -43.597 1.00 82.50 383 HIS A N 1
ATOM 3080 C CA . HIS A 1 383 ? 12.681 5.352 -43.478 1.00 82.50 383 HIS A CA 1
ATOM 3081 C C . HIS A 1 383 ? 12.771 6.140 -44.793 1.00 82.50 383 HIS A C 1
ATOM 3083 O O . HIS A 1 383 ? 12.042 7.117 -44.954 1.00 82.50 383 HIS A O 1
ATOM 3089 N N . LEU A 1 384 ? 13.624 5.702 -45.721 1.00 85.25 384 LEU A N 1
ATOM 3090 C CA . LEU A 1 384 ? 13.796 6.254 -47.065 1.00 85.25 384 LEU A CA 1
ATOM 3091 C C . LEU A 1 384 ? 13.075 5.358 -48.072 1.00 85.25 384 LEU A C 1
ATOM 3093 O O . LEU A 1 384 ? 13.123 4.132 -47.921 1.00 85.25 384 LEU A O 1
ATOM 3097 N N . SER A 1 385 ? 12.406 5.955 -49.058 1.00 85.12 385 SER A N 1
ATOM 3098 C CA . SER A 1 385 ? 11.866 5.201 -50.194 1.00 85.12 385 SER A CA 1
ATOM 3099 C C . SER A 1 385 ? 12.948 4.950 -51.245 1.00 85.12 385 SER A C 1
ATOM 3101 O O . SER A 1 385 ? 13.917 5.701 -51.341 1.00 85.12 385 SER A O 1
ATOM 3103 N N . ASP A 1 386 ? 12.762 3.913 -52.060 1.00 84.81 386 ASP A N 1
ATOM 3104 C CA . ASP A 1 386 ? 13.706 3.580 -53.134 1.00 84.81 386 ASP A CA 1
ATOM 3105 C C . ASP A 1 386 ? 13.831 4.725 -54.155 1.00 84.81 386 ASP A C 1
ATOM 3107 O O . ASP A 1 386 ? 14.925 5.012 -54.624 1.00 84.81 386 ASP A O 1
ATOM 3111 N N . GLU A 1 387 ? 12.737 5.443 -54.426 1.00 84.50 387 GLU A N 1
ATOM 3112 C CA . GLU A 1 387 ? 12.733 6.614 -55.314 1.00 84.50 387 GLU A CA 1
ATOM 3113 C C . GLU A 1 387 ? 13.577 7.774 -54.763 1.00 84.50 387 GLU A C 1
ATOM 3115 O O . GLU A 1 387 ? 14.329 8.391 -55.504 1.00 84.50 387 GLU A O 1
ATOM 3120 N N . GLU A 1 388 ? 13.505 8.050 -53.456 1.00 85.25 388 GLU A N 1
ATOM 3121 C CA . GLU A 1 388 ? 14.308 9.113 -52.829 1.00 85.25 388 GLU A CA 1
ATOM 3122 C C . GLU A 1 388 ? 15.800 8.775 -52.837 1.00 85.25 388 GLU A C 1
ATOM 3124 O O . GLU A 1 388 ? 16.642 9.662 -52.970 1.00 85.25 388 GLU A O 1
ATOM 3129 N N . ILE A 1 389 ? 16.132 7.489 -52.686 1.00 85.31 389 ILE A N 1
ATOM 3130 C CA . ILE A 1 389 ? 17.511 7.006 -52.792 1.00 85.31 389 ILE A CA 1
ATOM 3131 C C . ILE A 1 389 ? 18.006 7.195 -54.229 1.00 85.31 389 ILE A C 1
ATOM 3133 O O . ILE A 1 389 ? 19.082 7.756 -54.427 1.00 85.31 389 ILE A O 1
ATOM 3137 N N . LEU A 1 390 ? 17.204 6.800 -55.223 1.00 83.88 390 LEU A N 1
ATOM 3138 C CA . LEU A 1 390 ? 17.534 6.953 -56.641 1.00 83.88 390 LEU A CA 1
ATOM 3139 C C . LEU A 1 390 ? 17.668 8.423 -57.055 1.00 83.88 390 LEU A C 1
ATOM 3141 O O . LEU A 1 390 ? 18.594 8.767 -57.788 1.00 83.88 390 LEU A O 1
ATOM 3145 N N . GLU A 1 391 ? 16.785 9.302 -56.582 1.00 86.12 391 GLU A N 1
ATOM 3146 C CA . GLU A 1 391 ? 16.846 10.742 -56.850 1.00 86.12 391 GLU A CA 1
ATOM 3147 C C . GLU A 1 391 ? 18.105 11.364 -56.238 1.00 86.12 391 GLU A C 1
ATOM 3149 O O . GLU A 1 391 ? 18.788 12.152 -56.892 1.00 86.12 391 GLU A O 1
ATOM 3154 N N . TYR A 1 392 ? 18.474 10.959 -55.019 1.00 83.12 392 TYR A N 1
ATOM 3155 C CA . TYR A 1 392 ? 19.710 11.405 -54.384 1.00 83.12 392 TYR A CA 1
ATOM 3156 C C . TYR A 1 392 ? 20.952 10.929 -55.152 1.00 83.12 392 TYR A C 1
ATOM 3158 O O . TYR A 1 392 ? 21.801 11.752 -55.495 1.00 83.12 392 TYR A O 1
ATOM 3166 N N . GLU A 1 393 ? 21.033 9.639 -55.490 1.00 82.69 393 GLU A N 1
ATOM 3167 C CA . GLU A 1 393 ? 22.143 9.069 -56.270 1.00 82.69 393 GLU A CA 1
ATOM 3168 C C . GLU A 1 393 ? 22.264 9.722 -57.655 1.00 82.69 393 GLU A C 1
ATOM 3170 O O . GLU A 1 393 ? 23.364 10.066 -58.092 1.00 82.69 393 GLU A O 1
ATOM 3175 N N . THR A 1 394 ? 21.131 9.965 -58.318 1.00 82.19 394 THR A N 1
ATOM 3176 C CA . THR A 1 394 ? 21.089 10.658 -59.612 1.00 82.19 394 THR A CA 1
ATOM 3177 C C . THR A 1 394 ? 21.532 12.112 -59.467 1.00 82.19 394 THR A C 1
ATOM 3179 O O . THR A 1 394 ? 22.341 12.570 -60.268 1.00 82.19 394 THR A O 1
ATOM 3182 N N . SER A 1 395 ? 21.074 12.824 -58.429 1.00 77.19 395 SER A N 1
ATOM 3183 C CA . SER A 1 395 ? 21.434 14.229 -58.198 1.00 77.19 395 SER A CA 1
ATOM 3184 C C . SER A 1 395 ? 22.935 14.416 -57.957 1.00 77.19 395 SER A C 1
ATOM 3186 O O . SER A 1 395 ? 23.528 15.337 -58.526 1.00 77.19 395 SER A O 1
ATOM 3188 N N . ILE A 1 396 ? 23.568 13.505 -57.205 1.00 76.62 396 ILE A N 1
ATOM 3189 C CA . ILE A 1 396 ? 25.024 13.475 -57.008 1.00 76.62 396 ILE A CA 1
ATOM 3190 C C . ILE A 1 396 ? 25.729 13.317 -58.356 1.00 76.62 396 ILE A C 1
ATOM 3192 O O . ILE A 1 396 ? 26.585 14.130 -58.695 1.00 76.62 396 ILE A O 1
ATOM 3196 N N . HIS A 1 397 ? 25.314 12.335 -59.160 1.00 70.38 397 HIS A N 1
ATOM 3197 C CA . HIS A 1 397 ? 25.921 12.082 -60.465 1.00 70.38 397 HIS A CA 1
ATOM 3198 C C . HIS A 1 397 ? 25.784 13.254 -61.444 1.00 70.38 397 HIS A C 1
ATOM 3200 O O . HIS A 1 397 ? 26.732 13.552 -62.165 1.00 70.38 397 HIS A O 1
ATOM 3206 N N . THR A 1 398 ? 24.641 13.944 -61.478 1.00 64.94 398 THR A N 1
ATOM 3207 C CA . THR A 1 398 ? 24.494 15.155 -62.306 1.00 64.94 398 THR A CA 1
ATOM 3208 C C . THR A 1 398 ? 25.366 16.311 -61.836 1.00 64.94 398 THR A C 1
ATOM 3210 O O . THR A 1 398 ? 25.816 17.081 -62.676 1.00 64.94 398 THR A O 1
ATOM 3213 N N . THR A 1 399 ? 25.613 16.435 -60.530 1.00 59.06 399 THR A N 1
ATOM 3214 C CA . THR A 1 399 ? 26.435 17.525 -59.981 1.00 59.06 399 THR A CA 1
ATOM 3215 C C . THR A 1 399 ? 27.911 17.326 -60.341 1.00 59.06 399 THR A C 1
ATOM 3217 O O . THR A 1 399 ? 28.557 18.269 -60.793 1.00 59.06 399 THR A O 1
ATOM 3220 N N . ASP A 1 400 ? 28.409 16.086 -60.264 1.00 58.62 400 ASP A N 1
ATOM 3221 C CA . ASP A 1 400 ? 29.774 15.736 -60.691 1.00 58.62 400 ASP A CA 1
ATOM 3222 C C . ASP A 1 400 ? 29.991 15.941 -62.205 1.00 58.62 400 ASP A C 1
ATOM 3224 O O . ASP A 1 400 ? 31.081 16.306 -62.632 1.00 58.62 400 ASP A O 1
ATOM 3228 N N . LEU A 1 401 ? 28.955 15.759 -63.035 1.00 58.03 401 LEU A N 1
ATOM 3229 C CA . LEU A 1 401 ? 29.038 15.990 -64.486 1.00 58.03 401 LEU A CA 1
ATOM 3230 C C . LEU A 1 401 ? 29.042 17.478 -64.873 1.00 58.03 401 LEU A C 1
ATOM 3232 O O . LEU A 1 401 ? 29.509 17.819 -65.956 1.00 58.03 401 LEU A O 1
ATOM 3236 N N . THR A 1 402 ? 28.510 18.364 -64.027 1.00 54.12 402 THR A N 1
ATOM 3237 C CA . THR A 1 402 ? 28.466 19.810 -64.306 1.00 54.12 402 THR A CA 1
ATOM 3238 C C . THR A 1 402 ? 29.733 20.560 -63.901 1.00 54.12 402 THR A C 1
ATOM 3240 O O . THR A 1 402 ? 29.993 21.620 -64.468 1.00 54.12 402 THR A O 1
ATOM 3243 N N . ASP A 1 403 ? 30.529 20.027 -62.970 1.00 51.22 403 ASP A N 1
ATOM 3244 C CA . ASP A 1 403 ? 31.784 20.667 -62.548 1.00 51.22 403 ASP A CA 1
ATOM 3245 C C . ASP A 1 403 ? 32.928 20.446 -63.564 1.00 51.22 403 ASP A C 1
ATOM 3247 O O . ASP A 1 403 ? 33.752 21.343 -63.746 1.00 51.22 403 ASP A O 1
ATOM 3251 N N . ASP A 1 404 ? 32.926 19.336 -64.316 1.00 50.19 404 ASP A N 1
ATOM 3252 C CA . ASP A 1 404 ? 33.964 19.020 -65.320 1.00 50.19 404 ASP A CA 1
ATOM 3253 C C . ASP A 1 404 ? 33.783 19.735 -66.684 1.00 50.19 404 ASP A C 1
ATOM 3255 O O . ASP A 1 404 ? 34.723 19.797 -67.477 1.00 50.19 404 ASP A O 1
ATOM 3259 N N . GLU A 1 405 ? 32.615 20.320 -66.986 1.00 48.06 405 GLU A N 1
ATOM 3260 C CA . GLU A 1 405 ? 32.375 21.031 -68.264 1.00 48.06 405 GLU A CA 1
ATOM 3261 C C . GLU A 1 405 ? 32.706 22.537 -68.224 1.00 48.06 405 GLU A C 1
ATOM 3263 O O . GLU A 1 405 ? 32.591 23.221 -69.241 1.00 48.06 405 GLU A O 1
ATOM 3268 N N . SER A 1 406 ? 33.153 23.087 -67.087 1.00 46.81 406 SER A N 1
ATOM 3269 C CA . SER A 1 406 ? 33.397 24.536 -66.957 1.00 46.81 406 SER A CA 1
ATOM 3270 C C . SER A 1 406 ? 34.850 25.001 -67.178 1.00 46.81 406 SER A C 1
ATOM 3272 O O . SER A 1 406 ? 35.106 26.204 -67.125 1.00 46.81 406 SER A O 1
ATOM 3274 N N . GLU A 1 407 ? 35.799 24.105 -67.498 1.00 49.44 407 GLU A N 1
ATOM 3275 C CA . GLU A 1 407 ? 37.233 24.449 -67.654 1.00 49.44 407 GLU A CA 1
ATOM 3276 C C . GLU A 1 407 ? 37.765 24.472 -69.108 1.00 49.44 407 GLU A C 1
ATOM 3278 O O . GLU A 1 407 ? 38.970 24.561 -69.325 1.00 49.44 407 GLU A O 1
ATOM 3283 N N . TYR A 1 408 ? 36.917 24.458 -70.145 1.00 50.84 408 TYR A N 1
ATOM 3284 C CA . TYR A 1 408 ? 37.402 24.579 -71.533 1.00 50.84 408 TYR A CA 1
ATOM 3285 C C . TYR A 1 408 ? 36.474 25.385 -72.443 1.00 50.84 408 TYR A C 1
ATOM 3287 O O . TYR A 1 408 ? 35.783 24.811 -73.269 1.00 50.84 408 TYR A O 1
ATOM 3295 N N . THR A 1 409 ? 36.531 26.715 -72.357 1.00 50.47 409 THR A N 1
ATOM 3296 C CA . THR A 1 409 ? 36.479 27.609 -73.534 1.00 50.47 409 THR A CA 1
ATOM 3297 C C . THR A 1 409 ? 36.621 29.059 -73.087 1.00 50.47 409 THR A C 1
ATOM 3299 O O . THR A 1 409 ? 35.666 29.606 -72.555 1.00 50.47 409 THR A O 1
ATOM 3302 N N . GLU A 1 410 ? 37.793 29.664 -73.313 1.00 45.16 410 GLU A N 1
ATOM 3303 C CA . GLU A 1 410 ? 37.966 31.064 -73.757 1.00 45.16 410 GLU A CA 1
ATOM 3304 C C . GLU A 1 410 ? 39.469 31.390 -73.953 1.00 45.16 410 GLU A C 1
ATOM 3306 O O . GLU A 1 410 ? 40.058 32.231 -73.285 1.00 45.16 410 GLU A O 1
ATOM 3311 N N . GLU A 1 411 ? 40.104 30.718 -74.919 1.00 45.28 411 GLU A N 1
ATOM 3312 C CA . GLU A 1 411 ? 41.211 31.289 -75.699 1.00 45.28 411 GLU A CA 1
ATOM 3313 C C . GLU A 1 411 ? 40.885 31.051 -77.182 1.00 45.28 411 GLU A C 1
ATOM 3315 O O . GLU A 1 411 ? 40.980 29.919 -77.639 1.00 45.28 411 GLU A O 1
ATOM 3320 N N . GLU A 1 412 ? 40.415 32.089 -77.888 1.00 44.97 412 GLU A N 1
ATOM 3321 C CA . GLU A 1 412 ? 40.666 32.401 -79.315 1.00 44.97 412 GLU A CA 1
ATOM 3322 C C . GLU A 1 412 ? 39.636 33.421 -79.854 1.00 44.97 412 GLU A C 1
ATOM 3324 O O . GLU A 1 412 ? 38.559 33.048 -80.320 1.00 44.97 412 GLU A O 1
ATOM 3329 N N . GLN A 1 413 ? 39.978 34.718 -79.817 1.00 36.09 413 GLN A N 1
ATOM 3330 C CA . GLN A 1 413 ? 40.149 35.589 -81.003 1.00 36.09 413 GLN A CA 1
ATOM 3331 C C . GLN A 1 413 ? 40.549 37.019 -80.634 1.00 36.09 413 GLN A C 1
ATOM 3333 O O . GLN A 1 413 ? 39.870 37.636 -79.783 1.00 36.09 413 GLN A O 1
#

Foldseek 3Di:
DDDDDDDDDPPPPDQDLVNVLVVLVVVLVVLVVVLVVLVVVLVVLVVVLVPDDDDPVSVVSVVVSVVSVVVNVVSVVVSVVSVVVSVVSVVVVVVVVVVVVVVVVVVVVVVVVVVVVVVVVVDDPVCVVVVVVVVVVVVVVVVVVVVVVVPPDPDPPDPVVVVVVVVVVVVVVVPPPPDPPPPPPPPDDDDDDDDDDDDDDDPPVVVVVVVVVVVVVVVVVVVVVVVVVVVVVCCVVVVVVVVVVCVVVVVVVVVVCVVPDHDPDPVVVVVVVVVVVVVVLVCLCVVDPDNVVSVVVSVVVVVVVPPDVCVVCVVVVVCCVVPPPDDDPQDPVSVVVVVVVVVVVVLVVVLVQCVDPPDPVVVVCVVDPDNPLVVVSSVPDDNDDPVNVVVVVVVVVVVVVVVVPPPDDDDDD